Protein AF-A0A8H7N2E9-F1 (afdb_monomer_lite)

Secondary structure (DSSP, 8-state):
-------GGGS-HHHHHHHHTTS-HHHHHHHHHH-HHHHHHH---HHHHHHHHHHHTTSHHHH-S-SS-----HHHHHHS-HHHHHH-EEEETTTTEEEEGGGS-HHHHTSGGGSPPPTTSTTT-----TTTGGGTTT-------------PPPGGGHHHHTTTTGGG---HHHHHHTT-S--TTSS-EE-SSSEEEEEEEEE-SSHHHHHSTTHHHHTTS--GGGT---SSTT-S-EEEEEEEE-TTT--EEEGGGTT---S-TT------SSS-GGGSB-TTS-B--HHHHHT---HHHHHHHH-HHHHHHHHHHHHHHHHHHHHHHHHHHHHHHHHHHHHHGGGS-HHHHHHHHHHHHHHTTTSSS---TTTHHHHHHHHHHHHHHHHHHHHHH---TTSSHHHHHHHHHHHHHHHHHHHHHHHHHHHHHH-THHHHHHHH-

InterPro domains:
  IPR001810 F-box domain [PS50181] (5-53)
  IPR036047 F-box-like domain superfamily [SSF81383] (4-43)

Organism: Bionectria ochroleuca (NCBI:txid29856)

pLDDT: mean 78.28, std 17.7, range [29.81, 98.06]

Radius of gyration: 30.2 Å; chains: 1; bounding box: 67×63×96 Å

Foldseek 3Di:
DDDPDDDLVPDDLVVNLVVLQADFLLVLVVQLVVDVVSVVSQVDDLVSLLLNLLLLLLDCVRANDPQDDPPPDLVVQAPPDPVRQQRGWAAASQVSDTHRQLQAQVVQCSPQQQDNHHPPAPLNDRRDCRVVVVPPPPDDPPDDPDDDDDDDDDPPVSSCRGNNCNNVGHTPLSCLVVLVFADPPDPWAFHNLKTKGWGGWYFDQAPLCVLQPCLLVLVPNDDLVVQDPQPPPCRRPTATWIWIQFNQPRDTDICSQWLFDDRDRPADQHADDDDDDPNQAGHVRDGRHNVNRSPIGGLVVCCVVPNLVVSLVSVLVNLLSRLVVQLVVLLCLLQVLLVLCVVQLVVQPPVLSVQSVVLNVVLVVLPPDDDDPVSSVSSVVSLVSVLVSVVVSCVVVNDPPPSRPPSNVSSNPSSVSSVSSNVSSVVSNVCCVVCSSSSSVSSVD

Sequence (445 aa):
MAQPTFDILSLPVELQCLSISFLDPATLVSLSQADTYFRRLIQPGRHEIVQRLLQLECTEEHGGGLSQLDFSSWIQFASMRDRCIKSDRWACTGCLRLLPHTSFDNHSLMRLGYRKPAAGSRAADPSTDWGAARKRWGRRFHQPKDDASEQPLQDGDADERWGSKRHLRKCNECRFQNQELGKANSRERGTPAVPIQPSRGLAFASSRDRFFPGLAEHVGLGPLSEVVADGSSRSKQFWPTRMIRCPGCAEWQEMRSFRLGTKNSRWVPIYANEEPDFCAWNWDDTKLTRSVMDGLRCNSCFVDEHGVDALARVLSGWAKKLMRSEVSSAEFALFSGWETVRSNLKHIPLDYQAQFEGILRKHEPSIPGPINPKTLPVYKSAHDELCSAWDQMTAEEGSLSNFGGQGFDQWLHHYHVYEARWELVTKLHAVVVRQPEVLAAWALS

Structure (mmCIF, N/CA/C/O backbone):
data_AF-A0A8H7N2E9-F1
#
_entry.id   AF-A0A8H7N2E9-F1
#
loop_
_atom_site.group_PDB
_atom_site.id
_atom_site.type_symbol
_atom_site.label_atom_id
_atom_site.label_alt_id
_atom_site.label_comp_id
_atom_site.label_asym_id
_atom_site.label_entity_id
_atom_site.label_seq_id
_atom_site.pdbx_PDB_ins_code
_atom_site.Cartn_x
_atom_site.Cartn_y
_atom_site.Cartn_z
_atom_site.occupancy
_atom_site.B_iso_or_equiv
_atom_site.auth_seq_id
_atom_site.auth_comp_id
_atom_site.auth_asym_id
_atom_site.auth_atom_id
_atom_site.pdbx_PDB_model_num
ATOM 1 N N . MET A 1 1 ? 1.799 -37.161 55.435 1.00 42.69 1 MET A N 1
ATOM 2 C CA . MET A 1 1 ? 1.660 -35.790 55.968 1.00 42.69 1 MET A CA 1
ATOM 3 C C . MET A 1 1 ? 0.902 -34.982 54.931 1.00 42.69 1 MET A C 1
ATOM 5 O O . MET A 1 1 ? 1.432 -34.797 53.845 1.00 42.69 1 MET A O 1
ATOM 9 N N . ALA A 1 2 ? -0.356 -34.626 55.198 1.00 47.41 2 ALA A N 1
ATOM 10 C CA . ALA A 1 2 ? -1.126 -33.776 54.291 1.00 47.41 2 ALA A CA 1
ATOM 11 C C . ALA A 1 2 ? -0.560 -32.352 54.363 1.00 47.41 2 ALA A C 1
ATOM 13 O O . ALA A 1 2 ? -0.370 -31.834 55.464 1.00 47.41 2 ALA A O 1
ATOM 14 N N . GLN A 1 3 ? -0.238 -31.748 53.216 1.00 47.69 3 GLN A N 1
ATOM 15 C CA . GLN A 1 3 ? 0.119 -30.331 53.182 1.00 47.69 3 GLN A CA 1
ATOM 16 C C . GLN A 1 3 ? -1.078 -29.523 53.705 1.00 47.69 3 GLN A C 1
ATOM 18 O O . GLN A 1 3 ? -2.196 -29.762 53.245 1.00 47.69 3 GLN A O 1
ATOM 23 N N . PRO A 1 4 ? -0.885 -28.598 54.659 1.00 55.50 4 PRO A N 1
ATOM 24 C CA . PRO A 1 4 ? -1.965 -27.730 55.093 1.00 55.50 4 PRO A CA 1
ATOM 25 C C . PRO A 1 4 ? -2.387 -26.855 53.909 1.00 55.50 4 PRO A C 1
ATOM 27 O O . PRO A 1 4 ? -1.622 -26.015 53.436 1.00 55.50 4 PRO A O 1
ATOM 30 N N . THR A 1 5 ? -3.600 -27.070 53.407 1.00 63.31 5 THR A N 1
ATOM 31 C CA . THR A 1 5 ? -4.235 -26.171 52.444 1.00 63.31 5 THR A CA 1
ATOM 32 C C . THR A 1 5 ? -4.661 -24.920 53.197 1.00 63.31 5 THR A C 1
ATOM 34 O O . THR A 1 5 ? -5.595 -24.958 53.997 1.00 63.31 5 THR A O 1
ATOM 37 N N . PHE A 1 6 ? -3.934 -23.827 52.990 1.00 70.44 6 PHE A N 1
ATOM 38 C CA . PHE A 1 6 ? -4.292 -22.524 53.532 1.00 70.44 6 PHE A CA 1
ATOM 39 C C . PHE A 1 6 ? -5.531 -21.995 52.803 1.00 70.44 6 PHE A C 1
ATOM 41 O O . PHE A 1 6 ? -5.478 -21.754 51.597 1.00 70.44 6 PHE A O 1
ATOM 48 N N . ASP A 1 7 ? -6.638 -21.828 53.527 1.00 80.69 7 ASP A N 1
ATOM 49 C CA . ASP A 1 7 ? -7.872 -21.274 52.973 1.00 80.69 7 ASP A CA 1
ATOM 50 C C . ASP A 1 7 ? -7.956 -19.772 53.257 1.00 80.69 7 ASP A C 1
ATOM 52 O O . ASP A 1 7 ? -8.205 -19.346 54.385 1.00 80.69 7 ASP A O 1
ATOM 56 N N . ILE A 1 8 ? -7.775 -18.959 52.219 1.00 80.62 8 ILE A N 1
ATOM 57 C CA . ILE A 1 8 ? -7.881 -17.499 52.297 1.00 80.62 8 ILE A CA 1
ATOM 58 C C . ILE A 1 8 ? -9.264 -17.028 52.783 1.00 80.62 8 ILE A C 1
ATOM 60 O O . ILE A 1 8 ? -9.353 -15.971 53.404 1.00 80.62 8 ILE A O 1
ATOM 64 N N . LEU A 1 9 ? -10.329 -17.812 52.567 1.00 83.44 9 LEU A N 1
ATOM 65 C CA . LEU A 1 9 ? -11.691 -17.466 52.988 1.00 83.44 9 LEU A CA 1
ATOM 66 C C . LEU A 1 9 ? -11.868 -17.529 54.511 1.00 83.44 9 LEU A C 1
ATOM 68 O O . LEU A 1 9 ? -12.778 -16.900 55.050 1.00 83.44 9 LEU A O 1
ATOM 72 N N . SER A 1 10 ? -10.985 -18.256 55.202 1.00 84.94 10 SER A N 1
ATOM 73 C CA . SER A 1 10 ? -10.979 -18.392 56.665 1.00 84.94 10 SER A CA 1
ATOM 74 C C . SER A 1 10 ? -10.361 -17.191 57.393 1.00 84.94 10 SER A C 1
ATOM 76 O O . SER A 1 10 ? -10.519 -17.052 58.607 1.00 84.94 10 SER A O 1
ATOM 78 N N . LEU A 1 11 ? -9.676 -16.299 56.669 1.00 86.19 11 LEU A N 1
ATOM 79 C CA . LEU A 1 11 ? -9.066 -15.101 57.240 1.00 86.19 11 LEU A CA 1
ATOM 80 C C . LEU A 1 11 ? -10.112 -14.008 57.528 1.00 86.19 11 LEU A C 1
ATOM 82 O O . LEU A 1 11 ? -11.091 -13.891 56.794 1.00 86.19 11 LEU A O 1
ATOM 86 N N . PRO A 1 12 ? -9.887 -13.126 58.518 1.00 87.69 12 PRO A N 1
ATOM 87 C CA . PRO A 1 12 ? -10.622 -11.869 58.642 1.00 87.69 12 PRO A CA 1
ATOM 88 C C . PRO A 1 12 ? -10.565 -11.046 57.352 1.00 87.69 12 PRO A C 1
ATOM 90 O O . PRO A 1 12 ? -9.534 -11.012 56.673 1.00 87.69 12 PRO A O 1
ATOM 93 N N . VAL A 1 13 ? -11.655 -10.345 57.032 1.00 80.19 13 VAL A N 1
ATOM 94 C CA . VAL A 1 13 ? -11.796 -9.582 55.781 1.00 80.19 13 VAL A CA 1
ATOM 95 C C . VAL A 1 13 ? -10.681 -8.546 55.595 1.00 80.19 13 VAL A C 1
ATOM 97 O O . VAL A 1 13 ? -10.265 -8.282 54.471 1.00 80.19 13 VAL A O 1
ATOM 100 N N . GLU A 1 14 ? -10.139 -7.999 56.683 1.00 80.00 14 GLU A N 1
ATOM 101 C CA . GLU A 1 14 ? -9.015 -7.065 56.677 1.00 80.00 14 GLU A CA 1
ATOM 102 C C . GLU A 1 14 ? -7.730 -7.731 56.182 1.00 80.00 14 GLU A C 1
ATOM 104 O O . GLU A 1 14 ? -7.021 -7.156 55.357 1.00 80.00 14 GLU A O 1
ATOM 109 N N . LEU A 1 15 ? -7.446 -8.956 56.642 1.00 80.94 15 LEU A N 1
ATOM 110 C CA . LEU A 1 15 ? -6.290 -9.729 56.187 1.00 80.94 15 LEU A CA 1
ATOM 111 C C . LEU A 1 15 ? -6.479 -10.189 54.742 1.00 80.94 15 LEU A C 1
ATOM 113 O O . LEU A 1 15 ? -5.532 -10.125 53.965 1.00 80.94 15 LEU A O 1
ATOM 117 N N . GLN A 1 16 ? -7.704 -10.551 54.352 1.00 83.25 16 GLN A N 1
ATOM 118 C CA . GLN A 1 16 ? -8.020 -10.842 52.955 1.00 83.25 16 GLN A CA 1
ATOM 119 C C . GLN A 1 16 ? -7.793 -9.617 52.060 1.00 83.25 16 GLN A C 1
ATOM 121 O O . GLN A 1 16 ? -7.155 -9.729 51.018 1.00 83.25 16 GLN A O 1
ATOM 126 N N . CYS A 1 17 ? -8.247 -8.430 52.474 1.00 79.56 17 CYS A N 1
ATOM 127 C CA . CYS A 1 17 ? -8.007 -7.183 51.743 1.00 79.56 17 CYS A CA 1
ATOM 128 C C . CYS A 1 17 ? -6.512 -6.855 51.659 1.00 79.56 17 CYS A C 1
ATOM 130 O O . CYS A 1 17 ? -6.031 -6.442 50.607 1.00 79.56 17 CYS A O 1
ATOM 132 N N . LEU A 1 18 ? -5.754 -7.059 52.737 1.00 80.19 18 LEU A N 1
ATOM 133 C CA . LEU A 1 18 ? -4.305 -6.881 52.706 1.00 80.19 18 LEU A CA 1
ATOM 134 C C . LEU A 1 18 ? -3.657 -7.840 51.704 1.00 80.19 18 LEU A C 1
ATOM 136 O O . LEU A 1 18 ? -2.894 -7.384 50.860 1.00 80.19 18 LEU A O 1
ATOM 140 N N . SER A 1 19 ? -4.009 -9.126 51.715 1.00 82.56 19 SER A N 1
ATOM 141 C CA . SER A 1 19 ? -3.503 -10.097 50.737 1.00 82.56 19 SER A CA 1
ATOM 142 C C . SER A 1 19 ? -3.869 -9.728 49.297 1.00 82.56 19 SER A C 1
ATOM 144 O O . SER A 1 19 ? -3.012 -9.779 48.419 1.00 82.56 19 SER A O 1
ATOM 146 N N . ILE A 1 20 ? -5.110 -9.295 49.052 1.00 82.44 20 ILE A N 1
ATOM 147 C CA . ILE A 1 20 ? -5.576 -8.877 47.722 1.00 82.44 20 ILE A CA 1
ATOM 148 C C . ILE A 1 20 ? -4.801 -7.649 47.218 1.00 82.44 20 ILE A C 1
ATOM 150 O O . ILE A 1 20 ? -4.539 -7.552 46.022 1.00 82.44 20 ILE A O 1
ATOM 154 N N . SER A 1 21 ? -4.375 -6.741 48.106 1.00 76.56 21 SER A N 1
ATOM 155 C CA . SER A 1 21 ? -3.598 -5.550 47.721 1.00 76.56 21 SER A CA 1
ATOM 156 C C . SER A 1 21 ? -2.205 -5.853 47.151 1.00 76.56 21 SER A C 1
ATOM 158 O O . SER A 1 21 ? -1.614 -4.983 46.518 1.00 76.56 21 SER A O 1
ATOM 160 N N . PHE A 1 22 ? -1.703 -7.079 47.335 1.00 78.75 22 PHE A N 1
ATOM 161 C CA . PHE A 1 22 ? -0.432 -7.547 46.770 1.00 78.75 22 PHE A CA 1
ATOM 162 C C . PHE A 1 22 ? -0.583 -8.349 45.474 1.00 78.75 22 PHE A C 1
ATOM 164 O O . PHE A 1 22 ? 0.426 -8.717 44.875 1.00 78.75 22 PHE A O 1
ATOM 171 N N . LEU A 1 23 ? -1.810 -8.660 45.048 1.00 80.50 23 LEU A N 1
ATOM 172 C CA . LEU A 1 23 ? -2.034 -9.310 43.756 1.00 80.50 23 LEU A CA 1
ATOM 173 C C . LEU A 1 23 ? -1.643 -8.351 42.634 1.00 80.50 23 LEU A C 1
ATOM 175 O O . LEU A 1 23 ? -1.633 -7.152 42.849 1.00 80.50 23 LEU A O 1
ATOM 179 N N . ASP A 1 24 ? -1.347 -8.841 41.438 1.00 78.44 24 ASP A N 1
ATOM 180 C CA . ASP A 1 24 ? -1.282 -8.001 40.241 1.00 78.44 24 ASP A CA 1
ATOM 181 C C . ASP A 1 24 ? -2.695 -7.750 39.661 1.00 78.44 24 ASP A C 1
ATOM 183 O O . ASP A 1 24 ? -3.628 -8.501 39.974 1.00 78.44 24 ASP A O 1
ATOM 187 N N . PRO A 1 25 ? -2.910 -6.729 38.802 1.00 79.69 25 PRO A N 1
ATOM 188 C CA . PRO A 1 25 ? -4.227 -6.423 38.246 1.00 79.69 25 PRO A CA 1
ATOM 189 C C . PRO A 1 25 ? -4.892 -7.604 37.527 1.00 79.69 25 PRO A C 1
ATOM 191 O O . PRO A 1 25 ? -6.114 -7.773 37.608 1.00 79.69 25 PRO A O 1
ATOM 194 N N . ALA A 1 26 ? -4.120 -8.433 36.817 1.00 79.25 26 ALA A N 1
ATOM 195 C CA . ALA A 1 26 ? -4.661 -9.587 36.116 1.00 79.25 26 ALA A CA 1
ATOM 196 C C . ALA A 1 26 ? -5.147 -10.665 37.082 1.00 79.25 26 ALA A C 1
ATOM 198 O O . ALA A 1 26 ? -6.268 -11.158 36.900 1.00 79.25 26 ALA A O 1
ATOM 199 N N . THR A 1 27 ? -4.376 -10.972 38.122 1.00 83.12 27 THR A N 1
ATOM 200 C CA . THR A 1 27 ? -4.786 -11.903 39.180 1.00 83.12 27 THR A CA 1
ATOM 201 C C . THR A 1 27 ? -5.969 -11.360 39.980 1.00 83.12 27 THR A C 1
ATOM 203 O O . THR A 1 27 ? -6.929 -12.093 40.210 1.00 83.12 27 THR A O 1
ATOM 206 N N . LEU A 1 28 ? -5.980 -10.067 40.312 1.00 83.06 28 LEU A N 1
ATOM 207 C CA . LEU A 1 28 ? -7.064 -9.407 41.046 1.00 83.06 28 LEU A CA 1
ATOM 208 C C . LEU A 1 28 ? -8.414 -9.531 40.329 1.00 83.06 28 LEU A C 1
ATOM 210 O O . LEU A 1 28 ? -9.418 -9.945 40.915 1.00 83.06 28 LEU A O 1
ATOM 214 N N . VAL A 1 29 ? -8.453 -9.216 39.034 1.00 81.88 29 VAL A N 1
ATOM 215 C CA . VAL A 1 29 ? -9.687 -9.350 38.249 1.00 81.88 29 VAL A CA 1
ATOM 216 C C . VAL A 1 29 ? -10.049 -10.818 38.046 1.00 81.88 29 VAL A C 1
ATOM 218 O O . VAL A 1 29 ? -11.229 -11.154 38.121 1.00 81.88 29 VAL A O 1
ATOM 221 N N . SER A 1 30 ? -9.076 -11.703 37.825 1.00 85.31 30 SER A N 1
ATOM 222 C CA . SER A 1 30 ? -9.353 -13.136 37.653 1.00 85.31 30 SER A CA 1
ATOM 223 C C . SER A 1 30 ? -9.955 -13.741 38.929 1.00 85.31 30 SER A C 1
ATOM 225 O O . SER A 1 30 ? -10.958 -14.447 38.847 1.00 85.31 30 SER A O 1
ATOM 227 N N . LEU A 1 31 ? -9.454 -13.361 40.109 1.00 85.19 31 LEU A N 1
ATOM 228 C CA . LEU A 1 31 ? -10.016 -13.737 41.409 1.00 85.19 31 LEU A CA 1
ATOM 229 C C . LEU A 1 31 ? -11.461 -13.233 41.575 1.00 85.19 31 LEU A C 1
ATOM 231 O O . LEU A 1 31 ? -12.345 -13.990 41.969 1.00 85.19 31 LEU A O 1
ATOM 235 N N . SER A 1 32 ? -11.736 -11.983 41.185 1.00 85.44 32 SER A N 1
ATOM 236 C CA . SER A 1 32 ? -13.099 -11.422 41.202 1.00 85.44 32 SER A CA 1
ATOM 237 C C . SER A 1 32 ? -14.071 -12.116 40.229 1.00 85.44 32 SER A C 1
ATOM 239 O O . SER A 1 32 ? -15.294 -12.038 40.377 1.00 85.44 32 SER A O 1
ATOM 241 N N . GLN A 1 33 ? -13.549 -12.764 39.185 1.00 86.06 33 GLN A N 1
ATOM 242 C CA . GLN A 1 33 ? -14.349 -13.496 38.206 1.00 86.06 33 GLN A CA 1
ATOM 243 C C . GLN A 1 33 ? -14.595 -14.940 38.641 1.00 86.06 33 GLN A C 1
ATOM 245 O O . GLN A 1 33 ? -15.681 -15.448 38.360 1.00 86.06 33 GLN A O 1
ATOM 250 N N . ALA A 1 34 ? -13.637 -15.542 39.350 1.00 87.00 34 ALA A N 1
ATOM 251 C CA . ALA A 1 34 ? -13.680 -16.922 39.818 1.00 87.00 34 ALA A CA 1
ATOM 252 C C . ALA A 1 34 ? -14.726 -17.167 40.916 1.00 87.00 34 ALA A C 1
ATOM 254 O O . ALA A 1 34 ? -15.295 -18.253 40.971 1.00 87.00 34 ALA A O 1
ATOM 255 N N . ASP A 1 35 ? -15.006 -16.172 41.763 1.00 87.31 35 ASP A N 1
ATOM 256 C CA . ASP A 1 35 ? -15.897 -16.348 42.910 1.00 87.31 35 ASP A CA 1
ATOM 257 C C . ASP A 1 35 ? -16.758 -15.106 43.215 1.00 87.31 35 ASP A C 1
ATOM 259 O O . ASP A 1 35 ? -16.351 -13.956 43.034 1.00 87.31 35 ASP A O 1
ATOM 263 N N . THR A 1 36 ? -17.989 -15.340 43.683 1.00 87.31 36 THR A N 1
ATOM 264 C CA . THR A 1 36 ? -18.967 -14.270 43.943 1.00 87.31 36 THR A CA 1
ATOM 265 C C . THR A 1 36 ? -18.665 -13.459 45.201 1.00 87.31 36 THR A C 1
ATOM 267 O O . THR A 1 36 ? -18.970 -12.262 45.227 1.00 87.31 36 THR A O 1
ATOM 270 N N . TYR A 1 37 ? -18.060 -14.070 46.221 1.00 89.69 37 TYR A N 1
ATOM 271 C CA . TYR A 1 37 ? -17.613 -13.377 47.422 1.00 89.69 37 TYR A CA 1
ATOM 272 C C . TYR A 1 37 ? -16.449 -12.443 47.076 1.00 89.69 37 TYR A C 1
ATOM 274 O O . TYR A 1 37 ? -16.549 -11.238 47.320 1.00 89.69 37 TYR A O 1
ATOM 282 N N . PHE A 1 38 ? -15.422 -12.938 46.379 1.00 86.25 38 PHE A N 1
ATOM 283 C CA . PHE A 1 38 ? -14.314 -12.093 45.927 1.00 86.25 38 PHE A CA 1
ATOM 284 C C . PHE A 1 38 ? -14.760 -11.021 44.933 1.00 86.25 38 PHE A C 1
ATOM 286 O O . PHE A 1 38 ? -14.279 -9.893 45.002 1.00 86.25 38 PHE A O 1
ATOM 293 N N . ARG A 1 39 ? -15.749 -11.292 44.071 1.00 85.31 39 ARG A N 1
ATOM 294 C CA . ARG A 1 39 ? -16.357 -10.251 43.225 1.00 85.31 39 ARG A CA 1
ATOM 295 C C . ARG A 1 39 ? -16.924 -9.094 44.041 1.00 85.31 39 ARG A C 1
ATOM 297 O O . ARG A 1 39 ? -16.717 -7.933 43.688 1.00 85.31 39 ARG A O 1
ATOM 304 N N . ARG A 1 40 ? -17.652 -9.408 45.117 1.00 85.50 40 ARG A N 1
ATOM 305 C CA . ARG A 1 40 ? -18.270 -8.417 46.013 1.00 85.50 40 ARG A CA 1
ATOM 306 C C . ARG A 1 40 ? -17.253 -7.701 46.890 1.00 85.50 40 ARG A C 1
ATOM 308 O O . ARG A 1 40 ? -17.498 -6.547 47.229 1.00 85.50 40 ARG A O 1
ATOM 315 N N . LEU A 1 41 ? -16.164 -8.371 47.255 1.00 83.94 41 LEU A N 1
ATOM 316 C CA . LEU A 1 41 ? -15.087 -7.805 48.060 1.00 83.94 41 LEU A CA 1
ATOM 317 C C . LEU A 1 41 ? -14.201 -6.861 47.234 1.00 83.94 41 LEU A C 1
ATOM 319 O O . LEU A 1 41 ? -13.895 -5.755 47.671 1.00 83.94 41 LEU A O 1
ATOM 323 N N . ILE A 1 42 ? -13.830 -7.285 46.023 1.00 82.94 42 ILE A N 1
ATOM 324 C CA . ILE A 1 42 ? -12.907 -6.570 45.135 1.00 82.94 42 ILE A CA 1
ATOM 325 C C . ILE A 1 42 ? -13.603 -5.420 44.405 1.00 82.94 42 ILE A C 1
ATOM 327 O O . ILE A 1 42 ? -13.023 -4.340 44.303 1.00 82.94 42 ILE A O 1
ATOM 331 N N . GLN A 1 43 ? -14.826 -5.653 43.908 1.00 80.44 43 GLN A N 1
ATOM 332 C CA . GLN A 1 43 ? -15.621 -4.716 43.097 1.00 80.44 43 GLN A CA 1
ATOM 333 C C . GLN A 1 43 ? -14.783 -3.999 42.025 1.00 80.44 43 GLN A C 1
ATOM 335 O O . GLN A 1 43 ? -14.658 -2.773 42.070 1.00 80.44 43 GLN A O 1
ATOM 340 N N . PRO A 1 44 ? -14.179 -4.737 41.074 1.00 78.81 44 PRO A N 1
ATOM 341 C CA . PRO A 1 44 ? -13.280 -4.132 40.100 1.00 78.81 44 PRO A CA 1
ATOM 342 C C . PRO A 1 44 ? -14.020 -3.072 39.277 1.00 78.81 44 PRO A C 1
ATOM 344 O O . PRO A 1 44 ? -15.036 -3.351 38.634 1.00 78.81 44 PRO A O 1
ATOM 347 N N . GLY A 1 45 ? -13.504 -1.848 39.302 1.00 79.38 45 GLY A N 1
ATOM 348 C CA . GLY A 1 45 ? -13.974 -0.755 38.476 1.00 79.38 45 GLY A CA 1
ATOM 349 C C . GLY A 1 45 ? -13.324 -0.778 37.096 1.00 79.38 45 GLY A C 1
ATOM 350 O O . GLY A 1 45 ? -12.549 -1.662 36.724 1.00 79.38 45 GLY A O 1
ATOM 351 N N . ARG A 1 46 ? -13.629 0.247 36.294 1.00 83.50 46 ARG A N 1
ATOM 352 C CA . ARG A 1 46 ? -13.027 0.404 34.961 1.00 83.50 46 ARG A CA 1
ATOM 353 C C . ARG A 1 46 ? -11.499 0.502 35.032 1.00 83.50 46 ARG A C 1
ATOM 355 O O . ARG A 1 46 ? -10.826 0.014 34.131 1.00 83.50 46 ARG A O 1
ATOM 362 N N . HIS A 1 47 ? -10.977 1.150 36.070 1.00 83.25 47 HIS A N 1
ATOM 363 C CA . HIS A 1 47 ? -9.547 1.372 36.268 1.00 83.25 47 HIS A CA 1
ATOM 364 C C . HIS A 1 47 ? -8.783 0.053 36.412 1.00 83.25 47 HIS A C 1
ATOM 366 O O . HIS A 1 47 ? -7.856 -0.197 35.646 1.00 83.25 47 HIS A O 1
ATOM 372 N N . GLU A 1 48 ? -9.252 -0.838 37.284 1.00 80.75 48 GLU A N 1
ATOM 373 C CA . GLU A 1 48 ? -8.649 -2.154 37.516 1.00 80.75 48 GLU A CA 1
ATOM 374 C C . GLU A 1 48 ? -8.710 -3.027 36.251 1.00 80.75 48 GLU A C 1
ATOM 376 O O . GLU A 1 48 ? -7.749 -3.716 35.903 1.00 80.75 48 GLU A O 1
ATOM 381 N N . ILE A 1 49 ? -9.811 -2.949 35.494 1.00 82.56 49 ILE A N 1
ATOM 382 C CA . ILE A 1 49 ? -9.950 -3.673 34.221 1.00 82.56 49 ILE A CA 1
ATOM 383 C C . ILE A 1 49 ? -8.965 -3.139 33.167 1.00 82.56 49 ILE A C 1
ATOM 385 O O . ILE A 1 49 ? -8.388 -3.923 32.410 1.00 82.56 49 ILE A O 1
ATOM 389 N N . VAL A 1 50 ? -8.747 -1.821 33.110 1.00 86.62 50 VAL A N 1
ATOM 390 C CA . VAL A 1 50 ? -7.746 -1.214 32.218 1.00 86.62 50 VAL A CA 1
ATOM 391 C C . VAL A 1 50 ? -6.337 -1.641 32.619 1.00 86.62 50 VAL A C 1
ATOM 393 O O . VAL A 1 50 ? -5.569 -2.032 31.742 1.00 86.62 50 VAL A O 1
ATOM 396 N N . GLN A 1 51 ? -6.001 -1.617 33.909 1.00 83.62 51 GLN A N 1
ATOM 397 C CA . GLN A 1 51 ? -4.692 -2.060 34.394 1.00 83.62 51 GLN A CA 1
ATOM 398 C C . GLN A 1 51 ? -4.418 -3.519 34.020 1.00 83.62 51 GLN A C 1
ATOM 400 O O . GLN A 1 51 ? -3.375 -3.808 33.436 1.00 83.62 51 GLN A O 1
ATOM 405 N N . ARG A 1 52 ? -5.390 -4.419 34.232 1.00 84.50 52 ARG A N 1
ATOM 406 C CA . ARG A 1 52 ? -5.301 -5.808 33.758 1.00 84.50 52 ARG A CA 1
ATOM 407 C C . ARG A 1 52 ? -5.044 -5.884 32.261 1.00 84.50 52 ARG A C 1
ATOM 409 O O . ARG A 1 52 ? -4.185 -6.641 31.824 1.00 84.50 52 ARG A O 1
ATOM 416 N N . LEU A 1 53 ? -5.807 -5.144 31.458 1.00 87.88 53 LEU A N 1
ATOM 417 C CA . LEU A 1 53 ? -5.675 -5.193 30.003 1.00 87.88 53 LEU A CA 1
ATOM 418 C C . LEU A 1 53 ? -4.278 -4.747 29.542 1.00 87.88 53 LEU A C 1
ATOM 420 O O . LEU A 1 53 ? -3.704 -5.361 28.645 1.00 87.88 53 LEU A O 1
ATOM 424 N N . LEU A 1 54 ? -3.732 -3.697 30.160 1.00 87.12 54 LEU A N 1
ATOM 425 C CA . LEU A 1 54 ? -2.384 -3.194 29.881 1.00 87.12 54 LEU A CA 1
ATOM 426 C C . LEU A 1 54 ? -1.283 -4.157 30.336 1.00 87.12 54 LEU A C 1
ATOM 428 O O . LEU A 1 54 ? -0.217 -4.181 29.724 1.00 87.12 54 LEU A O 1
ATOM 432 N N . GLN A 1 55 ? -1.533 -4.942 31.385 1.00 83.31 55 GLN A N 1
ATOM 433 C CA . GLN A 1 55 ? -0.631 -5.999 31.832 1.00 83.31 55 GLN A CA 1
ATOM 434 C C . GLN A 1 55 ? -0.658 -7.191 30.868 1.00 83.31 55 GLN A C 1
ATOM 436 O O . GLN A 1 55 ? 0.397 -7.649 30.442 1.00 83.31 55 GLN A O 1
ATOM 441 N N . LEU A 1 56 ? -1.848 -7.645 30.454 1.00 85.38 56 LEU A N 1
ATOM 442 C CA . LEU A 1 56 ? -1.994 -8.719 29.463 1.00 85.38 56 LEU A CA 1
ATOM 443 C C . LEU A 1 56 ? -1.323 -8.349 28.133 1.00 85.38 56 LEU A C 1
ATOM 445 O O . LEU A 1 56 ? -0.644 -9.183 27.541 1.00 85.38 56 LEU A O 1
ATOM 449 N N . GLU A 1 57 ? -1.429 -7.089 27.700 1.00 87.00 57 GLU A N 1
ATOM 450 C CA . GLU A 1 57 ? -0.705 -6.561 26.533 1.00 87.00 57 GLU A CA 1
ATOM 451 C C . GLU A 1 57 ? 0.825 -6.744 26.617 1.00 87.00 57 GLU A C 1
ATOM 453 O O . GLU A 1 57 ? 1.480 -6.824 25.577 1.00 87.00 57 GLU A O 1
ATOM 458 N N . CYS A 1 58 ? 1.405 -6.784 27.819 1.00 81.62 58 CYS A N 1
ATOM 459 C CA . CYS A 1 58 ? 2.843 -6.981 28.012 1.00 81.62 58 CYS A CA 1
ATOM 460 C C . CYS A 1 58 ? 3.264 -8.459 28.025 1.00 81.62 58 CYS A C 1
ATOM 462 O O . CYS A 1 58 ? 4.460 -8.736 28.004 1.00 81.62 58 CYS A O 1
ATOM 464 N N . THR A 1 59 ? 2.320 -9.402 28.090 1.00 79.38 59 THR A N 1
ATOM 465 C CA . THR A 1 59 ? 2.631 -10.840 28.079 1.00 79.38 59 THR A CA 1
ATOM 466 C C . THR A 1 59 ? 2.821 -11.336 26.650 1.00 79.38 59 THR A C 1
ATOM 468 O O . THR A 1 59 ? 2.083 -10.926 25.754 1.00 79.38 59 THR A O 1
ATOM 471 N N . GLU A 1 60 ? 3.767 -12.248 26.420 1.00 78.56 60 GLU A N 1
ATOM 472 C CA . GLU A 1 60 ? 3.981 -12.819 25.082 1.00 78.56 60 GLU A CA 1
ATOM 473 C C . GLU A 1 60 ? 2.745 -13.570 24.568 1.00 78.56 60 GLU A C 1
ATOM 475 O O . GLU A 1 60 ? 2.394 -13.434 23.398 1.00 78.56 60 GLU A O 1
ATOM 480 N N . GLU A 1 61 ? 2.047 -14.291 25.453 1.00 82.31 61 GLU A N 1
ATOM 481 C CA . GLU A 1 61 ? 0.848 -15.076 25.130 1.00 82.31 61 GLU A CA 1
ATOM 482 C C . GLU A 1 61 ? -0.281 -14.218 24.539 1.00 82.31 61 GLU A C 1
ATOM 484 O O . GLU A 1 61 ? -0.894 -14.591 23.539 1.00 82.31 61 GLU A O 1
ATOM 489 N N . HIS A 1 62 ? -0.558 -13.058 25.142 1.00 83.06 62 HIS A N 1
ATOM 490 C CA . HIS A 1 62 ? -1.714 -12.238 24.770 1.00 83.06 62 HIS A CA 1
ATOM 491 C C . HIS A 1 62 ? -1.335 -11.025 23.919 1.00 83.06 62 HIS A C 1
ATOM 493 O O . HIS A 1 62 ? -2.090 -10.613 23.036 1.00 83.06 62 HIS A O 1
ATOM 499 N N . GLY A 1 63 ? -0.194 -10.412 24.219 1.00 77.50 63 GLY A N 1
ATOM 500 C CA . GLY A 1 63 ? 0.300 -9.196 23.593 1.00 77.50 63 GLY A CA 1
ATOM 501 C C . GLY A 1 63 ? 1.220 -9.437 22.404 1.00 77.50 63 GLY A C 1
ATOM 502 O O . GLY A 1 63 ? 1.265 -8.588 21.512 1.00 77.50 63 GLY A O 1
ATOM 503 N N . GLY A 1 64 ? 1.923 -10.567 22.358 1.00 77.38 64 GLY A N 1
ATOM 504 C CA . GLY A 1 64 ? 3.013 -10.812 21.412 1.00 77.38 64 GLY A CA 1
ATOM 505 C C . GLY A 1 64 ? 4.360 -10.233 21.873 1.00 77.38 64 GLY A C 1
ATOM 506 O O . GLY A 1 64 ? 4.450 -9.557 22.897 1.00 77.38 64 GLY A O 1
ATOM 507 N N . GLY A 1 65 ? 5.425 -10.526 21.121 1.00 64.94 65 GLY A N 1
ATOM 508 C CA . GLY A 1 65 ? 6.822 -10.378 21.558 1.00 64.94 65 GLY A CA 1
ATOM 509 C C . GLY A 1 65 ? 7.525 -9.047 21.245 1.00 64.94 65 GLY A C 1
ATOM 510 O O . GLY A 1 65 ? 8.736 -8.962 21.427 1.00 64.94 65 GLY A O 1
ATOM 511 N N . LEU A 1 66 ? 6.846 -7.998 20.755 1.00 60.47 66 LEU A N 1
ATOM 512 C CA . LEU A 1 66 ? 7.510 -6.730 20.361 1.00 60.47 66 LEU A CA 1
ATOM 513 C C . LEU A 1 66 ? 7.895 -5.808 21.548 1.00 60.47 66 LEU A C 1
ATOM 515 O O . LEU A 1 66 ? 7.735 -4.589 21.460 1.00 60.47 66 LEU A O 1
ATOM 519 N N . SER A 1 67 ? 8.404 -6.341 22.661 1.00 50.72 67 SER A N 1
ATOM 520 C CA . SER A 1 67 ? 8.773 -5.548 23.850 1.00 50.72 67 SER A CA 1
ATOM 521 C C . SER A 1 67 ? 10.137 -4.840 23.761 1.00 50.72 67 SER A C 1
ATOM 523 O O . SER A 1 67 ? 10.442 -4.029 24.630 1.00 50.72 67 SER A O 1
ATOM 525 N N . GLN A 1 68 ? 10.958 -5.080 22.727 1.00 50.00 68 GLN A N 1
ATOM 526 C CA . GLN A 1 68 ? 12.370 -4.641 22.714 1.00 50.00 68 GLN A CA 1
ATOM 527 C C . GLN A 1 68 ? 12.856 -3.951 21.434 1.00 50.00 68 GLN A C 1
ATOM 529 O O . GLN A 1 68 ? 14.047 -3.964 21.131 1.00 50.00 68 GLN A O 1
ATOM 534 N N . LEU A 1 69 ? 11.971 -3.358 20.638 1.00 49.69 69 LEU A N 1
ATOM 535 C CA . LEU A 1 69 ? 12.419 -2.750 19.386 1.00 49.69 69 LEU A CA 1
ATOM 536 C C . LEU A 1 69 ? 12.599 -1.244 19.540 1.00 49.69 69 LEU A C 1
ATOM 538 O O . LEU A 1 69 ? 11.659 -0.505 19.842 1.00 49.69 69 LEU A O 1
ATOM 542 N N . ASP A 1 70 ? 13.838 -0.802 19.323 1.00 44.22 70 ASP A N 1
ATOM 543 C CA . ASP A 1 70 ? 14.171 0.602 19.144 1.00 44.22 70 ASP A CA 1
ATOM 544 C C . ASP A 1 70 ? 13.514 1.096 17.852 1.00 44.22 70 ASP A C 1
ATOM 546 O O . ASP A 1 70 ? 13.993 0.892 16.740 1.00 44.22 70 ASP A O 1
ATOM 550 N N . PHE A 1 71 ? 12.339 1.697 17.999 1.00 51.44 71 PHE A N 1
ATOM 551 C CA . PHE A 1 71 ? 11.613 2.324 16.906 1.00 51.44 71 PHE A CA 1
ATOM 552 C C . PHE A 1 71 ? 12.074 3.779 16.725 1.00 51.44 71 PHE A C 1
ATOM 554 O O . PHE A 1 71 ? 11.253 4.705 16.751 1.00 51.44 71 PHE A O 1
ATOM 561 N N . SER A 1 72 ? 13.379 4.007 16.592 1.00 44.09 72 SER A N 1
ATOM 562 C CA . SER A 1 72 ? 13.942 5.331 16.303 1.00 44.09 72 SER A CA 1
ATOM 563 C C . SER A 1 72 ? 13.636 5.782 14.865 1.00 44.09 72 SER A C 1
ATOM 565 O O . SER A 1 72 ? 13.642 6.979 14.578 1.00 44.09 72 SER A O 1
ATOM 567 N N . SER A 1 73 ? 13.229 4.863 13.973 1.00 48.66 73 SER A N 1
ATOM 568 C CA . SER A 1 73 ? 12.792 5.195 12.611 1.00 48.66 73 SER A CA 1
ATOM 569 C C . SER A 1 73 ? 11.504 4.481 12.166 1.00 48.66 73 SER A C 1
ATOM 571 O O . SER A 1 73 ? 11.288 3.292 12.399 1.00 48.66 73 SER A O 1
ATOM 573 N N . TRP A 1 74 ? 10.644 5.205 11.437 1.00 47.44 74 TRP A N 1
ATOM 574 C CA . TRP A 1 74 ? 9.464 4.653 10.743 1.00 47.44 74 TRP A CA 1
ATOM 575 C C . TRP A 1 74 ? 9.832 3.549 9.728 1.00 47.44 74 TRP A C 1
ATOM 577 O O . TRP A 1 74 ? 9.023 2.675 9.427 1.00 47.44 74 TRP A O 1
ATOM 587 N N . ILE A 1 75 ? 11.083 3.568 9.258 1.00 46.41 75 ILE A N 1
ATOM 588 C CA . ILE A 1 75 ? 11.693 2.611 8.328 1.00 46.41 75 ILE A CA 1
ATOM 589 C C . ILE A 1 75 ? 11.874 1.225 8.973 1.00 46.41 75 ILE A C 1
ATOM 591 O O . ILE A 1 75 ? 11.601 0.214 8.330 1.00 46.41 75 ILE A O 1
ATOM 595 N N . GLN A 1 76 ? 12.255 1.155 10.254 1.00 45.75 76 GLN A N 1
ATOM 596 C CA . GLN A 1 76 ? 12.447 -0.121 10.960 1.00 45.75 76 GLN A CA 1
ATOM 597 C C . GLN A 1 76 ? 11.129 -0.841 11.272 1.00 45.75 76 GLN A C 1
ATOM 599 O O . GLN A 1 76 ? 11.088 -2.065 11.220 1.00 45.75 76 GLN A O 1
ATOM 604 N N . PHE A 1 77 ? 10.028 -0.118 11.520 1.00 46.38 77 PHE A N 1
ATOM 605 C CA . PHE A 1 77 ? 8.705 -0.749 11.689 1.00 46.38 77 PHE A CA 1
ATOM 606 C C . PHE A 1 77 ? 8.277 -1.513 10.427 1.00 46.38 77 PHE A C 1
ATOM 608 O O . PHE A 1 77 ? 7.580 -2.518 10.499 1.00 46.38 77 PHE A O 1
ATOM 615 N N . ALA A 1 78 ? 8.695 -1.030 9.261 1.00 45.50 78 ALA A N 1
ATOM 616 C CA . ALA A 1 78 ? 8.264 -1.544 7.975 1.00 45.50 78 ALA A CA 1
ATOM 617 C C . ALA A 1 78 ? 9.198 -2.619 7.382 1.00 45.50 78 ALA A C 1
ATOM 619 O O . ALA A 1 78 ? 8.793 -3.336 6.469 1.00 45.50 78 ALA A O 1
ATOM 620 N N . SER A 1 79 ? 10.430 -2.756 7.892 1.00 43.94 79 SER A N 1
ATOM 621 C CA . SER A 1 79 ? 11.351 -3.853 7.547 1.00 43.94 79 SER A CA 1
ATOM 622 C C . SER A 1 79 ? 11.166 -5.100 8.421 1.00 43.94 79 SER A C 1
ATOM 624 O O . SER A 1 79 ? 11.714 -6.161 8.111 1.00 43.94 79 SER A O 1
ATOM 626 N N . MET A 1 80 ? 10.380 -5.002 9.495 1.00 47.88 80 MET A N 1
ATOM 627 C CA . MET A 1 80 ? 10.015 -6.150 10.317 1.00 47.88 80 MET A CA 1
ATOM 628 C C . MET A 1 80 ? 9.151 -7.112 9.509 1.00 47.88 80 MET A C 1
ATOM 630 O O . MET A 1 80 ? 8.143 -6.729 8.919 1.00 47.88 80 MET A O 1
ATOM 634 N N . ARG A 1 81 ? 9.559 -8.386 9.482 1.00 46.38 81 ARG A N 1
ATOM 635 C CA . ARG A 1 81 ? 8.823 -9.455 8.801 1.00 46.38 81 ARG A CA 1
ATOM 636 C C . ARG A 1 81 ? 7.357 -9.406 9.242 1.00 46.38 81 ARG A C 1
ATOM 638 O O . ARG A 1 81 ? 7.073 -9.546 10.430 1.00 46.38 81 ARG A O 1
ATOM 645 N N . ASP A 1 82 ? 6.454 -9.306 8.267 1.00 49.88 82 ASP A N 1
ATOM 646 C CA . ASP A 1 82 ? 4.984 -9.280 8.393 1.00 49.88 82 ASP A CA 1
ATOM 647 C C . ASP A 1 82 ? 4.411 -10.297 9.407 1.00 49.88 82 ASP A C 1
ATOM 649 O O . ASP A 1 82 ? 3.319 -10.113 9.940 1.00 49.88 82 ASP A O 1
ATOM 653 N N . ARG A 1 83 ? 5.143 -11.382 9.692 1.00 47.47 83 ARG A N 1
ATOM 654 C CA . ARG A 1 83 ? 4.773 -12.414 10.667 1.00 47.47 83 ARG A CA 1
ATOM 655 C C . ARG A 1 83 ? 4.775 -11.932 12.124 1.00 47.47 83 ARG A C 1
ATOM 657 O O . ARG A 1 83 ? 3.822 -12.250 12.823 1.00 47.47 83 ARG A O 1
ATOM 664 N N . CYS A 1 84 ? 5.763 -11.149 12.570 1.00 50.91 84 CYS A N 1
ATOM 665 C CA . CYS A 1 84 ? 5.850 -10.729 13.981 1.00 50.91 84 CYS A CA 1
ATOM 666 C C . CYS A 1 84 ? 4.817 -9.646 14.331 1.00 50.91 84 CYS A C 1
ATOM 668 O O . CYS A 1 84 ? 4.316 -9.589 15.446 1.00 50.91 84 CYS A O 1
ATOM 670 N N . ILE A 1 85 ? 4.455 -8.804 13.360 1.00 58.84 85 ILE A N 1
ATOM 671 C CA . ILE A 1 85 ? 3.490 -7.715 13.554 1.00 58.84 85 ILE A CA 1
ATOM 672 C C . ILE A 1 85 ? 2.038 -8.231 13.555 1.00 58.84 85 ILE A C 1
ATOM 674 O O . ILE A 1 85 ? 1.188 -7.685 14.260 1.00 58.84 85 ILE A O 1
ATOM 678 N N . LYS A 1 86 ? 1.728 -9.287 12.786 1.00 62.19 86 LYS A N 1
ATOM 679 C CA . LYS A 1 86 ? 0.365 -9.848 12.692 1.00 62.19 86 LYS A CA 1
ATOM 680 C C . LYS A 1 86 ? -0.103 -10.530 13.980 1.00 62.19 86 LYS A C 1
ATOM 682 O O . LYS A 1 86 ? -1.302 -10.510 14.268 1.00 62.19 86 LYS A O 1
ATOM 687 N N . SER A 1 87 ? 0.806 -11.131 14.746 1.00 68.81 87 SER A N 1
ATOM 688 C CA . SER A 1 87 ? 0.496 -11.742 16.048 1.00 68.81 87 SER A CA 1
ATOM 689 C C . SER A 1 87 ? 0.341 -10.710 17.158 1.00 68.81 87 SER A C 1
ATOM 691 O O . SER A 1 87 ? -0.370 -10.959 18.125 1.00 68.81 87 SER A O 1
ATOM 693 N N . ASP A 1 88 ? 0.944 -9.537 16.997 1.00 79.31 88 ASP A N 1
ATOM 694 C CA . ASP A 1 88 ? 0.978 -8.529 18.039 1.00 79.31 88 ASP A CA 1
ATOM 695 C C . ASP A 1 88 ? -0.395 -7.911 18.310 1.00 79.31 88 ASP A C 1
ATOM 697 O O . ASP A 1 88 ? -1.182 -7.596 17.405 1.00 79.31 88 ASP A O 1
ATOM 701 N N . ARG A 1 89 ? -0.691 -7.741 19.596 1.00 87.06 89 ARG A N 1
ATOM 702 C CA . ARG A 1 89 ? -1.927 -7.140 20.082 1.00 87.06 89 ARG A CA 1
ATOM 703 C C . ARG A 1 89 ? -1.636 -5.952 20.974 1.00 87.06 89 ARG A C 1
ATOM 705 O O . ARG A 1 89 ? -0.642 -5.910 21.694 1.00 87.06 89 ARG A O 1
ATOM 712 N N . TRP A 1 90 ? -2.542 -4.991 20.904 1.00 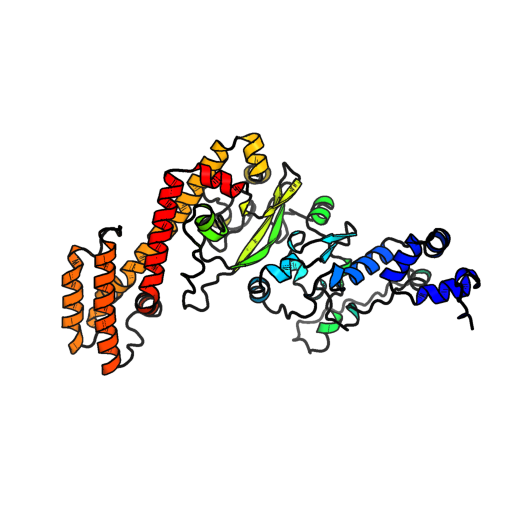89.69 90 TRP A N 1
ATOM 713 C CA . TRP A 1 90 ? -2.453 -3.709 21.568 1.00 89.69 90 TRP A CA 1
ATOM 714 C C . TRP A 1 90 ? -3.746 -3.437 22.324 1.00 89.69 90 TRP A C 1
ATOM 716 O O . TRP A 1 90 ? -4.848 -3.646 21.809 1.00 89.69 90 TRP A O 1
ATOM 726 N N . ALA A 1 91 ? -3.618 -2.954 23.551 1.00 91.94 91 ALA A N 1
ATOM 727 C CA . ALA A 1 91 ? -4.750 -2.623 24.398 1.00 91.94 91 ALA A CA 1
ATOM 728 C C . ALA A 1 91 ? -5.469 -1.366 23.894 1.00 91.94 91 ALA A C 1
ATOM 730 O O . ALA A 1 91 ? -4.858 -0.306 23.715 1.00 91.94 91 ALA A O 1
ATOM 731 N N . CYS A 1 92 ? -6.783 -1.479 23.703 1.00 93.88 92 CYS A N 1
ATOM 732 C CA . CYS A 1 92 ? -7.690 -0.346 23.573 1.00 93.88 92 CYS A CA 1
ATOM 733 C C . CYS A 1 92 ? -8.434 -0.150 24.893 1.00 93.88 92 CYS A C 1
ATOM 735 O O . CYS A 1 92 ? -9.257 -0.983 25.275 1.00 93.88 92 CYS A O 1
ATOM 737 N N . THR A 1 93 ? -8.210 0.979 25.563 1.00 92.44 93 THR A N 1
ATOM 738 C CA . THR A 1 93 ? -8.879 1.282 26.835 1.00 92.44 93 THR A CA 1
ATOM 739 C C . THR A 1 93 ? -10.296 1.808 26.657 1.00 92.44 93 THR A C 1
ATOM 741 O O . THR A 1 93 ? -11.017 1.931 27.640 1.00 92.44 93 THR A O 1
ATOM 744 N N . GLY A 1 94 ? -10.728 2.087 25.421 1.00 91.75 94 GLY A N 1
ATOM 745 C CA . GLY A 1 94 ? -12.111 2.423 25.078 1.00 91.75 94 GLY A CA 1
ATOM 746 C C . GLY A 1 94 ? -13.029 1.202 25.164 1.00 91.75 94 GLY A C 1
ATOM 747 O O . GLY A 1 94 ? -13.890 1.146 26.044 1.00 91.75 94 GLY A O 1
ATOM 748 N N . CYS A 1 95 ? -12.798 0.218 24.287 1.00 93.12 95 CYS A N 1
ATOM 749 C CA . CYS A 1 95 ? -13.587 -1.017 24.193 1.00 93.12 95 CYS A CA 1
ATOM 750 C C . CYS A 1 95 ? -13.074 -2.166 25.072 1.00 93.12 95 CYS A C 1
ATOM 752 O O . CYS A 1 95 ? -13.677 -3.234 25.066 1.00 93.12 95 CYS A O 1
ATOM 754 N N . LEU A 1 96 ? -11.963 -1.968 25.790 1.00 90.50 96 LEU A N 1
ATOM 755 C CA . LEU A 1 96 ? -11.344 -2.950 26.685 1.00 90.50 96 LEU A CA 1
ATOM 756 C C . LEU A 1 96 ? -10.955 -4.265 25.983 1.00 90.50 96 LEU A C 1
ATOM 758 O O . LEU A 1 96 ? -11.137 -5.352 26.525 1.00 90.50 96 LEU A O 1
ATOM 762 N N . ARG A 1 97 ? -10.428 -4.166 24.756 1.00 92.06 97 ARG A N 1
ATOM 763 C CA . ARG A 1 97 ? -9.990 -5.318 23.947 1.00 92.06 97 ARG A CA 1
ATOM 764 C C . ARG A 1 97 ? -8.519 -5.206 23.567 1.00 92.06 97 ARG A C 1
ATOM 766 O O . ARG A 1 97 ? -8.010 -4.100 23.371 1.00 92.06 97 ARG A O 1
ATOM 773 N N . LEU A 1 98 ? -7.880 -6.361 23.411 1.00 91.06 98 LEU A N 1
ATOM 774 C CA . LEU A 1 98 ? -6.598 -6.515 22.733 1.00 91.06 98 LEU A CA 1
ATOM 775 C C . LEU A 1 98 ? -6.859 -6.642 21.228 1.00 91.06 98 LEU A C 1
ATOM 777 O O . LEU A 1 98 ? -7.558 -7.551 20.788 1.00 91.06 98 LEU A O 1
ATOM 781 N N . LEU A 1 99 ? -6.344 -5.701 20.444 1.00 91.25 99 LEU A N 1
ATOM 782 C CA . LEU A 1 99 ? -6.621 -5.575 19.011 1.00 91.25 99 LEU A CA 1
ATOM 783 C C . LEU A 1 99 ? -5.312 -5.543 18.212 1.00 91.25 99 LEU A C 1
ATOM 785 O O . LEU A 1 99 ? -4.287 -5.124 18.750 1.00 91.25 99 LEU A O 1
ATOM 789 N N . PRO A 1 100 ? -5.305 -5.968 16.938 1.00 87.56 100 PRO A N 1
ATOM 790 C CA . PRO A 1 100 ? -4.122 -5.830 16.098 1.00 87.56 100 PRO A CA 1
ATOM 791 C C . PRO A 1 100 ? -3.762 -4.353 15.907 1.00 87.56 100 PRO A C 1
ATOM 793 O O . PRO A 1 100 ? -4.615 -3.466 15.993 1.00 87.56 100 PRO A O 1
ATOM 796 N N . HIS A 1 101 ? -2.496 -4.075 15.591 1.00 83.81 101 HIS A N 1
ATOM 797 C CA . HIS A 1 101 ? -2.035 -2.698 15.383 1.00 83.81 101 HIS A CA 1
ATOM 798 C C . HIS A 1 101 ? -2.829 -1.969 14.273 1.00 83.81 101 HIS A C 1
ATOM 800 O O . HIS A 1 101 ? -2.995 -0.756 14.332 1.00 83.81 101 HIS A O 1
ATOM 806 N N . THR A 1 102 ? -3.361 -2.697 13.279 1.00 83.25 102 THR A N 1
ATOM 807 C CA . THR A 1 102 ? -4.176 -2.149 12.178 1.00 83.25 102 THR A CA 1
ATOM 808 C C . THR A 1 102 ? -5.469 -1.489 12.655 1.00 83.25 102 THR A C 1
ATOM 810 O O . THR A 1 102 ? -6.041 -0.677 11.932 1.00 83.25 102 THR A O 1
ATOM 813 N N . SER A 1 103 ? -5.917 -1.788 13.877 1.00 89.88 103 SER A N 1
ATOM 814 C CA . SER A 1 103 ? -7.065 -1.138 14.508 1.00 89.88 103 SER A CA 1
ATOM 815 C C . SER A 1 103 ? -6.732 0.220 15.136 1.00 89.88 103 SER A C 1
ATOM 817 O O . SER A 1 103 ? -7.634 0.852 15.679 1.00 89.88 103 SER A O 1
ATOM 819 N N . PHE A 1 104 ? -5.480 0.681 15.103 1.00 88.38 104 PHE A N 1
ATOM 820 C CA . PHE A 1 104 ? -5.037 1.936 15.719 1.00 88.38 104 PHE A CA 1
ATOM 821 C C . PHE A 1 104 ? -4.404 2.884 14.693 1.00 88.38 104 PHE A C 1
ATOM 823 O O . PHE A 1 104 ? -4.103 2.503 13.562 1.00 88.38 104 PHE A O 1
ATOM 830 N N . ASP A 1 105 ? -4.182 4.133 15.106 1.00 84.50 105 ASP A N 1
ATOM 831 C CA . ASP A 1 105 ? -3.245 5.027 14.429 1.00 84.50 105 ASP A CA 1
ATOM 832 C C . ASP A 1 105 ? -1.815 4.598 14.783 1.00 84.50 105 ASP A C 1
ATOM 834 O O . ASP A 1 105 ? -1.336 4.803 15.906 1.00 84.50 105 ASP A O 1
ATOM 838 N N . ASN A 1 106 ? -1.122 4.013 13.807 1.00 78.38 106 ASN A N 1
ATOM 839 C CA . ASN A 1 106 ? 0.249 3.553 13.989 1.00 78.38 106 ASN A CA 1
ATOM 840 C C . ASN A 1 106 ? 1.210 4.698 14.346 1.00 78.38 106 ASN A C 1
ATOM 842 O O . ASN A 1 106 ? 2.152 4.465 15.096 1.00 78.38 106 ASN A O 1
ATOM 846 N N . HIS A 1 107 ? 0.994 5.937 13.886 1.00 75.56 107 HIS A N 1
ATOM 847 C CA . HIS A 1 107 ? 1.861 7.050 14.292 1.00 75.56 107 HIS A CA 1
ATOM 848 C C . HIS A 1 107 ? 1.729 7.344 15.784 1.00 75.56 107 HIS A C 1
ATOM 850 O O . HIS A 1 107 ? 2.718 7.682 16.435 1.00 75.56 107 HIS A O 1
ATOM 856 N N . SER A 1 108 ? 0.524 7.198 16.333 1.00 78.12 108 SER A N 1
ATOM 857 C CA . SER A 1 108 ? 0.285 7.328 17.767 1.00 78.12 108 SER A CA 1
ATOM 858 C C . SER A 1 108 ? 0.922 6.181 18.549 1.00 78.12 108 SER A C 1
ATOM 860 O O . SER A 1 108 ? 1.604 6.463 19.531 1.00 78.12 108 SER A O 1
ATOM 862 N N . LEU A 1 109 ? 0.800 4.925 18.089 1.00 79.06 109 LEU A N 1
ATOM 863 C CA . LEU A 1 109 ? 1.475 3.765 18.706 1.00 79.06 109 LEU A CA 1
ATOM 864 C C . LEU A 1 109 ? 2.995 3.941 18.799 1.00 79.06 109 LEU A C 1
ATOM 866 O O . LEU A 1 109 ? 3.617 3.510 19.765 1.00 79.06 109 LEU A O 1
ATOM 870 N N . MET A 1 110 ? 3.584 4.608 17.809 1.00 73.25 110 MET A N 1
ATOM 871 C CA . MET A 1 110 ? 5.026 4.813 17.707 1.00 73.25 110 MET A CA 1
ATOM 872 C C . MET A 1 110 ? 5.557 5.927 18.611 1.00 73.25 110 MET A C 1
ATOM 874 O O . MET A 1 110 ? 6.771 6.067 18.741 1.00 73.25 110 MET A O 1
ATOM 878 N N . ARG A 1 111 ? 4.708 6.718 19.271 1.00 78.31 111 ARG A N 1
ATOM 879 C CA . ARG A 1 111 ? 5.165 7.717 20.251 1.00 78.31 111 ARG A CA 1
ATOM 880 C C . ARG A 1 111 ? 5.549 7.017 21.552 1.00 78.31 111 ARG A C 1
ATOM 882 O O . ARG A 1 111 ? 4.758 6.223 22.047 1.00 78.31 111 ARG A O 1
ATOM 889 N N . LEU A 1 112 ? 6.698 7.365 22.142 1.00 77.94 112 LEU A N 1
ATOM 890 C CA . LEU A 1 112 ? 7.254 6.721 23.350 1.00 77.94 112 LEU A CA 1
ATOM 891 C C . LEU A 1 112 ? 6.207 6.463 24.449 1.00 77.94 112 LEU A C 1
ATOM 893 O O . LEU A 1 112 ? 6.073 5.339 24.923 1.00 77.94 112 LEU A O 1
ATOM 897 N N . GLY A 1 113 ? 5.374 7.459 24.769 1.00 80.94 113 GLY A N 1
ATOM 898 C CA . GLY A 1 113 ? 4.316 7.325 25.781 1.00 80.94 113 GLY A CA 1
ATOM 899 C C . GLY A 1 113 ? 3.229 6.294 25.479 1.00 80.94 113 GLY A C 1
ATOM 900 O O . GLY A 1 113 ? 2.593 5.798 26.400 1.00 80.94 113 GLY A O 1
ATOM 901 N N . TYR A 1 114 ? 3.005 5.945 24.218 1.00 83.81 114 TYR A N 1
ATOM 902 C CA . TYR A 1 114 ? 1.965 5.007 23.801 1.00 83.81 114 TYR A CA 1
ATOM 903 C C . TYR A 1 114 ? 2.522 3.646 23.378 1.00 83.81 114 TYR A C 1
ATOM 905 O O . TYR A 1 114 ? 1.727 2.791 22.997 1.00 83.81 114 TYR A O 1
ATOM 913 N N . ARG A 1 115 ? 3.838 3.414 23.439 1.00 80.88 115 ARG A N 1
ATOM 914 C CA . ARG A 1 115 ? 4.450 2.108 23.141 1.00 80.88 115 ARG A CA 1
ATOM 915 C C . ARG A 1 115 ? 4.217 1.110 24.273 1.00 80.88 115 ARG A C 1
ATOM 917 O O . ARG A 1 115 ? 3.955 1.520 25.401 1.00 80.88 115 ARG A O 1
ATOM 924 N N . LYS A 1 116 ? 4.339 -0.190 23.983 1.00 81.25 116 LYS A N 1
ATOM 925 C CA . LYS A 1 116 ? 4.492 -1.221 25.024 1.00 81.25 116 LYS A CA 1
ATOM 926 C C . LYS A 1 116 ? 5.798 -0.969 25.785 1.00 81.25 116 LYS A C 1
ATOM 928 O O . LYS A 1 116 ? 6.783 -0.665 25.117 1.00 81.25 116 LYS A O 1
ATOM 933 N N . PRO A 1 117 ? 5.816 -1.038 27.123 1.00 76.50 117 PRO A N 1
ATOM 934 C CA . PRO A 1 117 ? 7.015 -0.825 27.924 1.00 76.50 117 PRO A CA 1
ATOM 935 C C . PRO A 1 117 ? 8.079 -1.876 27.619 1.00 76.50 117 PRO A C 1
ATOM 937 O O . PRO A 1 117 ? 7.746 -3.008 27.263 1.00 76.50 117 PRO A O 1
ATOM 940 N N . ALA A 1 118 ? 9.345 -1.488 27.770 1.00 69.25 118 ALA A N 1
ATOM 941 C CA . ALA A 1 118 ? 10.447 -2.437 27.756 1.00 69.25 118 ALA A CA 1
ATOM 942 C C . ALA A 1 118 ? 10.273 -3.461 28.889 1.00 69.25 118 ALA A C 1
ATOM 944 O O . ALA A 1 118 ? 9.796 -3.126 29.977 1.00 69.25 118 ALA A O 1
ATOM 945 N N . ALA A 1 119 ? 10.648 -4.715 28.631 1.00 66.25 119 ALA A N 1
ATOM 946 C CA . ALA A 1 119 ? 10.606 -5.758 29.650 1.00 66.25 119 ALA A CA 1
ATOM 947 C C . ALA A 1 119 ? 11.465 -5.350 30.862 1.00 66.25 119 ALA A C 1
ATOM 949 O O . ALA A 1 119 ? 12.622 -4.972 30.698 1.00 66.25 119 ALA A O 1
ATOM 950 N N . GLY A 1 120 ? 10.889 -5.409 32.065 1.00 61.56 120 GLY A N 1
ATOM 951 C CA . GLY A 1 120 ? 11.562 -5.017 33.308 1.00 61.56 120 GLY A CA 1
ATOM 952 C C . GLY A 1 120 ? 11.527 -3.519 33.640 1.00 61.56 120 GLY A C 1
ATOM 953 O O . GLY A 1 120 ? 12.006 -3.144 34.706 1.00 61.56 120 GLY A O 1
ATOM 954 N N . SER A 1 121 ? 10.944 -2.658 32.793 1.00 65.75 121 SER A N 1
ATOM 955 C CA . SER A 1 121 ? 10.776 -1.244 33.148 1.00 65.75 121 SER A CA 1
ATOM 956 C C . SER A 1 121 ? 9.681 -1.053 34.202 1.00 65.75 121 SER A C 1
ATOM 958 O O . SER A 1 121 ? 8.742 -1.845 34.305 1.00 65.75 121 SER A O 1
ATOM 960 N N . ARG A 1 122 ? 9.730 0.054 34.953 1.00 64.19 122 ARG A N 1
ATOM 961 C CA . ARG A 1 122 ? 8.697 0.392 35.952 1.00 64.19 122 ARG A CA 1
ATOM 962 C C . ARG A 1 122 ? 7.294 0.513 35.342 1.00 64.19 122 ARG A C 1
ATOM 964 O O . ARG A 1 122 ? 6.303 0.265 36.013 1.00 64.19 122 ARG A O 1
ATOM 971 N N . ALA A 1 123 ? 7.193 0.871 34.062 1.00 64.69 123 ALA A N 1
ATOM 972 C CA . ALA A 1 123 ? 5.921 0.925 33.340 1.00 64.69 123 ALA A CA 1
ATOM 973 C C . ALA A 1 123 ? 5.398 -0.464 32.909 1.00 64.69 123 ALA A C 1
ATOM 975 O O . A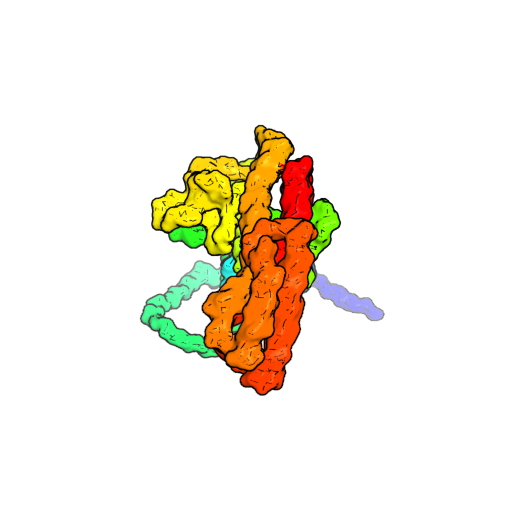LA A 1 123 ? 4.237 -0.572 32.496 1.00 64.69 123 ALA A O 1
ATOM 976 N N . ALA A 1 124 ? 6.244 -1.500 32.969 1.00 64.44 124 ALA A N 1
ATOM 977 C CA . ALA A 1 124 ? 5.883 -2.911 32.834 1.00 64.44 124 ALA A CA 1
ATOM 978 C C . ALA A 1 124 ? 5.584 -3.586 34.188 1.00 64.44 124 ALA A C 1
ATOM 980 O O . ALA A 1 124 ? 5.040 -4.689 34.187 1.00 64.44 124 ALA A O 1
ATOM 981 N N . ASP A 1 125 ? 5.921 -2.937 35.310 1.00 65.38 125 ASP A N 1
ATOM 982 C CA . ASP A 1 125 ? 5.748 -3.471 36.663 1.00 65.38 125 ASP A CA 1
ATOM 983 C C . ASP A 1 125 ? 4.250 -3.609 37.016 1.00 65.38 125 ASP A C 1
ATOM 985 O O . ASP A 1 125 ? 3.503 -2.624 36.963 1.00 65.38 125 ASP A O 1
ATOM 989 N N . PRO A 1 126 ? 3.774 -4.821 37.345 1.00 58.66 126 PRO A N 1
ATOM 990 C CA . PRO A 1 126 ? 2.357 -5.136 37.476 1.00 58.66 126 PRO A CA 1
ATOM 991 C C . PRO A 1 126 ? 1.751 -4.758 38.839 1.00 58.66 126 PRO A C 1
ATOM 993 O O . PRO A 1 126 ? 0.845 -5.440 39.304 1.00 58.66 126 PRO A O 1
ATOM 996 N N . SER A 1 127 ? 2.207 -3.701 39.514 1.00 59.75 127 SER A N 1
ATOM 997 C CA . SER A 1 127 ? 1.608 -3.321 40.804 1.00 59.75 127 SER A CA 1
ATOM 998 C C . SER A 1 127 ? 0.229 -2.666 40.619 1.00 59.75 127 SER A C 1
ATOM 1000 O O . SER A 1 127 ? 0.077 -1.667 39.914 1.00 59.75 127 SER A O 1
ATOM 1002 N N . THR A 1 128 ? -0.805 -3.237 41.246 1.00 59.50 128 THR A N 1
ATOM 1003 C CA . THR A 1 128 ? -2.132 -2.601 41.343 1.00 59.50 128 THR A CA 1
ATOM 1004 C C . THR A 1 128 ? -2.119 -1.547 42.447 1.00 59.50 128 THR A C 1
ATOM 1006 O O . THR A 1 128 ? -1.471 -1.705 43.478 1.00 59.50 128 THR A O 1
ATOM 1009 N N . ASP A 1 129 ? -2.892 -0.482 42.262 1.00 65.56 129 ASP A N 1
ATOM 1010 C CA . ASP A 1 129 ? -3.185 0.522 43.287 1.00 65.56 129 ASP A CA 1
ATOM 1011 C C . ASP A 1 129 ? -4.520 0.259 44.016 1.00 65.56 129 ASP A C 1
ATOM 1013 O O . ASP A 1 129 ? -5.053 1.146 44.700 1.00 65.56 129 ASP A O 1
ATOM 1017 N N . TRP A 1 130 ? -5.062 -0.959 43.902 1.00 60.03 130 TRP A N 1
ATOM 1018 C CA . TRP A 1 130 ? -6.268 -1.408 44.593 1.00 60.03 130 TRP A CA 1
ATOM 1019 C C . TRP A 1 130 ? -6.103 -1.232 46.106 1.00 60.03 130 TRP A C 1
ATOM 1021 O O . TRP A 1 130 ? -5.153 -1.701 46.731 1.00 60.03 130 TRP A O 1
ATOM 1031 N N . GLY A 1 131 ? -7.018 -0.464 46.699 1.00 55.31 131 GLY A N 1
ATOM 1032 C CA . GLY A 1 131 ? -6.952 -0.038 48.100 1.00 55.31 131 GLY A CA 1
ATOM 1033 C C . GLY A 1 131 ? -6.209 1.287 48.346 1.00 55.31 131 GLY A C 1
ATOM 1034 O O . GLY A 1 131 ? -6.596 2.025 49.254 1.00 55.31 131 GLY A O 1
ATOM 1035 N N . ALA A 1 132 ? -5.239 1.678 47.511 1.00 53.50 132 ALA A N 1
ATOM 1036 C CA . ALA A 1 132 ? -4.576 2.988 47.593 1.00 53.50 132 ALA A CA 1
ATOM 1037 C C . ALA A 1 132 ? -5.423 4.111 46.958 1.00 53.50 132 ALA A C 1
ATOM 1039 O O . ALA A 1 132 ? -5.477 5.231 47.483 1.00 53.50 132 ALA A O 1
ATOM 1040 N N . ALA A 1 133 ? -6.161 3.799 45.886 1.00 45.91 133 ALA A N 1
ATOM 1041 C CA . ALA A 1 133 ? -7.066 4.733 45.212 1.00 45.91 133 ALA A CA 1
ATOM 1042 C C . ALA A 1 133 ? -8.221 5.215 46.113 1.00 45.91 133 ALA A C 1
ATOM 1044 O O . ALA A 1 133 ? -8.634 6.370 46.016 1.00 45.91 133 ALA A O 1
ATOM 1045 N N . ARG A 1 134 ? -8.677 4.408 47.085 1.00 43.94 134 ARG A N 1
ATOM 1046 C CA . ARG A 1 134 ? -9.706 4.823 48.062 1.00 43.94 134 ARG A CA 1
ATOM 1047 C C . ARG A 1 134 ? -9.269 5.981 48.976 1.00 43.94 134 ARG A C 1
ATOM 1049 O O . ARG A 1 134 ? -10.128 6.613 49.579 1.00 43.94 134 ARG A O 1
ATOM 1056 N N . LYS A 1 135 ? -7.968 6.301 49.056 1.00 36.94 135 LYS A N 1
ATOM 1057 C CA . LYS A 1 135 ? -7.429 7.394 49.892 1.00 36.94 135 LYS A CA 1
ATOM 1058 C C . LYS A 1 135 ? -6.896 8.608 49.112 1.00 36.94 135 LYS A C 1
ATOM 1060 O O . LYS A 1 135 ? -6.497 9.581 49.747 1.00 36.94 135 LYS A O 1
ATOM 1065 N N . ARG A 1 136 ? -6.854 8.596 47.769 1.00 38.31 136 ARG A N 1
ATOM 1066 C CA . ARG A 1 136 ? -6.088 9.600 46.986 1.00 38.31 136 ARG A CA 1
ATOM 1067 C C . ARG A 1 136 ? -6.865 10.502 46.020 1.00 38.31 136 ARG A C 1
ATOM 1069 O O . ARG A 1 136 ? -6.251 11.383 45.430 1.00 38.31 136 ARG A O 1
ATOM 1076 N N . TRP A 1 137 ? -8.194 10.435 45.948 1.00 30.73 137 TRP A N 1
ATOM 1077 C CA . TRP A 1 137 ? -8.992 11.388 45.143 1.00 30.73 137 TRP A CA 1
ATOM 1078 C C . TRP A 1 137 ? -9.196 12.775 45.797 1.00 30.73 137 TRP A C 1
ATOM 1080 O O . TRP A 1 137 ? -10.114 13.506 45.440 1.00 30.73 137 TRP A O 1
ATOM 1090 N N . GLY A 1 138 ? -8.333 13.157 46.749 1.00 31.56 138 GLY A N 1
ATOM 1091 C CA . GLY A 1 138 ? -8.418 14.419 47.499 1.00 31.56 138 GLY A CA 1
ATOM 1092 C C . GLY A 1 138 ? -7.300 15.436 47.247 1.00 31.56 138 GLY A C 1
ATOM 1093 O O . GLY A 1 138 ? -7.386 16.546 47.758 1.00 31.56 138 GLY A O 1
ATOM 1094 N N . ARG A 1 139 ? -6.249 15.121 46.479 1.00 30.44 139 ARG A N 1
ATOM 1095 C CA . ARG A 1 139 ? -5.197 16.104 46.161 1.00 30.44 139 ARG A CA 1
ATOM 1096 C C . ARG A 1 139 ? -4.757 15.988 44.711 1.00 30.44 139 ARG A C 1
ATOM 1098 O O . ARG A 1 139 ? -3.953 15.133 44.356 1.00 30.44 139 ARG A O 1
ATOM 1105 N N . ARG A 1 140 ? -5.273 16.900 43.883 1.00 33.75 140 ARG A N 1
ATOM 1106 C CA . ARG A 1 140 ? -4.609 17.298 42.640 1.00 33.75 140 ARG A CA 1
ATOM 1107 C C . ARG A 1 140 ? -3.218 17.790 43.027 1.00 33.75 140 ARG A C 1
ATOM 1109 O O . ARG A 1 140 ? -3.104 18.817 43.690 1.00 33.75 140 ARG A O 1
ATOM 1116 N N . PHE A 1 141 ? -2.177 17.080 42.615 1.00 31.72 141 PHE A N 1
ATOM 1117 C CA . PHE A 1 141 ? -0.882 17.720 42.449 1.00 31.72 141 PHE A CA 1
ATOM 1118 C C . PHE A 1 141 ? -1.025 18.678 41.263 1.00 31.72 141 PHE A C 1
ATOM 1120 O O . PHE A 1 141 ? -0.958 18.278 40.104 1.00 31.72 141 PHE A O 1
ATOM 1127 N N . HIS A 1 142 ? -1.306 19.947 41.559 1.00 31.52 142 HIS A N 1
ATOM 1128 C CA . HIS A 1 142 ? -0.849 21.027 40.700 1.00 31.52 142 HIS A CA 1
ATOM 1129 C C . HIS A 1 142 ? 0.677 21.018 40.778 1.00 31.52 142 HIS A C 1
ATOM 1131 O O . HIS A 1 142 ? 1.251 21.516 41.741 1.00 31.52 142 HIS A O 1
ATOM 1137 N N . GLN A 1 143 ? 1.328 20.410 39.789 1.00 33.12 143 GLN A N 1
ATOM 1138 C CA . GLN A 1 143 ? 2.655 20.879 39.415 1.00 33.12 143 GLN A CA 1
ATOM 1139 C C . GLN A 1 143 ? 2.459 22.187 38.636 1.00 33.12 143 GLN A C 1
ATOM 1141 O O . GLN A 1 143 ? 1.616 22.218 37.729 1.00 33.12 143 GLN A O 1
ATOM 1146 N N . PRO A 1 144 ? 3.159 23.273 39.003 1.00 29.81 144 PRO A N 1
ATOM 1147 C CA . PRO A 1 144 ? 3.185 24.483 38.197 1.00 29.81 144 PRO A CA 1
ATOM 1148 C C . PRO A 1 144 ? 3.704 24.148 36.797 1.00 29.81 144 PRO A C 1
ATOM 1150 O O . PRO A 1 144 ? 4.617 23.339 36.636 1.00 29.81 144 PRO A O 1
ATOM 1153 N N . LYS A 1 145 ? 3.091 24.756 35.779 1.00 35.28 145 LYS A N 1
ATOM 1154 C CA . LYS A 1 145 ? 3.701 24.852 34.455 1.00 35.28 145 LYS A CA 1
ATOM 1155 C C . LYS A 1 145 ? 4.852 25.842 34.574 1.00 35.28 145 LYS A C 1
ATOM 1157 O O . LYS A 1 145 ? 4.590 27.040 34.616 1.00 35.28 145 LYS A O 1
ATOM 1162 N N . ASP A 1 146 ? 6.074 25.337 34.608 1.00 31.39 146 ASP A N 1
ATOM 1163 C CA . ASP A 1 146 ? 7.234 26.162 34.309 1.00 31.39 146 ASP A CA 1
ATOM 1164 C C . ASP A 1 146 ? 7.476 26.095 32.800 1.00 31.39 146 ASP A C 1
ATOM 1166 O O . ASP A 1 146 ? 7.784 25.048 32.225 1.00 31.39 146 ASP A O 1
ATOM 1170 N N . ASP A 1 147 ? 7.242 27.234 32.156 1.00 40.03 147 ASP A N 1
ATOM 1171 C CA . ASP A 1 147 ? 7.658 27.521 30.793 1.00 40.03 147 ASP A CA 1
ATOM 1172 C C . ASP A 1 147 ? 9.194 27.560 30.750 1.00 40.03 147 ASP A C 1
ATOM 1174 O O . ASP A 1 147 ? 9.799 28.495 31.268 1.00 40.03 147 ASP A O 1
ATOM 1178 N N . ALA A 1 148 ? 9.843 26.570 30.129 1.00 34.22 148 ALA A N 1
ATOM 1179 C CA . ALA A 1 148 ? 11.258 26.675 29.771 1.00 34.22 148 ALA A CA 1
ATOM 1180 C C . ALA A 1 148 ? 11.667 25.692 28.660 1.00 34.22 148 ALA A C 1
ATOM 1182 O O . ALA A 1 148 ? 11.701 24.481 28.852 1.00 34.22 148 ALA A O 1
ATOM 1183 N N . SER A 1 149 ? 12.004 26.282 27.510 1.00 34.59 149 SER A N 1
ATOM 1184 C CA . SER A 1 149 ? 13.124 25.949 26.613 1.00 34.59 149 SER A CA 1
ATOM 1185 C C . SER A 1 149 ? 13.402 24.487 26.2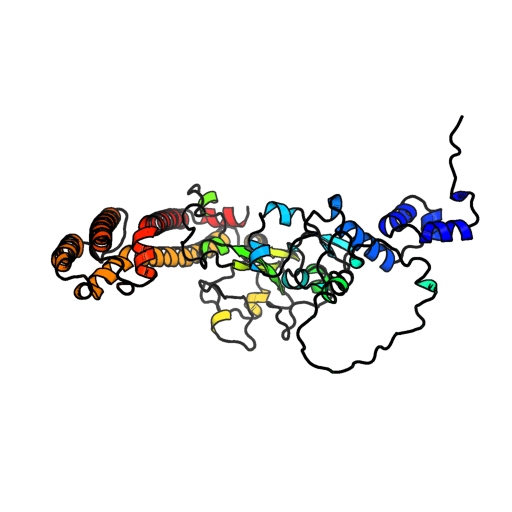35 1.00 34.59 149 SER A C 1
ATOM 1187 O O . SER A 1 149 ? 13.818 23.668 27.050 1.00 34.59 149 SER A O 1
ATOM 1189 N N . GLU A 1 150 ? 13.343 24.231 24.926 1.00 37.16 150 GLU A N 1
ATOM 1190 C CA . GLU A 1 150 ? 13.984 23.099 24.254 1.00 37.16 150 GLU A CA 1
ATOM 1191 C C . GLU A 1 150 ? 15.486 23.046 24.605 1.00 37.16 150 GLU A C 1
ATOM 1193 O O . GLU A 1 150 ? 16.284 23.831 24.097 1.00 37.16 150 GLU A O 1
ATOM 1198 N N . GLN A 1 151 ? 15.876 22.115 25.480 1.00 32.59 151 GLN A N 1
ATOM 1199 C CA . GLN A 1 151 ? 17.265 21.688 25.660 1.00 32.59 151 GLN A CA 1
ATOM 1200 C C . GLN A 1 151 ? 17.417 20.198 25.295 1.00 32.59 151 GLN A C 1
ATOM 1202 O O . GLN A 1 151 ? 16.458 19.434 25.448 1.00 32.59 151 GLN A O 1
ATOM 1207 N N . PRO A 1 152 ? 18.592 19.759 24.798 1.00 36.16 152 PRO A N 1
ATOM 1208 C CA . PRO A 1 152 ? 18.817 18.371 24.389 1.00 36.16 152 PRO A CA 1
ATOM 1209 C C . PRO A 1 152 ? 18.837 17.420 25.599 1.00 36.16 152 PRO A C 1
ATOM 1211 O O . PRO A 1 152 ? 19.462 17.711 26.615 1.00 36.16 152 PRO A O 1
ATOM 1214 N N . LEU A 1 153 ? 18.140 16.287 25.470 1.00 40.25 153 LEU A N 1
ATOM 1215 C CA . LEU A 1 153 ? 17.838 15.316 26.532 1.00 40.25 153 LEU A CA 1
ATOM 1216 C C . LEU A 1 153 ? 19.056 14.486 26.984 1.00 40.25 153 LEU A C 1
ATOM 1218 O O . LEU A 1 153 ? 19.810 13.991 26.151 1.00 40.25 153 LEU A O 1
ATOM 1222 N N . GLN A 1 154 ? 19.179 14.276 28.302 1.00 40.06 154 GLN A N 1
ATOM 1223 C CA . GLN A 1 154 ? 20.033 13.255 28.928 1.00 40.06 154 GLN A CA 1
ATOM 1224 C C . GLN A 1 154 ? 19.303 11.896 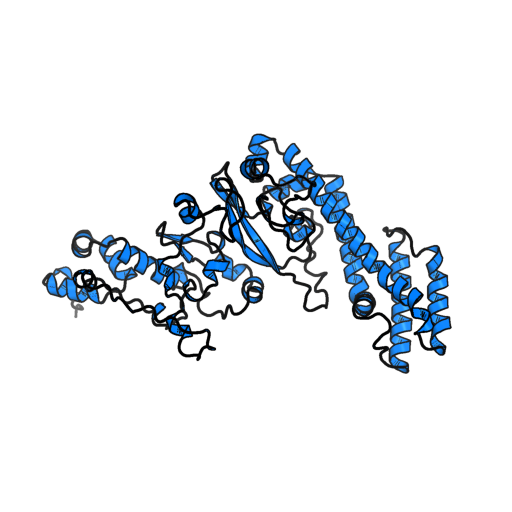28.989 1.00 40.06 154 GLN A C 1
ATOM 1226 O O . GLN A 1 154 ? 18.091 11.847 29.203 1.00 40.06 154 GLN A O 1
ATOM 1231 N N . ASP A 1 155 ? 20.050 10.795 28.855 1.00 42.47 155 ASP A N 1
ATOM 1232 C CA . ASP A 1 155 ? 19.556 9.414 28.677 1.00 42.47 155 ASP A CA 1
ATOM 1233 C C . ASP A 1 155 ? 18.672 8.847 29.814 1.00 42.47 155 ASP A C 1
ATOM 1235 O O . ASP A 1 155 ? 17.986 7.845 29.617 1.00 42.47 155 ASP A O 1
ATOM 1239 N N . GLY A 1 156 ? 18.620 9.483 30.990 1.00 45.22 156 GLY A N 1
ATOM 1240 C CA . GLY A 1 156 ? 17.816 9.018 32.135 1.00 45.22 156 GLY A CA 1
ATOM 1241 C C . GLY A 1 156 ? 16.305 9.291 32.042 1.00 45.22 156 GLY A C 1
ATOM 1242 O O . GLY A 1 156 ? 15.525 8.657 32.745 1.00 45.22 156 GLY A O 1
ATOM 1243 N N . ASP A 1 157 ? 15.877 10.203 31.166 1.00 49.97 157 ASP A N 1
ATOM 1244 C CA . ASP A 1 157 ? 14.498 10.731 31.115 1.00 49.97 157 ASP A CA 1
ATOM 1245 C C . ASP A 1 157 ? 13.577 9.944 30.149 1.00 49.97 157 ASP A C 1
ATOM 1247 O O . ASP A 1 157 ? 12.353 10.119 30.105 1.00 49.97 157 ASP A O 1
ATOM 1251 N N . ALA A 1 158 ? 14.167 9.070 29.326 1.00 49.69 158 ALA A N 1
ATOM 1252 C CA . ALA A 1 158 ? 13.462 8.304 28.298 1.00 49.69 158 ALA A CA 1
ATOM 1253 C C . ALA A 1 158 ? 12.648 7.135 28.878 1.00 49.69 158 ALA A C 1
ATOM 1255 O O . ALA A 1 158 ? 11.552 6.842 28.385 1.00 49.69 158 ALA A O 1
ATOM 1256 N N . ASP A 1 159 ? 13.156 6.508 29.941 1.00 52.19 159 ASP A N 1
ATOM 1257 C CA . ASP A 1 159 ? 12.568 5.312 30.553 1.00 52.19 159 ASP A CA 1
ATOM 1258 C C . ASP A 1 159 ? 11.265 5.640 31.309 1.00 52.19 159 ASP A C 1
ATOM 1260 O O . ASP A 1 159 ? 10.299 4.877 31.279 1.00 52.19 159 ASP A O 1
ATOM 1264 N N . GLU A 1 160 ? 11.167 6.846 31.885 1.00 57.09 160 GLU A N 1
ATOM 1265 C CA . GLU A 1 160 ? 9.964 7.321 32.585 1.00 57.09 160 GLU A CA 1
ATOM 1266 C C . GLU A 1 160 ? 8.826 7.706 31.620 1.00 57.09 160 GLU A C 1
ATOM 1268 O O . GLU A 1 160 ? 7.637 7.602 31.939 1.00 57.09 160 GLU A O 1
ATOM 1273 N N . ARG A 1 161 ? 9.160 8.103 30.385 1.00 66.44 161 ARG A N 1
ATOM 1274 C CA . ARG A 1 161 ? 8.154 8.446 29.368 1.00 66.44 161 ARG A CA 1
ATOM 1275 C C . ARG A 1 161 ? 7.608 7.221 28.656 1.00 66.44 161 ARG A C 1
ATOM 1277 O O . ARG A 1 161 ? 6.497 7.311 28.124 1.00 66.44 161 ARG A O 1
ATOM 1284 N N . TRP A 1 162 ? 8.333 6.108 28.622 1.00 74.50 162 TRP A N 1
ATOM 1285 C CA . TRP A 1 162 ? 7.964 4.940 27.831 1.00 74.50 162 TRP A CA 1
ATOM 1286 C C . TRP A 1 162 ? 6.695 4.264 28.368 1.00 74.50 162 TRP A C 1
ATOM 1288 O O . TRP A 1 162 ? 6.597 3.877 29.525 1.00 74.50 162 TRP A O 1
ATOM 1298 N N . GLY A 1 163 ? 5.669 4.134 27.526 1.00 75.25 163 GLY A N 1
ATOM 1299 C CA . GLY A 1 163 ? 4.406 3.487 27.899 1.00 75.25 163 GLY A CA 1
ATOM 1300 C C . GLY A 1 163 ? 3.559 4.216 28.961 1.00 75.25 163 GLY A C 1
ATOM 1301 O O . GLY A 1 163 ? 2.508 3.706 29.359 1.00 75.25 163 GLY A O 1
ATOM 1302 N N . SER A 1 164 ? 3.951 5.423 29.380 1.00 78.94 164 SER A N 1
ATOM 1303 C CA . SER A 1 164 ? 3.261 6.234 30.402 1.00 78.94 164 SER A CA 1
ATOM 1304 C C . SER A 1 164 ? 1.815 6.618 30.042 1.00 78.94 164 SER A C 1
ATOM 1306 O O . SER A 1 164 ? 0.965 6.798 30.912 1.00 78.94 164 SER A O 1
ATOM 1308 N N . LYS A 1 165 ? 1.494 6.713 28.747 1.00 84.75 165 LYS A N 1
ATOM 1309 C CA . LYS A 1 165 ? 0.194 7.140 28.196 1.00 84.75 165 LYS A CA 1
ATOM 1310 C C . LYS A 1 165 ? -0.615 5.996 27.582 1.00 84.75 165 LYS A C 1
ATOM 1312 O O . LYS A 1 165 ? -1.646 6.254 26.960 1.00 84.75 165 LYS A O 1
ATOM 1317 N N . ARG A 1 166 ? -0.215 4.730 27.759 1.00 87.00 166 ARG A N 1
ATOM 1318 C CA . ARG A 1 166 ? -0.957 3.574 27.208 1.00 87.00 166 ARG A CA 1
ATOM 1319 C C . ARG A 1 166 ? -2.415 3.520 27.658 1.00 87.00 166 ARG A C 1
ATOM 1321 O O . ARG A 1 166 ? -3.284 3.152 26.874 1.00 87.00 166 ARG A O 1
ATOM 1328 N N . HIS A 1 167 ? -2.694 3.956 28.884 1.00 86.25 167 HIS A N 1
ATOM 1329 C CA . HIS A 1 167 ? -4.048 4.016 29.434 1.00 86.25 167 HIS A CA 1
ATOM 1330 C C . HIS A 1 167 ? -4.985 4.971 28.662 1.00 86.25 167 HIS A C 1
ATOM 1332 O O . HIS A 1 167 ? -6.205 4.828 28.725 1.00 86.25 167 HIS A O 1
ATOM 1338 N N . LEU A 1 168 ? -4.432 5.910 27.885 1.00 88.44 168 LEU A N 1
ATOM 1339 C CA . LEU A 1 168 ? -5.184 6.836 27.032 1.00 88.44 168 LEU A CA 1
ATOM 1340 C C . LEU A 1 168 ? -5.441 6.284 25.622 1.00 88.44 168 LEU A C 1
ATOM 1342 O O . LEU A 1 168 ? -6.099 6.940 24.815 1.00 88.44 168 LEU A O 1
ATOM 1346 N N . ARG A 1 169 ? -4.903 5.106 25.281 1.00 90.62 169 ARG A N 1
ATOM 1347 C CA . ARG A 1 169 ? -4.950 4.590 23.914 1.00 90.62 169 ARG A CA 1
ATOM 1348 C C . ARG A 1 169 ? -6.341 4.072 23.544 1.00 90.62 169 ARG A C 1
ATOM 1350 O O . ARG A 1 169 ? -6.890 3.181 24.190 1.00 90.62 169 ARG A O 1
ATOM 1357 N N . LYS A 1 170 ? -6.866 4.559 22.419 1.00 92.62 170 LYS A N 1
ATOM 1358 C CA . LYS A 1 170 ? -8.136 4.119 21.824 1.00 92.62 170 LYS A CA 1
ATOM 1359 C C . LYS A 1 170 ? -7.917 3.616 20.396 1.00 92.62 170 LYS A C 1
ATOM 1361 O O . LYS A 1 170 ? -7.119 4.191 19.658 1.00 92.62 170 LYS A O 1
ATOM 1366 N N . CYS A 1 171 ? -8.629 2.560 20.008 1.00 93.50 171 CYS A N 1
ATOM 1367 C CA . CYS A 1 171 ? -8.666 2.088 18.623 1.00 93.50 171 CYS A CA 1
ATOM 1368 C C . CYS A 1 171 ? -9.455 3.060 17.735 1.00 93.50 171 CYS A C 1
ATOM 1370 O O . CYS A 1 171 ? -10.252 3.860 18.230 1.00 93.50 171 CYS A O 1
ATOM 1372 N N . ASN A 1 172 ? -9.256 2.967 16.423 1.00 92.94 172 ASN A N 1
ATOM 1373 C CA . ASN A 1 172 ? -9.872 3.838 15.426 1.00 92.94 172 ASN A CA 1
ATOM 1374 C C . ASN A 1 172 ? -11.406 3.832 15.526 1.00 92.94 172 ASN A C 1
ATOM 1376 O O . ASN A 1 172 ? -12.010 4.897 15.450 1.00 92.94 172 ASN A O 1
ATOM 1380 N N . GLU A 1 173 ? -12.034 2.685 15.809 1.00 95.19 173 GLU A N 1
ATOM 1381 C CA . GLU A 1 173 ? -13.491 2.619 15.992 1.00 95.19 173 GLU A CA 1
ATOM 1382 C C . GLU A 1 173 ? -13.963 3.354 17.254 1.00 95.19 173 GLU A C 1
ATOM 1384 O O . GLU A 1 173 ? -14.897 4.147 17.191 1.00 95.19 173 GLU A O 1
ATOM 1389 N N . CYS A 1 174 ? -13.285 3.186 18.395 1.00 94.56 174 CYS A N 1
ATOM 1390 C CA . CYS A 1 174 ? -13.622 3.951 19.600 1.00 94.56 174 CYS A CA 1
ATOM 1391 C C . CYS A 1 174 ? -13.404 5.455 19.407 1.00 94.56 174 CYS A C 1
ATOM 1393 O O . CYS A 1 174 ? -14.164 6.259 19.944 1.00 94.56 174 CYS A O 1
ATOM 1395 N N . ARG A 1 175 ? -12.363 5.852 18.669 1.00 92.50 175 ARG A N 1
ATOM 1396 C CA . ARG A 1 175 ? -12.117 7.262 18.334 1.00 92.50 175 ARG A CA 1
ATOM 1397 C C . ARG A 1 175 ? -13.231 7.803 17.434 1.00 92.50 175 ARG A C 1
ATOM 1399 O O . ARG A 1 175 ? -13.741 8.889 17.690 1.00 92.50 175 ARG A O 1
ATOM 1406 N N . PHE A 1 176 ? -13.660 7.033 16.433 1.00 92.00 176 PHE A N 1
ATOM 1407 C CA . PHE A 1 176 ? -14.780 7.384 15.557 1.00 92.00 176 PHE A CA 1
ATOM 1408 C C . PHE A 1 176 ? -16.086 7.580 16.335 1.00 92.00 176 PHE A C 1
ATOM 1410 O O . PHE A 1 176 ? -16.703 8.636 16.228 1.00 92.00 176 PHE A O 1
ATOM 1417 N N . GLN A 1 177 ? -16.465 6.613 17.175 1.00 92.62 177 GLN A N 1
ATOM 1418 C CA . GLN A 1 177 ? -17.692 6.673 17.981 1.00 92.62 177 GLN A CA 1
ATOM 1419 C C . GLN A 1 177 ? -17.706 7.863 18.950 1.00 92.62 177 GLN A C 1
ATOM 1421 O O . GLN A 1 177 ? -18.749 8.472 19.169 1.00 92.62 177 GLN A O 1
ATOM 1426 N N . ASN A 1 178 ? -16.539 8.240 19.479 1.00 90.19 178 ASN A N 1
ATOM 1427 C CA . ASN A 1 178 ? -16.377 9.421 20.331 1.00 90.19 178 ASN A CA 1
ATOM 1428 C C . ASN A 1 178 ? -16.256 10.738 19.540 1.00 90.19 178 ASN A C 1
ATOM 1430 O O . ASN A 1 178 ? -15.953 11.773 20.131 1.00 90.19 178 ASN A O 1
ATOM 1434 N N . GLN A 1 179 ? -16.456 10.715 18.216 1.00 88.75 179 GLN A N 1
ATOM 1435 C CA . GLN A 1 179 ? -16.320 11.878 17.332 1.00 88.75 179 GLN A CA 1
ATOM 1436 C C . GLN A 1 179 ? -14.942 12.547 17.461 1.00 88.75 179 GLN A C 1
ATOM 1438 O O . GLN A 1 179 ? -14.801 13.771 17.430 1.00 88.75 179 GLN A O 1
ATOM 1443 N N . GLU A 1 180 ? -13.901 11.740 17.654 1.00 85.88 180 GLU A N 1
ATOM 1444 C CA . GLU A 1 180 ? -12.514 12.195 17.740 1.00 85.88 180 GLU A CA 1
ATOM 1445 C C . GLU A 1 180 ? -11.834 12.226 16.368 1.00 85.88 180 GLU A C 1
ATOM 1447 O O . GLU A 1 180 ? -10.745 12.776 16.280 1.00 85.88 180 GLU A O 1
ATOM 1452 N N . LEU A 1 181 ? -12.461 11.655 15.328 1.00 85.19 181 LEU A N 1
ATOM 1453 C CA . LEU A 1 181 ? -11.911 11.549 13.973 1.00 85.19 181 LEU A CA 1
ATOM 1454 C C . LEU A 1 181 ? -12.602 12.479 12.970 1.00 85.19 181 LEU A C 1
ATOM 1456 O O . LEU A 1 181 ? -13.788 12.777 13.100 1.00 85.19 181 LEU A O 1
ATOM 1460 N N . GLY A 1 182 ? -11.873 12.870 11.920 1.00 66.19 182 GLY A N 1
ATOM 1461 C CA . GLY A 1 182 ? -12.441 13.566 10.755 1.00 66.19 182 GLY A CA 1
ATOM 1462 C C . GLY A 1 182 ? -12.699 15.058 10.986 1.00 66.19 182 GLY A C 1
ATOM 1463 O O . GLY A 1 182 ? -13.460 15.681 10.244 1.00 66.19 182 GLY A O 1
ATOM 1464 N N . LYS A 1 183 ? -12.073 15.645 12.016 1.00 65.62 183 LYS A N 1
ATOM 1465 C CA . LYS A 1 183 ? -12.134 17.086 12.298 1.00 65.62 183 LYS A CA 1
ATOM 1466 C C . LYS A 1 183 ? -11.178 17.848 11.380 1.00 65.62 183 LYS A C 1
ATOM 1468 O O . LYS A 1 183 ? -9.998 17.507 11.304 1.00 65.62 183 LYS A O 1
ATOM 1473 N N . ALA A 1 184 ? -11.682 18.918 10.759 1.00 51.00 184 ALA A N 1
ATOM 1474 C CA . ALA A 1 184 ? -10.999 19.724 9.739 1.00 51.00 184 ALA A CA 1
ATOM 1475 C C . ALA A 1 184 ? -9.649 20.341 10.172 1.00 51.00 184 ALA A C 1
ATOM 1477 O O . ALA A 1 184 ? -8.851 20.712 9.321 1.00 51.00 184 ALA A O 1
ATOM 1478 N N . ASN A 1 185 ? -9.359 20.404 11.477 1.00 47.72 185 ASN A N 1
ATOM 1479 C CA . ASN A 1 185 ? -8.235 21.175 12.026 1.00 47.72 185 ASN A CA 1
ATOM 1480 C C . ASN A 1 185 ? -7.061 20.290 12.484 1.00 47.72 185 ASN A C 1
ATOM 1482 O O . ASN A 1 185 ? -6.197 20.734 13.238 1.00 47.72 185 ASN A O 1
ATOM 1486 N N . SER A 1 186 ? -7.049 19.011 12.112 1.00 48.06 186 SER A N 1
ATOM 1487 C CA . SER A 1 186 ? -6.039 18.055 12.567 1.00 48.06 186 SER A CA 1
ATOM 1488 C C . SER A 1 186 ? -5.346 17.392 11.382 1.00 48.06 186 SER A C 1
ATOM 1490 O O . SER A 1 186 ? -5.883 17.345 10.284 1.00 48.06 186 SER A O 1
ATOM 1492 N N . ARG A 1 187 ? -4.156 16.818 11.600 1.00 52.19 187 ARG A N 1
ATOM 1493 C CA . ARG A 1 187 ? -3.423 15.993 10.612 1.00 52.19 187 ARG A CA 1
ATOM 1494 C C . ARG A 1 187 ? -4.212 14.750 10.132 1.00 52.19 187 ARG A C 1
ATOM 1496 O O . ARG A 1 187 ? -3.673 13.937 9.377 1.00 52.19 187 ARG A O 1
ATOM 1503 N N . GLU A 1 188 ? -5.442 14.579 10.609 1.00 58.97 188 GLU A N 1
ATOM 1504 C CA . GLU A 1 188 ? -6.402 13.547 10.242 1.00 58.97 188 GLU A CA 1
ATOM 1505 C C . GLU A 1 188 ? -7.102 13.915 8.938 1.00 58.97 188 GLU A C 1
ATOM 1507 O O . GLU A 1 188 ? -7.332 15.082 8.634 1.00 58.97 188 GLU A O 1
ATOM 1512 N N . ARG A 1 189 ? -7.398 12.906 8.125 1.00 74.25 189 ARG A N 1
ATOM 1513 C CA . ARG A 1 189 ? -7.823 13.107 6.739 1.00 74.25 189 ARG A CA 1
ATOM 1514 C C . ARG A 1 189 ? -9.137 12.386 6.480 1.00 74.25 189 ARG A C 1
ATOM 1516 O O . ARG A 1 189 ? -9.564 11.564 7.288 1.00 74.25 189 ARG A O 1
ATOM 1523 N N . GLY A 1 190 ? -9.769 12.684 5.349 1.00 79.00 190 GLY A N 1
ATOM 1524 C CA . GLY A 1 190 ? -11.135 12.229 5.076 1.00 79.00 190 GLY A CA 1
ATOM 1525 C C . GLY A 1 190 ? -12.178 12.959 5.917 1.00 79.00 190 GLY A C 1
ATOM 1526 O O . GLY A 1 190 ? -11.847 13.850 6.690 1.00 79.00 190 GLY A O 1
ATOM 1527 N N . THR A 1 191 ? -13.444 12.616 5.741 1.00 84.62 191 THR A N 1
ATOM 1528 C CA . THR A 1 191 ? -14.577 13.339 6.331 1.00 84.62 191 THR A CA 1
ATOM 1529 C C . THR A 1 191 ? -15.011 12.707 7.660 1.00 84.62 191 THR A C 1
ATOM 1531 O O . THR A 1 191 ? -14.590 11.593 7.975 1.00 84.62 191 THR A O 1
ATOM 1534 N N . PRO A 1 192 ? -15.888 13.356 8.449 1.00 85.62 192 PRO A N 1
ATOM 1535 C CA . PRO A 1 192 ? -16.493 12.711 9.614 1.00 85.62 192 PRO A CA 1
ATOM 1536 C C . PRO A 1 192 ? -17.241 11.413 9.284 1.00 85.62 192 PRO A C 1
ATOM 1538 O O . PRO A 1 192 ? -17.287 10.525 10.125 1.00 85.62 192 PRO A O 1
ATOM 1541 N N . ALA A 1 193 ? -17.814 11.284 8.080 1.00 87.31 193 ALA A N 1
ATOM 1542 C CA . ALA A 1 193 ? -18.493 10.061 7.648 1.00 87.31 193 ALA A CA 1
ATOM 1543 C C . ALA A 1 193 ? -17.506 8.980 7.178 1.00 87.31 193 ALA A C 1
ATOM 1545 O O . ALA A 1 193 ? -17.738 7.791 7.396 1.00 87.31 193 ALA A O 1
ATOM 1546 N N . VAL A 1 194 ? -16.399 9.396 6.556 1.00 90.12 194 VAL A N 1
ATOM 1547 C CA . VAL A 1 194 ? -15.374 8.512 5.991 1.00 90.12 194 VAL A CA 1
ATOM 1548 C C . VAL A 1 194 ? -13.998 8.938 6.513 1.00 90.12 194 VAL A C 1
ATOM 1550 O O . VAL A 1 194 ? -13.205 9.551 5.787 1.00 90.12 194 VAL A O 1
ATOM 1553 N N . PRO A 1 195 ? -13.701 8.656 7.797 1.00 89.81 195 PRO A N 1
ATOM 1554 C CA . PRO A 1 195 ? -12.421 9.002 8.393 1.00 89.81 195 PRO A CA 1
ATOM 1555 C C . PRO A 1 195 ? -11.297 8.164 7.781 1.00 89.81 195 PRO A C 1
ATOM 1557 O O . PRO A 1 195 ? -11.428 6.953 7.583 1.00 89.81 195 PRO A O 1
ATOM 1560 N N . ILE A 1 196 ? -10.155 8.807 7.539 1.00 88.31 196 ILE A N 1
ATOM 1561 C CA . ILE A 1 196 ? -8.944 8.181 7.010 1.00 88.31 196 ILE A CA 1
ATOM 1562 C C . ILE A 1 196 ? -7.829 8.338 8.035 1.00 88.31 196 ILE A C 1
ATOM 1564 O O . ILE A 1 196 ? -7.418 9.451 8.369 1.00 88.31 196 ILE A O 1
ATOM 1568 N N . GLN A 1 197 ? -7.326 7.210 8.526 1.00 86.50 197 GLN A N 1
ATOM 1569 C CA . GLN A 1 197 ? -6.291 7.164 9.552 1.00 86.50 197 GLN A CA 1
ATOM 1570 C C . GLN A 1 197 ? -4.988 6.586 8.990 1.00 86.50 197 GLN A C 1
ATOM 1572 O O . GLN A 1 197 ? -5.019 5.603 8.242 1.00 86.50 197 GLN A O 1
ATOM 1577 N N . PRO A 1 198 ? -3.828 7.175 9.327 1.00 81.12 198 PRO A N 1
ATOM 1578 C CA . PRO A 1 198 ? -2.539 6.562 9.046 1.00 81.12 198 PRO A CA 1
ATOM 1579 C C . PRO A 1 198 ? -2.436 5.147 9.629 1.00 81.12 198 PRO A C 1
ATOM 1581 O O . PRO A 1 198 ? -2.926 4.866 10.720 1.00 81.12 198 PRO A O 1
ATOM 1584 N N . SER A 1 199 ? -1.770 4.257 8.901 1.00 81.31 199 SER A N 1
ATOM 1585 C CA . SER A 1 199 ? -1.474 2.891 9.333 1.00 81.31 199 SER A CA 1
ATOM 1586 C C . SER A 1 199 ? 0.029 2.621 9.199 1.00 81.31 199 SER A C 1
ATOM 1588 O O . SER A 1 199 ? 0.848 3.524 9.385 1.00 81.31 199 SER A O 1
ATOM 1590 N N . ARG A 1 200 ? 0.425 1.379 8.919 1.00 76.69 200 ARG A N 1
ATOM 1591 C CA . ARG A 1 200 ? 1.832 0.980 8.786 1.00 76.69 200 ARG A CA 1
ATOM 1592 C C . ARG A 1 200 ? 2.493 1.553 7.531 1.00 76.69 200 ARG A C 1
ATOM 1594 O O . ARG A 1 200 ? 1.837 1.780 6.513 1.00 76.69 200 ARG A O 1
ATOM 1601 N N . GLY A 1 201 ? 3.805 1.754 7.596 1.00 73.94 201 GLY A N 1
ATOM 1602 C CA . GLY A 1 201 ? 4.626 1.874 6.396 1.00 73.94 201 GLY A CA 1
ATOM 1603 C C . GLY A 1 201 ? 4.813 0.495 5.774 1.00 73.94 201 GLY A C 1
ATOM 1604 O O . GLY A 1 201 ? 5.086 -0.453 6.503 1.00 73.94 201 GLY A O 1
ATOM 1605 N N . LEU A 1 202 ? 4.653 0.374 4.459 1.00 74.56 202 LEU A N 1
ATOM 1606 C CA . LEU A 1 202 ? 5.029 -0.829 3.712 1.00 74.56 202 LEU A CA 1
ATOM 1607 C C . LEU A 1 202 ? 5.988 -0.455 2.591 1.00 74.56 202 LEU A C 1
ATOM 1609 O O . LEU A 1 202 ? 5.833 0.589 1.955 1.00 74.56 202 LEU A O 1
ATOM 1613 N N . ALA A 1 203 ? 6.978 -1.309 2.357 1.00 73.69 203 ALA A N 1
ATOM 1614 C CA . ALA A 1 203 ? 7.801 -1.218 1.164 1.00 73.69 203 ALA A CA 1
ATOM 1615 C C . ALA A 1 203 ? 7.020 -1.806 -0.016 1.00 73.69 203 ALA A C 1
ATOM 1617 O O . ALA A 1 203 ? 6.535 -2.934 0.061 1.00 73.69 203 ALA A O 1
ATOM 1618 N N . PHE A 1 204 ? 6.921 -1.045 -1.101 1.00 74.88 204 PHE A N 1
ATOM 1619 C CA . PHE A 1 204 ? 6.355 -1.517 -2.362 1.00 74.88 204 PHE A CA 1
ATOM 1620 C C . PHE A 1 204 ? 7.406 -1.372 -3.458 1.00 74.88 204 PHE A C 1
ATOM 1622 O O . PHE A 1 204 ? 8.107 -0.360 -3.496 1.00 74.88 204 PHE A O 1
ATOM 1629 N N . ALA A 1 205 ? 7.497 -2.361 -4.349 1.00 73.12 205 ALA A N 1
ATOM 1630 C CA . ALA A 1 205 ? 8.413 -2.316 -5.489 1.00 73.12 205 ALA A CA 1
ATOM 1631 C C . ALA A 1 205 ? 7.961 -1.295 -6.549 1.00 73.12 205 ALA A C 1
ATOM 1633 O O . ALA A 1 205 ? 8.777 -0.741 -7.287 1.00 73.12 205 ALA A O 1
ATOM 1634 N N . SER A 1 206 ? 6.657 -1.005 -6.617 1.00 77.69 206 SER A N 1
ATOM 1635 C CA . SER A 1 206 ? 6.111 -0.022 -7.545 1.00 77.69 206 SER A CA 1
ATOM 1636 C C . SER A 1 206 ? 4.830 0.649 -7.037 1.00 77.69 206 SER A C 1
ATOM 1638 O O . SER A 1 206 ? 4.231 0.246 -6.037 1.00 77.69 206 SER A O 1
ATOM 1640 N N . SER A 1 207 ? 4.385 1.688 -7.755 1.00 80.00 207 SER A N 1
ATOM 1641 C CA . SER A 1 207 ? 3.088 2.319 -7.485 1.00 80.00 207 SER A CA 1
ATOM 1642 C C . SER A 1 207 ? 1.927 1.366 -7.771 1.00 80.00 207 SER A C 1
ATOM 1644 O O . SER A 1 207 ? 0.955 1.391 -7.022 1.00 80.00 207 SER A O 1
ATOM 1646 N N . ARG A 1 208 ? 2.013 0.503 -8.799 1.00 86.94 208 ARG A N 1
ATOM 1647 C CA . ARG A 1 208 ? 1.025 -0.567 -9.005 1.00 86.94 208 ARG A CA 1
ATOM 1648 C C . ARG A 1 208 ? 0.937 -1.452 -7.770 1.00 86.94 208 ARG A C 1
ATOM 1650 O O . ARG A 1 208 ? -0.166 -1.627 -7.276 1.00 86.94 208 ARG A O 1
ATOM 1657 N N . ASP A 1 209 ? 2.055 -1.940 -7.241 1.00 82.75 209 ASP A N 1
ATOM 1658 C CA . ASP A 1 209 ? 2.037 -2.898 -6.124 1.00 82.75 209 ASP A CA 1
ATOM 1659 C C . ASP A 1 209 ? 1.498 -2.293 -4.822 1.00 82.75 209 ASP A C 1
ATOM 1661 O O . ASP A 1 209 ? 0.999 -3.013 -3.963 1.00 82.75 209 ASP A O 1
ATOM 1665 N N . ARG A 1 210 ? 1.521 -0.962 -4.685 1.00 83.00 210 ARG A N 1
ATOM 1666 C CA . ARG A 1 210 ? 0.831 -0.265 -3.591 1.00 83.00 210 ARG A CA 1
ATOM 1667 C C . ARG A 1 210 ? -0.687 -0.440 -3.648 1.00 83.00 210 ARG A C 1
ATOM 1669 O O . ARG A 1 210 ? -1.323 -0.599 -2.607 1.00 83.00 210 ARG A O 1
ATOM 1676 N N . PHE A 1 211 ? -1.268 -0.315 -4.838 1.00 87.50 211 PHE A N 1
ATOM 1677 C CA . PHE A 1 211 ? -2.721 -0.307 -5.030 1.00 87.50 211 PHE A CA 1
ATOM 1678 C C . PHE A 1 211 ? -3.275 -1.678 -5.420 1.00 87.50 211 PHE A C 1
ATOM 1680 O O . PHE A 1 211 ? -4.413 -1.977 -5.083 1.00 87.50 211 PHE A O 1
ATOM 1687 N N . PHE A 1 212 ? -2.452 -2.509 -6.059 1.00 90.75 212 PHE A N 1
ATOM 1688 C CA . PHE A 1 212 ? -2.749 -3.859 -6.528 1.00 90.75 212 PHE A CA 1
ATOM 1689 C C . PHE A 1 212 ? -1.700 -4.876 -6.033 1.00 90.75 212 PHE A C 1
ATOM 1691 O O . PHE A 1 212 ? -1.064 -5.548 -6.851 1.00 90.75 212 PHE A O 1
ATOM 1698 N N . PRO A 1 213 ? -1.445 -4.969 -4.711 1.00 87.38 213 PRO A N 1
ATOM 1699 C CA . PRO A 1 213 ? -0.462 -5.909 -4.175 1.00 87.38 213 PRO A CA 1
ATOM 1700 C C . PRO A 1 213 ? -0.827 -7.354 -4.522 1.00 87.38 213 PRO A C 1
ATOM 1702 O O . PRO A 1 213 ? -1.973 -7.768 -4.343 1.00 87.38 213 PRO A O 1
ATOM 1705 N N . GLY A 1 214 ? 0.151 -8.136 -4.980 1.00 87.44 214 GLY A N 1
ATOM 1706 C CA . GLY A 1 214 ? -0.049 -9.555 -5.278 1.00 87.44 214 GLY A CA 1
ATOM 1707 C C . GLY A 1 214 ? -0.795 -9.837 -6.588 1.00 87.44 214 GLY A C 1
ATOM 1708 O O . GLY A 1 214 ? -1.154 -10.983 -6.847 1.00 87.44 214 GLY A O 1
ATOM 1709 N N . LEU A 1 215 ? -1.100 -8.813 -7.399 1.00 90.94 215 LEU A N 1
ATOM 1710 C CA . LEU A 1 215 ? -1.894 -8.998 -8.616 1.00 90.94 215 LEU A CA 1
ATOM 1711 C C . LEU A 1 215 ? -1.167 -9.859 -9.657 1.00 90.94 215 LEU A C 1
ATOM 1713 O O . LEU A 1 215 ? -1.813 -10.652 -10.334 1.00 90.94 215 LEU A O 1
ATOM 1717 N N . ALA A 1 216 ? 0.155 -9.717 -9.794 1.00 89.31 216 ALA A N 1
ATOM 1718 C CA . ALA A 1 216 ? 0.937 -10.514 -10.739 1.00 89.31 216 ALA A CA 1
ATOM 1719 C C . ALA A 1 216 ? 0.887 -12.006 -10.373 1.00 89.31 216 ALA A C 1
ATOM 1721 O O . ALA A 1 216 ? 0.660 -12.857 -11.229 1.00 89.31 216 ALA A O 1
ATOM 1722 N N . GLU A 1 217 ? 1.015 -12.315 -9.088 1.00 89.62 217 GLU A N 1
ATOM 1723 C CA . GLU A 1 217 ? 0.916 -13.656 -8.526 1.00 89.62 217 GLU A CA 1
ATOM 1724 C C . GLU A 1 217 ? -0.502 -14.212 -8.664 1.00 89.62 217 GLU A C 1
ATOM 1726 O O . GLU A 1 217 ? -0.669 -15.366 -9.052 1.00 89.62 217 GLU A O 1
ATOM 1731 N N . HIS A 1 218 ? -1.520 -13.377 -8.433 1.00 90.44 218 HIS A N 1
ATOM 1732 C CA . HIS A 1 218 ? -2.926 -13.739 -8.614 1.00 90.44 218 HIS A CA 1
ATOM 1733 C C . HIS A 1 218 ? -3.240 -14.174 -10.055 1.00 90.44 218 HIS A C 1
ATOM 1735 O O . HIS A 1 218 ? -4.087 -15.038 -10.260 1.00 90.44 218 HIS A O 1
ATOM 1741 N N . VAL A 1 219 ? -2.534 -13.625 -11.052 1.00 91.38 219 VAL A N 1
ATOM 1742 C CA . VAL A 1 219 ? -2.666 -14.025 -12.466 1.00 91.38 219 VAL A CA 1
ATOM 1743 C C . VAL A 1 219 ? -1.610 -15.032 -12.934 1.00 91.38 219 VAL A C 1
ATOM 1745 O O . VAL A 1 219 ? -1.507 -15.301 -14.130 1.00 91.38 219 VAL A O 1
ATOM 1748 N N . GLY A 1 220 ? -0.801 -15.576 -12.021 1.00 89.56 220 GLY A N 1
ATOM 1749 C CA . GLY A 1 220 ? 0.203 -16.596 -12.329 1.00 89.56 220 GLY A CA 1
ATOM 1750 C C . GLY A 1 220 ? 1.475 -16.089 -13.022 1.00 89.56 220 GLY A C 1
ATOM 1751 O O . GLY A 1 220 ? 2.196 -16.890 -13.608 1.00 89.56 220 GLY A O 1
ATOM 1752 N N . LEU A 1 221 ? 1.777 -14.787 -12.968 1.00 84.06 221 LEU A N 1
ATOM 1753 C CA . LEU A 1 221 ? 2.970 -14.189 -13.591 1.00 84.06 221 LEU A CA 1
ATOM 1754 C C . LEU A 1 221 ? 4.204 -14.105 -12.662 1.00 84.06 221 LEU A C 1
ATOM 1756 O O . LEU A 1 221 ? 5.248 -13.622 -13.094 1.00 84.06 221 LEU A O 1
ATOM 1760 N N . GLY A 1 222 ? 4.114 -14.617 -11.427 1.00 72.44 222 GLY A N 1
ATOM 1761 C CA . GLY A 1 222 ? 5.203 -14.620 -10.436 1.00 72.44 222 GLY A CA 1
ATOM 1762 C C . GLY A 1 222 ? 5.443 -13.256 -9.755 1.00 72.44 222 GLY A C 1
ATOM 1763 O O . GLY A 1 222 ? 4.930 -12.235 -10.221 1.00 72.44 222 GLY A O 1
ATOM 1764 N N . PRO A 1 223 ? 6.178 -13.217 -8.625 1.00 66.38 223 PRO A N 1
ATOM 1765 C CA . PRO A 1 223 ? 6.428 -11.984 -7.883 1.00 66.38 223 PRO A CA 1
ATOM 1766 C C . PRO A 1 223 ? 7.502 -11.106 -8.539 1.00 66.38 223 PRO A C 1
ATOM 1768 O O . PRO A 1 223 ? 8.536 -11.585 -8.995 1.00 66.38 223 PRO A O 1
ATOM 1771 N N . LEU A 1 224 ? 7.320 -9.784 -8.472 1.00 59.25 224 LEU A N 1
ATOM 1772 C CA . LEU A 1 224 ? 8.361 -8.800 -8.823 1.00 59.25 224 LEU A CA 1
ATOM 1773 C C . LEU A 1 224 ? 9.484 -8.689 -7.794 1.00 59.25 224 LEU A C 1
ATOM 1775 O O . LEU A 1 224 ? 10.489 -8.029 -8.059 1.00 59.25 224 LEU A O 1
ATOM 1779 N N . SER A 1 225 ? 9.295 -9.254 -6.599 1.00 52.38 225 SER A N 1
ATOM 1780 C CA . SER A 1 225 ? 10.147 -8.978 -5.439 1.00 52.38 225 SER A CA 1
ATOM 1781 C C . SER A 1 225 ? 11.594 -9.433 -5.608 1.00 52.38 225 SER A C 1
ATOM 1783 O O . SER A 1 225 ? 12.456 -8.922 -4.900 1.00 52.38 225 SER A O 1
ATOM 1785 N N . GLU A 1 226 ? 11.867 -10.361 -6.525 1.00 46.16 226 GLU A N 1
ATOM 1786 C CA . GLU A 1 226 ? 13.232 -10.804 -6.836 1.00 46.16 226 GLU A CA 1
ATOM 1787 C C . GLU A 1 226 ? 13.945 -9.885 -7.838 1.00 46.16 226 GLU A C 1
ATOM 1789 O O . GLU A 1 226 ? 15.167 -9.898 -7.916 1.00 46.16 226 GLU A O 1
ATOM 1794 N N . VAL A 1 227 ? 13.208 -9.037 -8.562 1.00 46.12 227 VAL A N 1
ATOM 1795 C CA . VAL A 1 227 ? 13.737 -8.309 -9.723 1.00 46.12 227 VAL A CA 1
ATOM 1796 C C . VAL A 1 227 ? 14.239 -6.903 -9.374 1.00 46.12 227 VAL A C 1
ATOM 1798 O O . VAL A 1 227 ? 15.058 -6.368 -10.101 1.00 46.12 227 VAL A O 1
ATOM 1801 N N . VAL A 1 228 ? 13.810 -6.271 -8.273 1.00 45.12 228 VAL A N 1
ATOM 1802 C CA . VAL A 1 228 ? 14.094 -4.837 -8.029 1.00 45.12 228 VAL A CA 1
ATOM 1803 C C . VAL A 1 228 ? 14.571 -4.571 -6.597 1.00 45.12 228 VAL A C 1
ATOM 1805 O O . VAL A 1 228 ? 13.947 -3.836 -5.832 1.00 45.12 228 VAL A O 1
ATOM 1808 N N . ALA A 1 229 ? 15.715 -5.138 -6.214 1.00 43.44 229 ALA A N 1
ATOM 1809 C CA . ALA A 1 229 ? 16.578 -4.485 -5.228 1.00 43.44 229 ALA A CA 1
ATOM 1810 C C . ALA A 1 229 ? 17.428 -3.455 -5.982 1.00 43.44 229 ALA A C 1
ATOM 1812 O O . ALA A 1 229 ? 18.616 -3.646 -6.200 1.00 43.44 229 ALA A O 1
ATOM 1813 N N . ASP A 1 230 ? 16.774 -2.401 -6.465 1.00 41.28 230 ASP A N 1
ATOM 1814 C CA . ASP A 1 230 ? 17.424 -1.281 -7.136 1.00 41.28 230 ASP A CA 1
ATOM 1815 C C . ASP A 1 230 ? 18.565 -0.780 -6.232 1.00 41.28 230 ASP A C 1
ATOM 1817 O O . ASP A 1 230 ? 18.318 -0.363 -5.097 1.00 41.28 230 ASP A O 1
ATOM 1821 N N . GLY A 1 231 ? 19.811 -0.914 -6.703 1.00 39.16 231 GLY A N 1
ATOM 1822 C CA . GLY A 1 231 ? 21.056 -0.681 -5.956 1.00 39.16 231 GLY A CA 1
ATOM 1823 C C . GLY A 1 231 ? 21.256 0.758 -5.473 1.00 39.16 231 GLY A C 1
ATOM 1824 O O . GLY A 1 231 ? 22.276 1.085 -4.868 1.00 39.16 231 GLY A O 1
ATOM 1825 N N . SER A 1 232 ? 20.275 1.639 -5.678 1.00 41.81 232 SER A N 1
ATOM 1826 C CA . SER A 1 232 ? 20.154 2.829 -4.853 1.00 41.81 232 SER A CA 1
ATOM 1827 C C . SER A 1 232 ? 19.564 2.440 -3.493 1.00 41.81 232 SER A C 1
ATOM 1829 O O . SER A 1 232 ? 18.424 2.001 -3.372 1.00 41.81 232 SER A O 1
ATOM 1831 N N . SER A 1 233 ? 20.308 2.692 -2.417 1.00 40.34 233 SER A N 1
ATOM 1832 C CA . SER A 1 233 ? 19.877 2.562 -1.008 1.00 40.34 233 SER A CA 1
ATOM 1833 C C . SER A 1 233 ? 18.592 3.368 -0.642 1.00 40.34 233 SER A C 1
ATOM 1835 O O . SER A 1 233 ? 18.202 3.481 0.517 1.00 40.34 233 SER A O 1
ATOM 1837 N N . ARG A 1 234 ? 17.894 3.945 -1.633 1.00 40.22 234 ARG A N 1
ATOM 1838 C CA . ARG A 1 234 ? 16.654 4.730 -1.546 1.00 40.22 234 ARG A CA 1
ATOM 1839 C C . ARG A 1 234 ? 15.410 4.020 -2.112 1.00 40.22 234 ARG A C 1
ATOM 1841 O O . ARG A 1 234 ? 14.324 4.599 -2.059 1.00 40.22 234 ARG A O 1
ATOM 1848 N N . SER A 1 235 ? 15.534 2.808 -2.655 1.00 43.72 235 SER A N 1
ATOM 1849 C CA . SER A 1 235 ? 14.527 2.217 -3.553 1.00 43.72 235 SER A CA 1
ATOM 1850 C C . SER A 1 235 ? 13.400 1.408 -2.904 1.00 43.72 235 SER A C 1
ATOM 1852 O O . SER A 1 235 ? 12.332 1.266 -3.498 1.00 43.72 235 SER A O 1
ATOM 1854 N N . LYS A 1 236 ? 13.535 0.978 -1.644 1.00 52.16 236 LYS A N 1
ATOM 1855 C CA . LYS A 1 236 ? 12.359 0.632 -0.827 1.00 52.16 236 LYS A CA 1
ATOM 1856 C C . LYS A 1 236 ? 11.755 1.930 -0.311 1.00 52.16 236 LYS A C 1
ATOM 1858 O O . LYS A 1 236 ? 11.937 2.294 0.848 1.00 52.16 236 LYS A O 1
ATOM 1863 N N . GLN A 1 237 ? 11.058 2.665 -1.181 1.00 57.22 237 GLN A N 1
ATOM 1864 C CA . GLN A 1 237 ? 10.205 3.746 -0.701 1.00 57.22 237 GLN A CA 1
ATOM 1865 C C . GLN A 1 237 ? 9.204 3.105 0.255 1.00 57.22 237 GLN A C 1
ATOM 1867 O O . GLN A 1 237 ? 8.473 2.190 -0.115 1.00 57.22 237 GLN A O 1
ATOM 1872 N N . PHE A 1 238 ? 9.235 3.526 1.512 1.00 67.19 238 PHE A N 1
ATOM 1873 C CA . PHE A 1 238 ? 8.223 3.140 2.473 1.00 67.19 238 PHE A CA 1
ATOM 1874 C C . PHE A 1 238 ? 7.022 4.036 2.252 1.00 67.19 238 PHE A C 1
ATOM 1876 O O . PHE A 1 238 ? 7.121 5.265 2.275 1.00 67.19 238 PHE A O 1
ATOM 1883 N N . TRP A 1 239 ? 5.877 3.414 2.027 1.00 71.50 239 TRP A N 1
ATOM 1884 C CA . TRP A 1 239 ? 4.644 4.119 1.744 1.00 71.50 239 TRP A CA 1
ATOM 1885 C C . TRP A 1 239 ? 3.720 4.015 2.941 1.00 71.50 239 TRP A C 1
ATOM 1887 O O . TRP A 1 239 ? 3.454 2.905 3.410 1.00 71.50 239 TRP A O 1
ATOM 1897 N N . PRO A 1 240 ? 3.181 5.144 3.428 1.00 74.56 240 PRO A N 1
ATOM 1898 C CA . PRO A 1 240 ? 2.158 5.090 4.448 1.00 74.56 240 PRO A CA 1
ATOM 1899 C C . PRO A 1 240 ? 0.911 4.451 3.845 1.00 74.56 240 PRO A C 1
ATOM 1901 O O . PRO A 1 240 ? 0.297 4.978 2.905 1.00 74.56 240 PRO A O 1
ATOM 1904 N N . THR A 1 241 ? 0.550 3.296 4.396 1.00 80.88 241 THR A N 1
ATOM 1905 C CA . THR A 1 241 ? -0.780 2.720 4.224 1.00 80.88 241 THR A CA 1
ATOM 1906 C C . THR A 1 241 ? -1.765 3.482 5.103 1.00 80.88 241 THR A C 1
ATOM 1908 O O . THR A 1 241 ? -1.384 4.184 6.047 1.00 80.88 241 THR A O 1
ATOM 1911 N N . ARG A 1 242 ? -3.049 3.407 4.759 1.00 86.00 242 ARG A N 1
ATOM 1912 C CA . ARG A 1 242 ? -4.116 4.102 5.481 1.00 86.00 242 ARG A CA 1
ATOM 1913 C C . ARG A 1 242 ? -5.292 3.175 5.664 1.00 86.00 242 ARG A C 1
ATOM 1915 O O . ARG A 1 242 ? -5.599 2.414 4.749 1.00 86.00 242 ARG A O 1
ATOM 1922 N N . MET A 1 243 ? -5.931 3.285 6.818 1.00 90.38 243 MET A N 1
ATOM 1923 C CA . MET A 1 243 ? -7.202 2.638 7.099 1.00 90.38 243 MET A CA 1
ATOM 1924 C C . MET A 1 243 ? -8.323 3.640 6.860 1.00 90.38 243 MET A C 1
ATOM 1926 O O . MET A 1 243 ? -8.221 4.801 7.260 1.00 90.38 243 MET A O 1
ATOM 1930 N N . ILE A 1 244 ? -9.385 3.181 6.218 1.00 92.50 244 ILE A N 1
ATOM 1931 C CA . ILE A 1 244 ? -10.586 3.950 5.932 1.00 92.50 244 ILE A CA 1
ATOM 1932 C C . ILE A 1 244 ? -11.762 3.165 6.490 1.00 92.50 244 ILE A C 1
ATOM 1934 O O . ILE A 1 244 ? -11.877 1.960 6.255 1.00 92.50 244 ILE A O 1
ATOM 1938 N N . ARG A 1 245 ? -12.634 3.845 7.230 1.00 93.94 245 ARG A N 1
ATOM 1939 C CA . ARG A 1 245 ? -13.889 3.248 7.676 1.00 93.94 245 ARG A CA 1
ATOM 1940 C C . ARG A 1 245 ? -14.906 3.318 6.546 1.00 93.94 245 ARG A C 1
ATOM 1942 O O . ARG A 1 245 ? -15.226 4.406 6.072 1.00 93.94 245 ARG A O 1
ATOM 1949 N N . CYS A 1 246 ? -15.417 2.173 6.111 1.00 95.62 246 CYS A N 1
ATOM 1950 C CA . CYS A 1 246 ? -16.470 2.132 5.107 1.00 95.62 246 CYS A CA 1
ATOM 1951 C C . CYS A 1 246 ? -17.797 2.611 5.728 1.00 95.62 246 CYS A C 1
ATOM 1953 O O . CYS A 1 246 ? -18.223 2.048 6.736 1.00 95.62 246 CYS A O 1
ATOM 1955 N N . PRO A 1 247 ? -18.494 3.597 5.142 1.00 94.50 247 PRO A N 1
ATOM 1956 C CA . PRO A 1 247 ? -19.803 4.029 5.636 1.00 94.50 247 PRO A CA 1
ATOM 1957 C C . PRO A 1 247 ? -20.919 3.007 5.355 1.00 94.50 247 PRO A C 1
ATOM 1959 O O . PRO A 1 247 ? -21.942 3.051 6.026 1.00 94.50 247 PRO A O 1
ATOM 1962 N N . GLY A 1 248 ? -20.727 2.084 4.402 1.00 94.88 248 GLY A N 1
ATOM 1963 C CA . GLY A 1 248 ? -21.702 1.032 4.080 1.00 94.88 248 GLY A CA 1
ATOM 1964 C C . GLY A 1 248 ? -21.703 -0.116 5.092 1.00 94.88 248 GLY A C 1
ATOM 1965 O O . GLY A 1 248 ? -22.734 -0.421 5.676 1.00 94.88 248 GLY A O 1
ATOM 1966 N N . CYS A 1 249 ? -20.540 -0.728 5.337 1.00 95.94 249 CYS A N 1
ATOM 1967 C CA . CYS A 1 249 ? -20.421 -1.887 6.231 1.00 95.94 249 CYS A CA 1
ATOM 1968 C C . CYS A 1 249 ? -19.826 -1.572 7.609 1.00 95.94 249 CYS A C 1
ATOM 1970 O O . CYS A 1 249 ? -19.610 -2.491 8.385 1.00 95.94 249 CYS A O 1
ATOM 1972 N N . ALA A 1 250 ? -19.504 -0.309 7.910 1.00 94.62 250 ALA A N 1
ATOM 1973 C CA . ALA A 1 250 ? -18.874 0.129 9.163 1.00 94.62 250 ALA A CA 1
ATOM 1974 C C . ALA A 1 250 ? -17.472 -0.449 9.469 1.00 94.62 250 ALA A C 1
ATOM 1976 O O . ALA A 1 250 ? -16.881 -0.098 10.488 1.00 94.62 250 ALA A O 1
ATOM 1977 N N . GLU A 1 251 ? -16.902 -1.260 8.576 1.00 94.69 251 GLU A N 1
ATOM 1978 C CA . GLU A 1 251 ? -15.590 -1.883 8.769 1.00 94.69 251 GLU A CA 1
ATOM 1979 C C . GLU A 1 251 ? -14.426 -0.961 8.396 1.00 94.69 251 GLU A C 1
ATOM 1981 O O . GLU A 1 251 ? -14.489 -0.183 7.438 1.00 94.69 251 GLU A O 1
ATOM 1986 N N . TRP A 1 252 ? -13.318 -1.105 9.126 1.00 94.12 252 TRP A N 1
ATOM 1987 C CA . TRP A 1 252 ? -12.047 -0.456 8.814 1.00 94.12 252 TRP A CA 1
ATOM 1988 C C . TRP A 1 252 ? -11.243 -1.314 7.846 1.00 94.12 252 TRP A C 1
ATOM 1990 O O . TRP A 1 252 ? -10.805 -2.408 8.193 1.00 94.12 252 TRP A O 1
ATOM 2000 N N . GLN A 1 253 ? -10.987 -0.795 6.650 1.00 93.56 253 GLN A N 1
ATOM 2001 C CA . GLN A 1 253 ? -10.225 -1.499 5.622 1.00 93.56 253 GLN A CA 1
ATOM 2002 C C . GLN A 1 253 ? -9.073 -0.643 5.108 1.00 93.56 253 GLN A C 1
ATOM 2004 O O . GLN A 1 253 ? -9.077 0.581 5.240 1.00 93.56 253 GLN A O 1
ATOM 2009 N N . GLU A 1 254 ? -8.062 -1.278 4.522 1.00 90.25 254 GLU A N 1
ATOM 2010 C CA . GLU A 1 254 ? -6.973 -0.538 3.895 1.00 90.25 254 GLU A CA 1
ATOM 2011 C C . GLU A 1 254 ? -7.467 0.262 2.686 1.00 90.25 254 GLU A C 1
ATOM 2013 O O . GLU A 1 254 ? -8.392 -0.140 1.988 1.00 90.25 254 GLU A O 1
ATOM 2018 N N . MET A 1 255 ? -6.802 1.380 2.392 1.00 89.62 255 MET A N 1
ATOM 2019 C CA . MET A 1 255 ? -7.135 2.275 1.277 1.00 89.62 255 MET A CA 1
ATOM 2020 C C . MET A 1 255 ? -7.268 1.560 -0.077 1.00 89.62 255 MET A C 1
ATOM 2022 O O . MET A 1 255 ? -8.055 2.004 -0.900 1.00 89.62 255 MET A O 1
ATOM 2026 N N . ARG A 1 256 ? -6.552 0.449 -0.303 1.00 88.50 256 ARG A N 1
ATOM 2027 C CA . ARG A 1 256 ? -6.662 -0.374 -1.524 1.00 88.50 256 ARG A CA 1
ATOM 2028 C C . ARG A 1 256 ? -8.034 -1.034 -1.711 1.00 88.50 256 ARG A C 1
ATOM 2030 O O . ARG A 1 256 ? -8.418 -1.340 -2.831 1.00 88.50 256 ARG A O 1
ATOM 2037 N N . SER A 1 257 ? -8.791 -1.216 -0.627 1.00 94.06 257 SER A N 1
ATOM 2038 C CA . SER A 1 257 ? -10.187 -1.661 -0.683 1.00 94.06 257 SER A CA 1
ATOM 2039 C C . SER A 1 257 ? -11.125 -0.569 -1.203 1.00 94.06 257 SER A C 1
ATOM 2041 O O . SER A 1 257 ? -12.330 -0.782 -1.292 1.00 94.06 257 SER A O 1
ATOM 2043 N N . PHE A 1 258 ? -10.592 0.614 -1.507 1.00 93.69 258 PHE A N 1
ATOM 2044 C CA . PHE A 1 258 ? -11.304 1.756 -2.046 1.00 93.69 258 PHE A CA 1
ATOM 2045 C C . PHE A 1 258 ? -10.642 2.170 -3.358 1.00 93.69 258 PHE A C 1
ATOM 2047 O O . PHE A 1 258 ? -9.437 2.024 -3.560 1.00 93.69 258 PHE A O 1
ATOM 2054 N N . ARG A 1 259 ? -11.435 2.734 -4.264 1.00 93.06 259 ARG A N 1
ATOM 2055 C CA . ARG A 1 259 ? -11.003 3.120 -5.618 1.00 93.06 259 ARG A CA 1
ATOM 2056 C C . ARG A 1 259 ? -10.309 4.493 -5.607 1.00 93.06 259 ARG A C 1
ATOM 2058 O O . ARG A 1 259 ? -10.663 5.383 -6.379 1.00 93.06 259 ARG A O 1
ATOM 2065 N N . LEU A 1 260 ? -9.357 4.657 -4.682 1.00 89.00 260 LEU A N 1
ATOM 2066 C CA . LEU A 1 260 ? -8.643 5.892 -4.357 1.00 89.00 260 LEU A CA 1
ATOM 2067 C C . LEU A 1 260 ? -7.137 5.762 -4.607 1.00 89.00 260 LEU A C 1
ATOM 2069 O O . LEU A 1 260 ? -6.470 4.916 -4.009 1.00 89.00 260 LEU A O 1
ATOM 2073 N N . GLY A 1 261 ? -6.567 6.681 -5.382 1.00 85.44 261 GLY A N 1
ATOM 2074 C CA . GLY A 1 261 ? -5.118 6.756 -5.542 1.00 85.44 261 GLY A CA 1
ATOM 2075 C C . GLY A 1 261 ? -4.653 7.729 -6.609 1.00 85.44 261 GLY A C 1
ATOM 2076 O O . GLY A 1 261 ? -5.432 8.470 -7.185 1.00 85.44 261 GLY A O 1
ATOM 2077 N N . THR A 1 262 ? -3.352 7.718 -6.877 1.00 77.12 262 THR A N 1
ATOM 2078 C CA . THR A 1 262 ? -2.704 8.454 -7.973 1.00 77.12 262 THR A CA 1
ATOM 2079 C C . THR A 1 262 ? -1.305 7.872 -8.200 1.00 77.12 262 THR A C 1
ATOM 2081 O O . THR A 1 262 ? -0.862 6.995 -7.460 1.00 77.12 262 THR A O 1
ATOM 2084 N N . LYS A 1 263 ? -0.584 8.386 -9.197 1.00 68.00 263 LYS A N 1
ATOM 2085 C CA . LYS A 1 263 ? 0.808 8.025 -9.495 1.00 68.00 263 LYS A CA 1
ATOM 2086 C C . LYS A 1 263 ? 1.824 8.620 -8.505 1.00 68.00 263 LYS A C 1
ATOM 2088 O O . LYS A 1 263 ? 2.934 8.116 -8.395 1.00 68.00 263 LYS A O 1
ATOM 2093 N N . ASN A 1 264 ? 1.476 9.702 -7.803 1.00 70.00 264 ASN A N 1
ATOM 2094 C CA . ASN A 1 264 ? 2.386 10.408 -6.896 1.00 70.00 264 ASN A CA 1
ATOM 2095 C C . ASN A 1 264 ? 2.588 9.662 -5.569 1.00 70.00 264 ASN A C 1
ATOM 2097 O O . ASN A 1 264 ? 1.625 9.343 -4.860 1.00 70.00 264 ASN A O 1
ATOM 2101 N N . SER A 1 265 ? 3.856 9.466 -5.187 1.00 64.38 265 SER A N 1
ATOM 2102 C CA . SER A 1 265 ? 4.187 8.711 -3.988 1.00 64.38 265 SER A CA 1
ATOM 2103 C C . SER A 1 265 ? 3.814 9.354 -2.666 1.00 64.38 265 SER A C 1
ATOM 2105 O O . SER A 1 265 ? 3.441 8.683 -1.699 1.00 64.38 265 SER A O 1
ATOM 2107 N N . ARG A 1 266 ? 3.796 10.682 -2.657 1.00 67.56 266 ARG A N 1
ATOM 2108 C CA . ARG A 1 266 ? 3.434 11.488 -1.494 1.00 67.56 266 ARG A CA 1
ATOM 2109 C C . ARG A 1 266 ? 1.935 11.715 -1.378 1.00 67.56 266 ARG A C 1
ATOM 2111 O O . ARG A 1 266 ? 1.499 12.366 -0.434 1.00 67.56 266 ARG A O 1
ATOM 2118 N N . TRP A 1 267 ? 1.144 11.186 -2.311 1.00 75.81 267 TRP A N 1
ATOM 2119 C CA . TRP A 1 267 ? -0.277 11.472 -2.333 1.00 75.81 267 TRP A CA 1
ATOM 2120 C C . TRP A 1 267 ? -1.015 10.914 -1.128 1.00 75.81 267 TRP A C 1
ATOM 2122 O O . TRP A 1 267 ? -0.785 9.799 -0.614 1.00 75.81 267 TRP A O 1
ATOM 2132 N N . VAL A 1 268 ? -1.954 11.738 -0.701 1.00 72.56 268 VAL A N 1
ATOM 2133 C CA . VAL A 1 268 ? -2.821 11.480 0.415 1.00 72.56 268 VAL A CA 1
ATOM 2134 C C . VAL A 1 268 ? -4.232 11.904 0.040 1.00 72.56 268 VAL A C 1
ATOM 2136 O O . VAL A 1 268 ? -4.377 13.032 -0.420 1.00 72.56 268 VAL A O 1
ATOM 2139 N N . PRO A 1 269 ? -5.263 11.068 0.264 1.00 71.19 269 PRO A N 1
ATOM 2140 C CA . PRO A 1 269 ? -6.630 11.522 0.072 1.00 71.19 269 PRO A CA 1
ATOM 2141 C C . PRO A 1 269 ? -6.940 12.596 1.120 1.00 71.19 269 PRO A C 1
ATOM 2143 O O . PRO A 1 269 ? -6.956 12.324 2.324 1.00 71.19 269 PRO A O 1
ATOM 2146 N N . ILE A 1 270 ? -7.146 13.825 0.659 1.00 69.94 270 ILE A N 1
ATOM 2147 C CA . ILE A 1 270 ? -7.607 14.964 1.454 1.00 69.94 270 ILE A CA 1
ATOM 2148 C C . ILE A 1 270 ? -8.831 15.503 0.727 1.00 69.94 270 ILE A C 1
ATOM 2150 O O . ILE A 1 270 ? -8.769 15.711 -0.483 1.00 69.94 270 ILE A O 1
ATOM 2154 N N . TYR A 1 271 ? -9.929 15.734 1.445 1.00 64.12 271 TYR A N 1
ATOM 2155 C CA . TYR A 1 271 ? -11.015 16.522 0.873 1.00 64.12 271 TYR A CA 1
ATOM 2156 C C . TYR A 1 271 ? -10.613 17.992 0.996 1.00 64.12 271 TYR A C 1
ATOM 2158 O O . TYR A 1 271 ? -10.297 18.474 2.084 1.00 64.12 271 TYR A 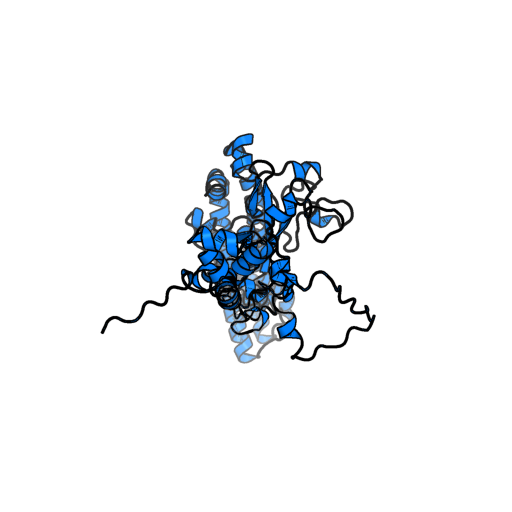O 1
ATOM 2166 N N . ALA A 1 272 ? -10.481 18.655 -0.148 1.00 53.00 272 ALA A N 1
ATOM 2167 C CA . ALA A 1 272 ? -9.845 19.959 -0.242 1.00 53.00 272 ALA A CA 1
ATOM 2168 C C . ALA A 1 272 ? -10.724 21.040 0.384 1.00 53.00 272 ALA A C 1
ATOM 2170 O O . ALA A 1 272 ? -11.715 21.438 -0.224 1.00 53.00 272 ALA A O 1
ATOM 2171 N N . ASN A 1 273 ? -10.324 21.535 1.555 1.00 53.91 273 ASN A N 1
ATOM 2172 C CA . ASN A 1 273 ? -10.825 22.813 2.038 1.00 53.91 273 ASN A CA 1
ATOM 2173 C C . ASN A 1 273 ? -9.744 23.911 1.985 1.00 53.91 273 ASN A C 1
ATOM 2175 O O . ASN A 1 273 ? -10.117 25.018 1.628 1.00 53.91 273 ASN A O 1
ATOM 2179 N N . GLU A 1 274 ? -8.441 23.651 2.226 1.00 51.72 274 GLU A N 1
ATOM 2180 C CA . GLU A 1 274 ? -7.423 24.737 2.319 1.00 51.72 274 GLU A CA 1
ATOM 2181 C C . GLU A 1 274 ? -5.941 24.365 1.970 1.00 51.72 274 GLU A C 1
ATOM 2183 O O . GLU A 1 274 ? -5.027 25.048 2.416 1.00 51.72 274 GLU A O 1
ATOM 2188 N N . GLU A 1 275 ? -5.629 23.330 1.167 1.00 51.22 275 GLU A N 1
ATOM 2189 C CA . GLU A 1 275 ? -4.221 22.963 0.830 1.00 51.22 275 GLU A CA 1
ATOM 2190 C C . GLU A 1 275 ? -4.010 22.532 -0.650 1.00 51.22 275 GLU A C 1
ATOM 2192 O O . GLU A 1 275 ? -4.993 22.200 -1.315 1.00 51.22 275 GLU A O 1
ATOM 2197 N N . PRO A 1 276 ? -2.768 22.581 -1.203 1.00 52.16 276 PRO A N 1
ATOM 2198 C CA . PRO A 1 276 ? -2.492 22.736 -2.642 1.00 52.16 276 PRO A CA 1
ATOM 2199 C C . PRO A 1 276 ? -3.100 21.672 -3.570 1.00 52.16 276 PRO A C 1
ATOM 2201 O O . PRO A 1 276 ? -3.209 20.493 -3.227 1.00 52.16 276 PRO A O 1
ATOM 2204 N N . ASP A 1 277 ? -3.400 22.107 -4.802 1.00 57.16 277 ASP A N 1
ATOM 2205 C CA . ASP A 1 277 ? -4.208 21.422 -5.826 1.00 57.16 277 ASP A CA 1
ATOM 2206 C C . ASP A 1 277 ? -3.878 19.934 -6.061 1.00 57.16 277 ASP A C 1
ATOM 2208 O O . ASP A 1 277 ? -4.769 19.161 -6.392 1.00 57.16 277 ASP A O 1
ATOM 2212 N N . PHE A 1 278 ? -2.637 19.471 -5.871 1.00 57.22 278 PHE A N 1
ATOM 2213 C CA . PHE A 1 278 ? -2.211 18.129 -6.304 1.00 57.22 278 PHE A CA 1
ATOM 2214 C C . PHE A 1 278 ? -2.704 16.951 -5.436 1.00 57.22 278 PHE A C 1
ATOM 2216 O O . PHE A 1 278 ? -2.711 15.815 -5.913 1.00 57.22 278 PHE A O 1
ATOM 2223 N N . CYS A 1 279 ? -3.104 17.169 -4.177 1.00 62.31 279 CYS A N 1
ATOM 2224 C CA . CYS A 1 279 ? -3.658 16.100 -3.320 1.00 62.31 279 CYS A CA 1
ATOM 2225 C C . CYS A 1 279 ? -5.179 15.932 -3.470 1.00 62.31 279 CYS A C 1
ATOM 2227 O O . CYS A 1 279 ? -5.747 14.978 -2.939 1.00 62.31 279 CYS A O 1
ATOM 2229 N N . ALA A 1 280 ? -5.833 16.844 -4.192 1.00 70.69 280 ALA A N 1
ATOM 2230 C CA . ALA A 1 280 ? -7.283 16.889 -4.329 1.00 70.69 280 ALA A CA 1
ATOM 2231 C C . ALA A 1 280 ? -7.817 16.040 -5.491 1.00 70.69 280 ALA A C 1
ATOM 2233 O O . ALA A 1 280 ? -9.028 15.979 -5.668 1.00 70.69 280 ALA A O 1
ATOM 2234 N N . TRP A 1 281 ? -6.954 15.401 -6.284 1.00 82.38 281 TRP A N 1
ATOM 2235 C CA . TRP A 1 281 ? -7.356 14.644 -7.472 1.00 82.38 281 TRP A CA 1
ATOM 2236 C C . TRP A 1 281 ? -7.126 13.150 -7.287 1.00 82.38 281 TRP A C 1
ATOM 2238 O O . TRP A 1 281 ? -6.101 12.721 -6.746 1.00 82.38 281 TRP A O 1
ATOM 2248 N N . ASN A 1 282 ? -8.098 12.369 -7.741 1.00 88.12 282 ASN A N 1
ATOM 2249 C CA . ASN A 1 282 ? -8.039 10.919 -7.787 1.00 88.12 282 ASN A CA 1
ATOM 2250 C C . ASN A 1 282 ? -7.384 10.431 -9.095 1.00 88.12 282 ASN A C 1
ATOM 2252 O O . ASN A 1 282 ? -7.035 11.216 -9.977 1.00 88.12 282 ASN A O 1
ATOM 2256 N N . TRP A 1 283 ? -7.184 9.121 -9.227 1.00 89.56 283 TRP A N 1
ATOM 2257 C CA . TRP A 1 283 ? -6.472 8.518 -10.355 1.00 89.56 283 TRP A CA 1
ATOM 2258 C C . TRP A 1 283 ? -7.204 8.701 -11.686 1.00 89.56 283 TRP A C 1
ATOM 2260 O O . TRP A 1 283 ? -6.563 8.639 -12.730 1.00 89.56 283 TRP A O 1
ATOM 2270 N N . ASP A 1 284 ? -8.514 8.912 -11.657 1.00 89.56 284 ASP A N 1
ATOM 2271 C CA . ASP A 1 284 ? -9.402 9.179 -12.790 1.00 89.56 284 ASP A CA 1
ATOM 2272 C C . ASP A 1 284 ? -9.586 10.681 -13.050 1.00 89.56 284 ASP A C 1
ATOM 2274 O O . ASP A 1 284 ? -10.479 11.073 -13.791 1.00 89.56 284 ASP A O 1
ATOM 2278 N N . ASP A 1 285 ? -8.744 11.519 -12.436 1.00 86.88 285 ASP A N 1
ATOM 2279 C CA . ASP A 1 285 ? -8.792 12.977 -12.541 1.00 86.88 285 ASP A CA 1
ATOM 2280 C C . ASP A 1 285 ? -10.107 13.570 -11.975 1.00 86.88 285 ASP A C 1
ATOM 2282 O O . ASP A 1 285 ? -10.450 14.726 -12.214 1.00 86.88 285 ASP A O 1
ATOM 2286 N N . THR A 1 286 ? -10.819 12.800 -11.139 1.00 88.00 286 THR A N 1
ATOM 2287 C CA . THR A 1 286 ? -11.958 13.275 -10.346 1.00 88.00 286 THR A CA 1
ATOM 2288 C C . THR A 1 286 ? -11.465 14.062 -9.130 1.00 88.00 286 THR A C 1
ATOM 2290 O O . THR A 1 286 ? -10.627 13.583 -8.359 1.00 88.00 286 THR A O 1
ATOM 2293 N N . LYS A 1 287 ? -12.016 15.262 -8.907 1.00 85.06 287 LYS A N 1
ATOM 2294 C CA . LYS A 1 287 ? -11.732 16.066 -7.709 1.00 85.06 287 LYS A CA 1
ATOM 2295 C C . LYS A 1 287 ? -12.411 15.460 -6.474 1.00 85.06 287 LYS A C 1
ATOM 2297 O O . LYS A 1 287 ? -13.625 15.262 -6.452 1.00 85.06 287 LYS A O 1
ATOM 2302 N N . LEU A 1 288 ? -11.642 15.216 -5.418 1.00 84.06 288 LEU A N 1
ATOM 2303 C CA . LEU A 1 288 ? -12.089 14.704 -4.125 1.00 84.06 288 LEU A CA 1
ATOM 2304 C C . LEU A 1 288 ? -12.822 15.789 -3.327 1.00 84.06 288 LEU A C 1
ATOM 2306 O O . LEU A 1 288 ? -12.280 16.414 -2.414 1.00 84.06 288 LEU A O 1
ATOM 2310 N N . THR A 1 289 ? -14.082 16.020 -3.683 1.00 83.31 289 THR A N 1
ATOM 2311 C CA . THR A 1 289 ? -14.997 16.848 -2.890 1.00 83.31 289 THR A CA 1
ATOM 2312 C C . THR A 1 289 ? -15.512 16.074 -1.676 1.00 83.31 289 THR A C 1
ATOM 2314 O O . THR A 1 289 ? -15.439 14.844 -1.622 1.00 83.31 289 THR A O 1
ATOM 2317 N N . ARG A 1 290 ? -16.100 16.780 -0.703 1.00 82.62 290 ARG A N 1
ATOM 2318 C CA . ARG A 1 290 ? -16.776 16.141 0.436 1.00 82.62 290 ARG A CA 1
ATOM 2319 C C . ARG A 1 290 ? -17.827 15.121 -0.014 1.00 82.62 290 ARG A C 1
ATOM 2321 O O . ARG A 1 290 ? -17.854 14.022 0.519 1.00 82.62 290 ARG A O 1
ATOM 2328 N N . SER A 1 291 ? -18.624 15.452 -1.031 1.00 85.81 291 SER A N 1
ATOM 2329 C CA . SER A 1 291 ? -19.647 14.548 -1.571 1.00 85.81 291 SER A CA 1
ATOM 2330 C C . SER A 1 291 ? -19.048 13.269 -2.156 1.00 85.81 291 SER A C 1
ATOM 2332 O O . SER A 1 291 ? -19.589 12.191 -1.930 1.00 85.81 291 SER A O 1
ATOM 2334 N N . VAL A 1 292 ? -17.932 13.371 -2.888 1.00 87.62 292 VAL A N 1
ATOM 2335 C CA . VAL A 1 292 ? -17.233 12.195 -3.435 1.00 87.62 292 VAL A CA 1
ATOM 2336 C C . VAL A 1 292 ? -16.714 11.318 -2.300 1.00 87.62 292 VAL A C 1
ATOM 2338 O O . VAL A 1 292 ? -16.868 10.101 -2.337 1.00 87.62 292 VAL A O 1
ATOM 2341 N N . MET A 1 293 ? -16.140 11.939 -1.269 1.00 87.44 293 MET A N 1
ATOM 2342 C CA . MET A 1 293 ? -15.569 11.235 -0.123 1.00 87.44 293 MET A CA 1
ATOM 2343 C C . MET A 1 293 ? -16.639 10.549 0.730 1.00 87.44 293 MET A C 1
ATOM 2345 O O . MET A 1 293 ? -16.479 9.380 1.063 1.00 87.44 293 MET A O 1
ATOM 2349 N N . ASP A 1 294 ? -17.751 11.226 1.021 1.00 89.25 294 ASP A N 1
ATOM 2350 C CA . ASP A 1 294 ? -18.889 10.666 1.767 1.00 89.25 294 ASP A CA 1
ATOM 2351 C C . ASP A 1 294 ? -19.579 9.519 0.985 1.00 89.25 294 ASP A C 1
ATOM 2353 O O . ASP A 1 294 ? -20.141 8.584 1.568 1.00 89.25 294 ASP A O 1
ATOM 2357 N N . GLY A 1 295 ? -19.478 9.543 -0.349 1.00 90.50 295 GLY A N 1
ATOM 2358 C CA . GLY A 1 295 ? -19.931 8.482 -1.252 1.00 90.50 295 GLY A CA 1
ATOM 2359 C C . GLY A 1 295 ? -18.987 7.279 -1.368 1.00 90.50 295 GLY A C 1
ATOM 2360 O O . GLY A 1 295 ? -19.347 6.285 -1.995 1.00 90.50 295 GLY A O 1
ATOM 2361 N N . LEU A 1 296 ? -17.792 7.307 -0.770 1.00 91.88 296 LEU A N 1
ATOM 2362 C CA . LEU A 1 296 ? -16.852 6.189 -0.877 1.00 91.88 296 LEU A CA 1
ATOM 2363 C C . LEU A 1 296 ? -17.407 4.916 -0.232 1.00 91.88 296 LEU A C 1
ATOM 2365 O O . LEU A 1 296 ? -18.017 4.935 0.837 1.00 91.88 296 LEU A O 1
ATOM 2369 N N . ARG A 1 297 ? -17.146 3.779 -0.877 1.00 96.00 297 ARG A N 1
ATOM 2370 C CA . ARG A 1 297 ? -17.517 2.432 -0.415 1.00 96.00 297 ARG A CA 1
ATOM 2371 C C . ARG A 1 297 ? -16.326 1.492 -0.551 1.00 96.00 297 ARG A C 1
ATOM 2373 O O . ARG A 1 297 ? -15.541 1.659 -1.485 1.00 96.00 297 ARG A O 1
ATOM 2380 N N . CYS A 1 298 ? -16.186 0.502 0.325 1.00 97.25 298 CYS A N 1
ATOM 2381 C CA . CYS A 1 298 ? -15.215 -0.571 0.092 1.00 97.25 298 CYS A CA 1
ATOM 2382 C C . CYS A 1 298 ? -15.606 -1.391 -1.156 1.00 97.25 298 CYS A C 1
ATOM 2384 O O . CYS A 1 298 ? -16.705 -1.218 -1.686 1.00 97.25 298 CYS A O 1
ATOM 2386 N N . ASN A 1 299 ? -14.719 -2.252 -1.656 1.00 97.44 299 ASN A N 1
ATOM 2387 C CA . ASN A 1 299 ? -14.980 -3.051 -2.858 1.00 97.44 299 ASN A CA 1
ATOM 2388 C C . ASN A 1 299 ? -16.229 -3.932 -2.712 1.00 97.44 299 ASN A C 1
ATOM 2390 O O . ASN A 1 299 ? -17.048 -3.931 -3.622 1.00 97.44 299 ASN A O 1
ATOM 2394 N N . SER A 1 300 ? -16.430 -4.582 -1.561 1.00 97.50 300 SER A N 1
ATOM 2395 C CA . SER A 1 300 ? -17.623 -5.404 -1.301 1.00 97.50 300 SER A CA 1
ATOM 2396 C C . SER A 1 300 ? -18.913 -4.579 -1.360 1.00 97.50 300 SER A C 1
ATOM 2398 O O . SER A 1 300 ? -19.766 -4.855 -2.192 1.00 97.50 300 SER A O 1
ATOM 2400 N N . CYS A 1 301 ? -19.012 -3.485 -0.590 1.00 98.06 301 CYS A N 1
ATOM 2401 C CA . CYS A 1 301 ? -20.200 -2.621 -0.626 1.00 98.06 301 CYS A CA 1
ATOM 2402 C C . CYS A 1 301 ? -20.437 -1.982 -2.003 1.00 98.06 301 CYS A C 1
ATOM 2404 O O . CYS A 1 301 ? -21.573 -1.709 -2.365 1.00 98.06 301 CYS A O 1
ATOM 2406 N N . PHE A 1 302 ? -19.376 -1.708 -2.766 1.00 97.94 302 PHE A N 1
ATOM 2407 C CA . PHE A 1 302 ? -19.511 -1.195 -4.129 1.00 97.94 302 PHE A CA 1
ATOM 2408 C C . PHE A 1 302 ? -20.097 -2.248 -5.078 1.00 97.94 302 PHE A C 1
ATOM 2410 O O . PHE A 1 302 ? -20.881 -1.904 -5.957 1.00 97.94 302 PHE A O 1
ATOM 2417 N N . VAL A 1 303 ? -19.728 -3.521 -4.908 1.00 97.75 303 VAL A N 1
ATOM 2418 C CA . VAL A 1 303 ? -20.296 -4.635 -5.682 1.00 97.75 303 VAL A CA 1
ATOM 2419 C C . VAL A 1 303 ? -21.759 -4.853 -5.328 1.00 97.75 303 VAL A C 1
ATOM 2421 O O . VAL A 1 303 ? -22.557 -5.042 -6.241 1.00 97.75 303 VAL A O 1
ATOM 2424 N N . ASP A 1 304 ? -22.123 -4.754 -4.051 1.00 97.50 304 ASP A N 1
ATOM 2425 C CA . ASP A 1 304 ? -23.523 -4.851 -3.626 1.00 97.50 304 ASP A CA 1
ATOM 2426 C C . ASP A 1 304 ? -24.395 -3.757 -4.276 1.00 97.50 304 ASP A C 1
ATOM 2428 O O . ASP A 1 304 ? -25.551 -4.000 -4.611 1.00 97.50 304 ASP A O 1
ATOM 2432 N N . GLU A 1 305 ? -23.837 -2.559 -4.492 1.00 97.19 305 GLU A N 1
ATOM 2433 C CA . GLU A 1 305 ? -24.556 -1.407 -5.055 1.00 97.19 305 GLU A CA 1
ATOM 2434 C C . GLU A 1 305 ? -24.554 -1.363 -6.595 1.00 97.19 305 GLU A C 1
ATOM 2436 O O . GLU A 1 305 ? -25.546 -0.972 -7.211 1.00 97.19 305 GLU A O 1
ATOM 2441 N N . HIS A 1 306 ? -23.449 -1.748 -7.240 1.00 97.38 306 HIS A N 1
ATOM 2442 C CA . HIS A 1 306 ? -23.238 -1.529 -8.680 1.00 97.38 306 HIS A CA 1
ATOM 2443 C C . HIS A 1 306 ? -22.898 -2.794 -9.479 1.00 97.38 306 HIS A C 1
ATOM 2445 O O . HIS A 1 306 ? -22.771 -2.734 -10.705 1.00 97.38 306 HIS A O 1
ATOM 2451 N N . GLY A 1 307 ? -22.742 -3.935 -8.811 1.00 97.69 307 GLY A N 1
ATOM 2452 C CA . GLY A 1 307 ? -22.373 -5.208 -9.417 1.00 97.69 307 GLY A CA 1
ATOM 2453 C C . GLY A 1 307 ? -20.871 -5.379 -9.670 1.00 97.69 307 GLY A C 1
ATOM 2454 O O . GLY A 1 307 ? -20.083 -4.429 -9.731 1.00 97.69 307 GLY A O 1
ATOM 2455 N N . VAL A 1 308 ? -20.471 -6.639 -9.854 1.00 97.56 308 VAL A N 1
ATOM 2456 C CA . VAL A 1 308 ? -19.070 -7.042 -10.062 1.00 97.56 308 VAL A CA 1
ATOM 2457 C C . VAL A 1 308 ? -18.471 -6.459 -11.347 1.00 97.56 308 VAL A C 1
ATOM 2459 O O . VAL A 1 308 ? -17.322 -6.016 -11.348 1.00 97.56 308 VAL A O 1
ATOM 2462 N N . ASP A 1 309 ? -19.266 -6.344 -12.414 1.00 97.12 309 ASP A N 1
ATOM 2463 C CA . ASP A 1 309 ? -18.811 -5.797 -13.697 1.00 97.12 309 ASP A CA 1
ATOM 2464 C C . ASP A 1 309 ? -18.438 -4.316 -13.596 1.00 97.12 309 ASP A C 1
ATOM 2466 O O . ASP A 1 309 ? -17.497 -3.851 -14.246 1.00 97.12 309 ASP A O 1
ATOM 2470 N N . ALA A 1 310 ? -19.160 -3.551 -12.770 1.00 97.00 310 ALA A N 1
ATOM 2471 C CA . ALA A 1 310 ? -18.823 -2.157 -12.517 1.00 97.00 310 ALA A CA 1
ATOM 2472 C C . ALA A 1 310 ? -17.484 -2.048 -11.783 1.00 97.00 310 ALA A C 1
ATOM 2474 O O . ALA A 1 310 ? -16.649 -1.224 -12.165 1.00 97.00 310 ALA A O 1
ATOM 2475 N N . LEU A 1 311 ? -17.244 -2.909 -10.786 1.00 97.31 311 LEU A N 1
ATOM 2476 C CA . LEU A 1 311 ? -15.966 -2.946 -10.076 1.00 97.31 311 LEU A CA 1
ATOM 2477 C C . LEU A 1 311 ? -14.819 -3.283 -11.039 1.00 97.31 311 LEU A C 1
ATOM 2479 O O . LEU A 1 311 ? -13.822 -2.559 -11.075 1.00 97.31 311 LEU A O 1
ATOM 2483 N N . ALA A 1 312 ? -14.986 -4.320 -11.866 1.00 97.00 312 ALA A N 1
ATOM 2484 C CA . ALA A 1 312 ? -13.996 -4.735 -12.858 1.00 97.00 312 ALA A CA 1
ATOM 2485 C C . ALA A 1 312 ? -13.641 -3.594 -13.827 1.00 97.00 312 ALA A C 1
ATOM 2487 O O . ALA A 1 312 ? -12.462 -3.329 -14.069 1.00 97.00 312 ALA A O 1
ATOM 2488 N N . ARG A 1 313 ? -14.639 -2.855 -14.338 1.00 96.31 313 ARG A N 1
ATOM 2489 C CA . ARG A 1 313 ? -14.408 -1.699 -15.223 1.00 96.31 313 ARG A CA 1
ATOM 2490 C C . ARG A 1 313 ? -13.585 -0.604 -14.549 1.00 96.31 313 ARG A C 1
ATOM 2492 O O . ARG A 1 313 ? -12.608 -0.133 -15.137 1.00 96.31 313 ARG A O 1
ATOM 2499 N N . VAL A 1 314 ? -13.957 -0.213 -13.329 1.00 95.62 314 VAL A N 1
ATOM 2500 C CA . VAL A 1 314 ? -13.276 0.865 -12.595 1.00 95.62 314 VAL A CA 1
ATOM 2501 C C . VAL A 1 314 ? -11.831 0.473 -12.279 1.00 95.62 314 VAL A C 1
ATOM 2503 O O . VAL A 1 314 ? -10.905 1.228 -12.581 1.00 95.62 314 VAL A O 1
ATOM 2506 N N . LEU A 1 315 ? -11.616 -0.732 -11.747 1.00 96.31 315 LEU A N 1
ATOM 2507 C CA . LEU A 1 315 ? -10.273 -1.225 -11.445 1.00 96.31 315 LEU A CA 1
ATOM 2508 C C . LEU A 1 315 ? -9.430 -1.398 -12.714 1.00 96.31 315 LEU A C 1
ATOM 2510 O O . LEU A 1 315 ? -8.245 -1.072 -12.694 1.00 96.31 315 LEU A O 1
ATOM 2514 N N . SER A 1 316 ? -10.020 -1.844 -13.829 1.00 95.62 316 SER A N 1
ATOM 2515 C CA . SER A 1 316 ? -9.317 -1.986 -15.113 1.00 95.62 316 SER A CA 1
ATOM 2516 C C . SER A 1 316 ? -8.808 -0.645 -15.634 1.00 95.62 316 SER A C 1
ATOM 2518 O O . SER A 1 316 ? -7.652 -0.550 -16.052 1.00 95.62 316 SER A O 1
ATOM 2520 N N . GLY A 1 317 ? -9.626 0.412 -15.566 1.00 94.31 317 GLY A N 1
ATOM 2521 C CA . GLY A 1 317 ? -9.200 1.767 -15.924 1.00 94.31 317 GLY A CA 1
ATOM 2522 C C . GLY A 1 317 ? -8.003 2.231 -15.092 1.00 94.31 317 GLY A C 1
ATOM 2523 O O . GLY A 1 317 ? -7.003 2.712 -15.636 1.00 94.31 317 GLY A O 1
ATOM 2524 N N . TRP A 1 318 ? -8.068 2.005 -13.781 1.00 94.00 318 TRP A N 1
ATOM 2525 C CA . TRP A 1 318 ? -7.007 2.385 -12.857 1.00 94.00 318 TRP A CA 1
ATOM 2526 C C . TRP A 1 318 ? -5.709 1.605 -13.094 1.00 94.00 318 TRP A C 1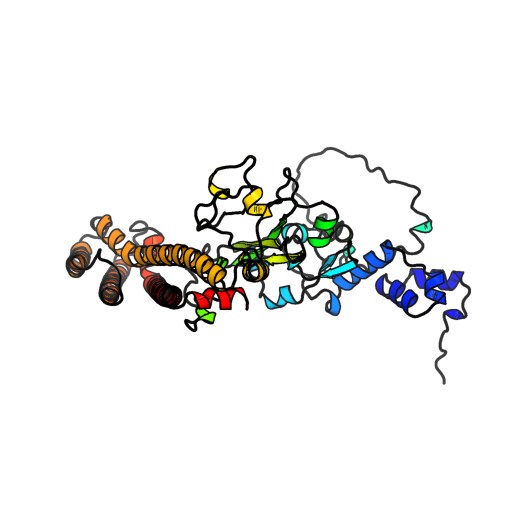
ATOM 2528 O O . TRP A 1 318 ? -4.644 2.204 -13.285 1.00 94.00 318 TRP A O 1
ATOM 2538 N N . ALA A 1 319 ? -5.801 0.276 -13.158 1.00 93.62 319 ALA A N 1
ATOM 2539 C CA . ALA A 1 319 ? -4.677 -0.620 -13.393 1.00 93.62 319 ALA A CA 1
ATOM 2540 C C . ALA A 1 319 ? -3.963 -0.288 -14.713 1.00 93.62 319 ALA A C 1
ATOM 2542 O O . ALA A 1 319 ? -2.741 -0.149 -14.730 1.00 93.62 319 ALA A O 1
ATOM 2543 N N . LYS A 1 320 ? -4.712 -0.048 -15.800 1.00 93.25 320 LYS A N 1
ATOM 2544 C CA . LYS A 1 320 ? -4.151 0.358 -17.101 1.00 93.25 320 LYS A CA 1
ATOM 2545 C C . LYS A 1 320 ? -3.363 1.668 -17.011 1.00 93.25 320 LYS A C 1
ATOM 2547 O O . LYS A 1 320 ? -2.267 1.746 -17.565 1.00 93.25 320 LYS A O 1
ATOM 2552 N N . LYS A 1 321 ? -3.869 2.690 -16.302 1.00 91.19 321 LYS A N 1
ATOM 2553 C CA . LYS A 1 321 ? -3.172 3.988 -16.141 1.00 91.19 321 LYS A CA 1
ATOM 2554 C C . LYS A 1 321 ? -1.849 3.832 -15.381 1.00 91.19 321 LYS A C 1
ATOM 2556 O O . LYS A 1 321 ? -0.873 4.500 -15.734 1.00 91.19 321 LYS A O 1
ATOM 2561 N N . LEU A 1 322 ? -1.799 2.952 -14.376 1.00 89.75 322 LEU A N 1
ATOM 2562 C CA . LEU A 1 322 ? -0.572 2.638 -13.634 1.00 89.75 322 LEU A CA 1
ATOM 2563 C C . LEU A 1 322 ? 0.410 1.815 -14.478 1.00 89.75 322 LEU A C 1
ATOM 2565 O O . LEU A 1 322 ? 1.563 2.213 -14.616 1.00 89.75 322 LEU A O 1
ATOM 2569 N N . MET A 1 323 ? -0.052 0.728 -15.102 1.00 91.06 323 MET A N 1
ATOM 2570 C CA . MET A 1 323 ? 0.788 -0.169 -15.905 1.00 91.06 323 MET A CA 1
ATOM 2571 C C . MET A 1 323 ? 1.406 0.538 -17.107 1.00 91.06 323 MET A C 1
ATOM 2573 O O . MET A 1 323 ? 2.600 0.397 -17.326 1.00 91.06 323 MET A O 1
ATOM 2577 N N . ARG A 1 324 ? 0.647 1.369 -17.837 1.00 90.69 324 ARG A N 1
ATOM 2578 C CA . ARG A 1 324 ? 1.205 2.186 -18.932 1.00 90.69 324 ARG A CA 1
ATOM 2579 C C . ARG A 1 324 ? 2.320 3.103 -18.445 1.00 90.69 324 ARG A C 1
ATOM 2581 O O . ARG A 1 324 ? 3.338 3.229 -19.107 1.00 90.69 324 ARG A O 1
ATOM 2588 N N . SER A 1 325 ? 2.135 3.714 -17.274 1.00 87.44 325 SER A N 1
ATOM 2589 C CA . SER A 1 325 ? 3.165 4.558 -16.667 1.00 87.44 325 SER A CA 1
ATOM 2590 C C . SER A 1 325 ? 4.432 3.765 -16.356 1.00 87.44 325 SER A C 1
ATOM 2592 O O . SER A 1 325 ? 5.524 4.256 -16.601 1.00 87.44 325 SER A O 1
ATOM 2594 N N . GLU A 1 326 ? 4.282 2.556 -15.812 1.00 87.69 326 GLU A N 1
ATOM 2595 C CA . GLU A 1 326 ? 5.412 1.687 -15.481 1.00 87.69 326 GLU A CA 1
ATOM 2596 C C . GLU A 1 326 ? 6.122 1.144 -16.722 1.00 87.69 326 GLU A C 1
ATOM 2598 O O . GLU A 1 326 ? 7.348 1.099 -16.718 1.00 87.69 326 GLU A O 1
ATOM 2603 N N . VAL A 1 327 ? 5.379 0.789 -17.778 1.00 90.06 327 VAL A N 1
ATOM 2604 C CA . VAL A 1 327 ? 5.950 0.402 -19.076 1.00 90.06 327 VAL A CA 1
ATOM 2605 C C . VAL A 1 327 ? 6.778 1.552 -19.633 1.00 90.06 327 VAL A C 1
ATOM 2607 O O . VAL A 1 327 ? 7.961 1.356 -19.863 1.00 90.06 327 VAL A O 1
ATOM 2610 N N . SER A 1 328 ? 6.225 2.765 -19.735 1.00 89.06 328 SER A N 1
ATOM 2611 C CA . SER A 1 328 ? 6.977 3.918 -20.250 1.00 89.06 328 SER A CA 1
ATOM 2612 C C . SER A 1 328 ? 8.220 4.246 -19.414 1.00 89.06 328 SER A C 1
ATOM 2614 O O . SER A 1 328 ? 9.248 4.621 -19.968 1.00 89.06 328 SER A O 1
ATOM 2616 N N . SER A 1 329 ? 8.162 4.089 -18.086 1.00 86.56 329 SER A N 1
ATOM 2617 C CA . SER A 1 329 ? 9.347 4.256 -17.233 1.00 86.56 329 SER A CA 1
ATOM 2618 C C . SER A 1 329 ? 10.401 3.170 -17.463 1.00 86.56 329 SER A C 1
ATOM 2620 O O . SER A 1 329 ? 11.588 3.483 -17.458 1.00 86.56 329 SER A O 1
ATOM 2622 N N . ALA A 1 330 ? 9.994 1.914 -17.662 1.00 88.19 330 ALA A N 1
ATOM 2623 C CA . ALA A 1 330 ? 10.918 0.820 -17.957 1.00 88.19 330 ALA A CA 1
ATOM 2624 C C . ALA A 1 330 ? 11.522 0.952 -19.363 1.00 88.19 330 ALA A C 1
ATOM 2626 O O . ALA A 1 330 ? 12.719 0.757 -19.527 1.00 88.19 330 ALA A O 1
ATOM 2627 N N . GLU A 1 331 ? 10.726 1.359 -20.354 1.00 90.50 331 GLU A N 1
ATOM 2628 C CA . GLU A 1 331 ? 11.198 1.668 -21.708 1.00 90.50 331 GLU A CA 1
ATOM 2629 C C . GLU A 1 331 ? 12.239 2.780 -21.682 1.00 90.50 331 GLU A C 1
ATOM 2631 O O . GLU A 1 331 ? 13.311 2.629 -22.264 1.00 90.50 331 GLU A O 1
ATOM 2636 N N . PHE A 1 332 ? 11.953 3.859 -20.944 1.00 88.69 332 PHE A N 1
ATOM 2637 C CA . PHE A 1 332 ? 12.905 4.943 -20.738 1.00 88.69 332 PHE A CA 1
ATOM 2638 C C . PHE A 1 332 ? 14.214 4.446 -20.136 1.00 88.69 332 PHE A C 1
ATOM 2640 O O . PHE A 1 332 ? 15.277 4.759 -20.659 1.00 88.69 332 PHE A O 1
ATOM 2647 N N . ALA A 1 333 ? 14.141 3.633 -19.082 1.00 88.31 333 ALA A N 1
ATOM 2648 C CA . ALA A 1 333 ? 15.329 3.071 -18.458 1.00 88.31 333 ALA A CA 1
ATOM 2649 C C . ALA A 1 333 ? 16.114 2.161 -19.416 1.00 88.31 333 ALA A C 1
ATOM 2651 O O . ALA A 1 333 ? 17.330 2.249 -19.453 1.00 88.31 333 ALA A O 1
ATOM 2652 N N . LEU A 1 334 ? 15.451 1.341 -20.238 1.00 90.50 334 LEU A N 1
ATOM 2653 C CA . LEU A 1 334 ? 16.120 0.466 -21.210 1.00 90.50 334 LEU A CA 1
ATOM 2654 C C . LEU A 1 334 ? 16.915 1.250 -22.263 1.00 90.50 334 LEU A C 1
ATOM 2656 O O . LEU A 1 334 ? 17.986 0.795 -22.666 1.00 90.50 334 LEU A O 1
ATOM 2660 N N . PHE A 1 335 ? 16.434 2.422 -22.691 1.00 89.44 335 PHE A N 1
ATOM 2661 C CA . PHE A 1 335 ? 17.132 3.237 -23.691 1.00 89.44 335 PHE A CA 1
ATOM 2662 C C . PHE A 1 335 ? 18.023 4.338 -23.097 1.00 89.44 335 PHE A C 1
ATOM 2664 O O . PHE A 1 335 ? 18.888 4.849 -23.802 1.00 89.44 335 PHE A O 1
ATOM 2671 N N . SER A 1 336 ? 17.856 4.736 -21.832 1.00 88.50 336 SER A N 1
ATOM 2672 C CA . SER A 1 336 ? 18.484 5.960 -21.313 1.00 88.50 336 SER A CA 1
ATOM 2673 C C . SER A 1 336 ? 20.010 5.950 -21.373 1.00 88.50 336 SER A C 1
ATOM 2675 O O . SER A 1 336 ? 20.607 6.991 -21.627 1.00 88.50 336 SER A O 1
ATOM 2677 N N . GLY A 1 337 ? 20.661 4.796 -21.181 1.00 88.56 337 GLY A N 1
ATOM 2678 C CA . GLY A 1 337 ? 22.121 4.730 -21.273 1.00 88.56 337 GLY A CA 1
ATOM 2679 C C . GLY A 1 337 ? 22.659 4.901 -22.691 1.00 88.56 337 GLY A C 1
ATOM 2680 O O . GLY A 1 337 ? 23.713 5.508 -22.860 1.00 88.56 337 GLY A O 1
ATOM 2681 N N . TRP A 1 338 ? 21.900 4.486 -23.709 1.00 90.38 338 TRP A N 1
ATOM 2682 C CA . TRP A 1 338 ? 22.219 4.771 -25.110 1.00 90.38 338 TRP A CA 1
ATOM 2683 C C . TRP A 1 338 ? 22.299 6.280 -25.361 1.00 90.38 338 TRP A C 1
ATOM 2685 O O . TRP A 1 338 ? 23.275 6.785 -25.915 1.00 90.38 338 TRP A O 1
ATOM 2695 N N . GLU A 1 339 ? 21.293 7.017 -24.885 1.00 89.62 339 GLU A N 1
ATOM 2696 C CA . GLU A 1 339 ? 21.252 8.478 -24.985 1.00 89.62 339 GLU A CA 1
ATOM 2697 C C . GLU A 1 339 ? 22.380 9.154 -24.208 1.00 89.62 339 GLU A C 1
ATOM 2699 O O . GLU A 1 339 ? 22.945 10.145 -24.682 1.00 89.62 339 GLU A O 1
ATOM 2704 N N . THR A 1 340 ? 22.752 8.604 -23.050 1.00 90.88 340 THR A N 1
ATOM 2705 C CA . THR A 1 340 ? 23.901 9.087 -22.281 1.00 90.88 340 THR A CA 1
ATOM 2706 C C . THR A 1 340 ? 25.200 8.932 -23.064 1.00 90.88 340 THR A C 1
ATOM 2708 O O . THR A 1 340 ? 25.928 9.915 -23.190 1.00 90.88 340 THR A O 1
ATOM 2711 N N . VAL A 1 341 ? 25.479 7.752 -23.631 1.00 91.12 341 VAL A N 1
ATOM 2712 C CA . VAL A 1 341 ? 26.688 7.519 -24.443 1.00 91.12 341 VAL A CA 1
ATOM 2713 C C . VAL A 1 341 ? 26.700 8.448 -25.654 1.00 91.12 341 VAL A C 1
ATOM 2715 O O . VAL A 1 341 ? 27.689 9.134 -25.896 1.00 91.12 341 VAL A O 1
ATOM 2718 N N . ARG A 1 342 ? 25.578 8.541 -26.375 1.00 90.56 342 ARG A N 1
ATOM 2719 C CA . ARG A 1 342 ? 25.436 9.404 -27.555 1.00 90.56 342 ARG A CA 1
ATOM 2720 C C . ARG A 1 342 ? 25.702 10.875 -27.236 1.00 90.56 342 ARG A C 1
ATOM 2722 O O . ARG A 1 342 ? 26.428 11.548 -27.962 1.00 90.56 342 ARG A O 1
ATOM 2729 N N . SER A 1 343 ? 25.135 11.373 -26.140 1.00 90.50 343 SER A N 1
ATOM 2730 C CA . SER A 1 343 ? 25.260 12.781 -25.738 1.00 90.50 343 SER A CA 1
ATOM 2731 C C . SER A 1 343 ? 26.640 13.123 -25.173 1.00 90.50 343 SER A C 1
ATOM 2733 O O . SER A 1 343 ? 27.077 14.273 -25.258 1.00 90.50 343 SER A O 1
ATOM 2735 N N . ASN A 1 344 ? 27.333 12.133 -24.605 1.00 90.19 344 ASN A N 1
ATOM 2736 C CA . ASN A 1 344 ? 28.614 12.315 -23.930 1.00 90.19 344 ASN A CA 1
ATOM 2737 C C . ASN A 1 344 ? 29.797 11.706 -24.687 1.00 90.19 344 ASN A C 1
ATOM 2739 O O . ASN A 1 344 ? 30.888 11.679 -24.137 1.00 90.19 344 ASN A O 1
ATOM 2743 N N . LEU A 1 345 ? 29.638 11.297 -25.950 1.00 90.69 345 LEU A N 1
ATOM 2744 C CA . LEU A 1 345 ? 30.696 10.649 -26.740 1.00 90.69 345 LEU A CA 1
ATOM 2745 C C . LEU A 1 345 ? 32.029 11.422 -26.718 1.00 90.69 345 LEU A C 1
ATOM 2747 O O . LEU A 1 345 ? 33.091 10.830 -26.577 1.00 90.69 345 LEU A O 1
ATOM 2751 N N . LYS A 1 346 ? 31.976 12.760 -26.749 1.00 88.88 346 LYS A N 1
ATOM 2752 C CA . LYS A 1 346 ? 33.151 13.653 -26.654 1.00 88.88 346 LYS A CA 1
ATOM 2753 C C . LYS A 1 346 ? 33.947 13.545 -25.343 1.00 88.88 346 LYS A C 1
ATOM 2755 O O . LYS A 1 346 ? 35.064 14.044 -25.270 1.00 88.88 346 LYS A O 1
ATOM 2760 N N . HIS A 1 347 ? 33.340 12.987 -24.299 1.00 89.31 347 HIS A N 1
ATOM 2761 C CA . HIS A 1 347 ? 33.945 12.763 -22.988 1.00 89.31 347 HIS A CA 1
ATOM 2762 C C . HIS A 1 347 ? 34.546 11.356 -22.854 1.00 89.31 347 HIS A C 1
ATOM 2764 O O . HIS A 1 347 ? 35.197 11.086 -21.848 1.00 89.31 347 HIS A O 1
ATOM 2770 N N . ILE A 1 348 ? 34.350 10.479 -23.847 1.00 89.19 348 ILE A N 1
ATOM 2771 C CA . ILE A 1 348 ? 35.079 9.211 -23.958 1.00 89.19 348 ILE A CA 1
ATOM 2772 C C . ILE A 1 348 ? 36.515 9.527 -24.412 1.00 89.19 348 ILE A C 1
ATOM 2774 O O . ILE A 1 348 ? 36.681 10.376 -25.298 1.00 89.19 348 ILE A O 1
ATOM 2778 N N . PRO A 1 349 ? 37.553 8.880 -23.847 1.00 91.69 349 PRO A N 1
ATOM 2779 C CA . PRO A 1 349 ? 38.927 8.987 -24.334 1.00 91.69 349 PRO A CA 1
ATOM 2780 C C . PRO A 1 349 ? 39.024 8.740 -25.845 1.00 91.69 349 PRO A C 1
ATOM 2782 O O . PRO A 1 349 ? 38.326 7.886 -26.392 1.00 91.69 349 PRO A O 1
ATOM 2785 N N . LEU A 1 350 ? 39.883 9.503 -26.528 1.00 90.25 350 LEU A N 1
ATOM 2786 C CA . LEU A 1 350 ? 39.956 9.527 -27.997 1.00 90.25 350 LEU A CA 1
ATOM 2787 C C . LEU A 1 350 ? 40.160 8.135 -28.612 1.00 90.25 350 LEU A C 1
ATOM 2789 O O . LEU A 1 350 ? 39.521 7.825 -29.616 1.00 90.25 350 LEU A O 1
ATOM 2793 N N . ASP A 1 351 ? 40.965 7.289 -27.967 1.00 91.62 351 ASP A N 1
ATOM 2794 C CA . ASP A 1 351 ? 41.291 5.936 -28.437 1.00 91.62 351 ASP A CA 1
ATOM 2795 C C . ASP A 1 351 ? 40.070 4.998 -28.468 1.00 91.62 351 ASP A C 1
ATOM 2797 O O . ASP A 1 351 ? 40.028 4.042 -29.241 1.00 91.62 351 ASP A O 1
ATOM 2801 N N . TYR A 1 352 ? 39.028 5.325 -27.699 1.00 92.50 352 TYR A N 1
ATOM 2802 C CA . TYR A 1 352 ? 37.792 4.552 -27.589 1.00 92.50 352 TYR A CA 1
ATOM 2803 C C . TYR A 1 352 ? 36.619 5.167 -28.363 1.00 92.50 352 TYR A C 1
ATOM 2805 O O . TYR A 1 352 ? 35.651 4.470 -28.673 1.00 92.50 352 TYR A O 1
ATOM 2813 N N . GLN A 1 353 ? 36.679 6.453 -28.733 1.00 92.38 353 GLN A N 1
ATOM 2814 C CA . GLN A 1 353 ? 35.556 7.144 -29.385 1.00 92.38 353 GLN A CA 1
ATOM 2815 C C . GLN A 1 353 ? 35.078 6.438 -30.659 1.00 92.38 353 GLN A C 1
ATOM 2817 O O . GLN A 1 353 ? 33.874 6.282 -30.851 1.00 92.38 353 GLN A O 1
ATOM 2822 N N . ALA A 1 354 ? 36.001 5.959 -31.498 1.00 93.31 354 ALA A N 1
ATOM 2823 C CA . ALA A 1 354 ? 35.656 5.266 -32.740 1.00 93.31 354 ALA A CA 1
ATOM 2824 C C . ALA A 1 354 ? 34.911 3.940 -32.495 1.00 93.31 354 ALA A C 1
ATOM 2826 O O . ALA A 1 354 ? 34.007 3.589 -33.255 1.00 93.31 354 ALA A O 1
ATOM 2827 N N . GLN A 1 355 ? 35.257 3.217 -31.423 1.00 95.00 355 GLN A N 1
ATOM 2828 C CA . GLN A 1 355 ? 34.584 1.977 -31.032 1.00 95.00 355 GLN A CA 1
ATOM 2829 C C . GLN A 1 355 ? 33.143 2.264 -30.599 1.00 95.00 355 GLN A C 1
ATOM 2831 O O . GLN A 1 355 ? 32.208 1.665 -31.134 1.00 95.00 355 GLN A O 1
ATOM 2836 N N . PHE A 1 356 ? 32.953 3.218 -29.683 1.00 94.62 356 PHE A N 1
ATOM 2837 C CA . PHE A 1 356 ? 31.624 3.611 -29.212 1.00 94.62 356 PHE A CA 1
ATOM 2838 C C . PHE A 1 356 ? 30.766 4.187 -30.342 1.00 94.62 356 PHE A C 1
ATOM 2840 O O . PHE A 1 356 ? 29.599 3.824 -30.466 1.00 94.62 356 PHE A O 1
ATOM 2847 N N . GLU A 1 357 ? 31.331 5.023 -31.215 1.00 94.69 357 GLU A N 1
ATOM 2848 C CA . GLU A 1 357 ? 30.622 5.546 -32.385 1.00 94.69 357 GLU A CA 1
ATOM 2849 C C . GLU A 1 357 ? 30.220 4.430 -33.363 1.00 94.69 357 GLU A C 1
ATOM 2851 O O . GLU A 1 357 ? 29.116 4.449 -33.908 1.00 94.69 357 GLU A O 1
ATOM 2856 N N . GLY A 1 358 ? 31.081 3.426 -33.552 1.00 95.25 358 GLY A N 1
ATOM 2857 C CA . GLY A 1 358 ? 30.777 2.241 -34.350 1.00 95.25 358 GLY A CA 1
ATOM 2858 C C . GLY A 1 358 ? 29.583 1.455 -33.804 1.00 95.25 358 GLY A C 1
ATOM 2859 O O . GLY A 1 358 ? 28.674 1.119 -34.567 1.00 95.25 358 GLY A O 1
ATOM 2860 N N . ILE A 1 359 ? 29.545 1.223 -32.486 1.00 95.56 359 ILE A N 1
ATOM 2861 C CA . ILE A 1 359 ? 28.410 0.573 -31.809 1.00 95.56 359 ILE A CA 1
ATOM 2862 C C . ILE A 1 359 ? 27.145 1.429 -31.965 1.00 95.56 359 ILE A C 1
ATOM 2864 O O . ILE A 1 359 ? 26.093 0.907 -32.340 1.00 95.56 359 ILE A O 1
ATOM 2868 N N . LEU A 1 360 ? 27.248 2.750 -31.762 1.00 93.50 360 LEU A N 1
ATOM 2869 C CA . LEU A 1 360 ? 26.123 3.671 -31.926 1.00 93.50 360 LEU A CA 1
ATOM 2870 C C . LEU A 1 360 ? 25.521 3.583 -33.337 1.00 93.50 360 LEU A C 1
ATOM 2872 O O . LEU A 1 360 ? 24.342 3.272 -33.490 1.00 93.50 360 LEU A O 1
ATOM 2876 N N . ARG A 1 361 ? 26.339 3.753 -34.380 1.00 93.56 361 ARG A N 1
ATOM 2877 C CA . ARG A 1 361 ? 25.884 3.702 -35.781 1.00 93.56 361 ARG A CA 1
ATOM 2878 C C . ARG A 1 361 ? 25.288 2.347 -36.167 1.00 93.56 361 ARG A C 1
ATOM 2880 O O . ARG A 1 361 ? 24.368 2.293 -36.980 1.00 93.56 361 ARG A O 1
ATOM 2887 N N . LYS A 1 362 ? 25.794 1.249 -35.596 1.00 93.56 362 LYS A N 1
ATOM 2888 C CA . LYS A 1 362 ? 25.299 -0.109 -35.861 1.00 93.56 362 LYS A CA 1
ATOM 2889 C C . LYS A 1 362 ? 23.848 -0.298 -35.409 1.00 93.56 362 LYS A C 1
ATOM 2891 O O . LYS A 1 362 ? 23.073 -0.901 -36.151 1.00 93.56 362 LYS A O 1
ATOM 2896 N N . HIS A 1 363 ? 23.473 0.198 -34.225 1.00 91.62 363 HIS A N 1
ATOM 2897 C CA . HIS A 1 363 ? 22.114 0.013 -33.690 1.00 91.62 363 HIS A CA 1
ATOM 2898 C C . HIS A 1 363 ? 21.188 1.230 -33.867 1.00 91.62 363 HIS A C 1
ATOM 2900 O O . HIS A 1 363 ? 19.978 1.082 -33.689 1.00 91.62 363 HIS A O 1
ATOM 2906 N N . GLU A 1 364 ? 21.699 2.388 -34.299 1.00 87.50 364 GLU A N 1
ATOM 2907 C CA . GLU A 1 364 ? 20.924 3.613 -34.574 1.00 87.50 364 GLU A CA 1
ATOM 2908 C C . GLU A 1 364 ? 19.684 3.413 -35.475 1.00 87.50 364 GLU A C 1
ATOM 2910 O O . GLU A 1 364 ? 18.634 3.978 -35.165 1.00 87.50 364 GLU A O 1
ATOM 2915 N N . PRO A 1 365 ? 19.692 2.552 -36.519 1.00 83.31 365 PRO A N 1
ATOM 2916 C CA . PRO A 1 365 ? 18.485 2.303 -37.316 1.00 83.31 365 PRO A CA 1
ATOM 2917 C C . PRO A 1 365 ? 17.320 1.695 -36.520 1.00 83.31 365 PRO A C 1
ATOM 2919 O O . PRO A 1 365 ? 16.175 1.733 -36.967 1.00 83.31 365 PRO A O 1
ATOM 2922 N N . SER A 1 366 ? 17.612 1.088 -35.366 1.00 81.50 366 SER A N 1
ATOM 2923 C CA . SER A 1 366 ? 16.638 0.435 -34.485 1.00 81.50 366 SER A CA 1
ATOM 2924 C C . SER A 1 366 ? 16.441 1.162 -33.148 1.00 81.50 366 SER A C 1
ATOM 2926 O O . SER A 1 366 ? 15.461 0.881 -32.457 1.00 81.50 366 SER A O 1
ATOM 2928 N N . ILE A 1 367 ? 17.346 2.077 -32.779 1.00 82.50 367 ILE A N 1
ATOM 2929 C CA . ILE A 1 367 ? 17.353 2.808 -31.506 1.00 82.50 367 ILE A CA 1
ATOM 2930 C C . ILE A 1 367 ? 17.584 4.308 -31.788 1.00 82.50 367 ILE A C 1
ATOM 2932 O O . ILE A 1 367 ? 18.659 4.662 -32.265 1.00 82.50 367 ILE A O 1
ATOM 2936 N N . PRO A 1 368 ? 16.642 5.213 -31.448 1.00 73.31 368 PRO A N 1
ATOM 2937 C CA . PRO A 1 368 ? 15.435 4.979 -30.657 1.00 73.31 368 PRO A CA 1
ATOM 2938 C C . PRO A 1 368 ? 14.242 4.491 -31.500 1.00 73.31 368 PRO A C 1
ATOM 2940 O O . PRO A 1 368 ? 13.805 5.153 -32.438 1.00 73.31 368 PRO A O 1
ATOM 2943 N N . GLY A 1 369 ? 13.658 3.356 -31.109 1.00 80.31 369 GLY A N 1
ATOM 2944 C CA . GLY A 1 369 ? 12.417 2.814 -31.660 1.00 80.31 369 GLY A CA 1
ATOM 2945 C C . GLY A 1 369 ? 11.455 2.332 -30.563 1.00 80.31 369 GLY A C 1
ATOM 2946 O O . GLY A 1 369 ? 11.810 2.287 -29.385 1.00 80.31 369 GLY A O 1
ATOM 2947 N N . PRO A 1 370 ? 10.206 1.973 -30.905 1.00 85.19 370 PRO A N 1
ATOM 2948 C CA . PRO A 1 370 ? 9.280 1.395 -29.938 1.00 85.19 370 PRO A CA 1
ATOM 2949 C C . PRO A 1 370 ? 9.805 0.046 -29.429 1.00 85.19 370 PRO A C 1
ATOM 2951 O O . PRO A 1 370 ? 10.043 -0.882 -30.213 1.00 85.19 370 PRO A O 1
ATOM 2954 N N . ILE A 1 371 ? 9.944 -0.082 -28.109 1.00 89.12 371 ILE A N 1
ATOM 2955 C CA . ILE A 1 371 ? 10.350 -1.334 -27.468 1.00 89.12 371 ILE A CA 1
ATOM 2956 C C . ILE A 1 371 ? 9.170 -2.306 -27.508 1.00 89.12 371 ILE A C 1
ATOM 2958 O O . ILE A 1 371 ? 8.047 -2.002 -27.117 1.00 89.12 371 ILE A O 1
ATOM 2962 N N . ASN A 1 372 ? 9.418 -3.486 -28.056 1.00 91.38 372 ASN A N 1
ATOM 2963 C CA . ASN A 1 372 ? 8.463 -4.574 -28.175 1.00 91.38 372 ASN A CA 1
ATOM 2964 C C . ASN A 1 372 ? 9.236 -5.906 -28.217 1.00 91.38 372 ASN A C 1
ATOM 2966 O O . ASN A 1 372 ? 10.462 -5.890 -28.337 1.00 91.38 372 ASN A O 1
ATOM 2970 N N . PRO A 1 373 ? 8.565 -7.073 -28.174 1.00 89.69 373 PRO A N 1
ATOM 2971 C CA . PRO A 1 373 ? 9.267 -8.358 -28.122 1.00 89.69 373 PRO A CA 1
ATOM 2972 C C . PRO A 1 373 ? 10.220 -8.621 -29.301 1.00 89.69 373 PRO A C 1
ATOM 2974 O O . PRO A 1 373 ? 11.128 -9.433 -29.173 1.00 89.69 373 PRO A O 1
ATOM 2977 N N . LYS A 1 374 ? 10.033 -7.950 -30.448 1.00 89.56 374 LYS A N 1
ATOM 2978 C CA . LYS A 1 374 ? 10.921 -8.075 -31.613 1.00 89.56 374 LYS A CA 1
ATOM 2979 C C . LYS A 1 374 ? 12.131 -7.146 -31.540 1.00 89.56 374 LYS A C 1
ATOM 2981 O O . LYS A 1 374 ? 13.175 -7.491 -32.076 1.00 89.56 374 LYS A O 1
ATOM 2986 N N . THR A 1 375 ? 11.992 -5.974 -30.922 1.00 91.06 375 THR A N 1
ATOM 2987 C CA . THR A 1 375 ? 13.065 -4.969 -30.841 1.00 91.06 375 THR A CA 1
ATOM 2988 C C . THR A 1 375 ? 13.893 -5.097 -29.567 1.00 91.06 375 THR A C 1
ATOM 2990 O O . THR A 1 375 ? 15.069 -4.755 -29.595 1.00 91.06 375 THR A O 1
ATOM 2993 N N . LEU A 1 376 ? 13.343 -5.652 -28.482 1.00 91.38 376 LEU A N 1
ATOM 2994 C CA . LEU A 1 376 ? 14.050 -5.850 -27.211 1.00 91.38 376 LEU A CA 1
ATOM 2995 C C . LEU A 1 376 ? 15.410 -6.574 -27.357 1.00 91.38 376 LEU A C 1
ATOM 2997 O O . LEU A 1 376 ? 16.381 -6.084 -26.781 1.00 91.38 376 LEU A O 1
ATOM 3001 N N . PRO A 1 377 ? 15.559 -7.639 -28.177 1.00 94.12 377 PRO A N 1
ATOM 3002 C CA . PRO A 1 377 ? 16.868 -8.263 -28.397 1.00 94.12 377 PRO A CA 1
ATOM 3003 C C . PRO A 1 377 ? 17.916 -7.317 -29.002 1.00 94.12 377 PRO A C 1
ATOM 3005 O O . PRO A 1 377 ? 19.101 -7.452 -28.714 1.00 94.12 377 PRO A O 1
ATOM 3008 N N . VAL A 1 378 ? 17.494 -6.340 -29.814 1.00 93.19 378 VAL A N 1
ATOM 3009 C CA . VAL A 1 378 ? 18.398 -5.340 -30.404 1.00 93.19 378 VAL A CA 1
ATOM 3010 C C . VAL A 1 378 ? 18.900 -4.372 -29.337 1.00 93.19 378 VAL A C 1
ATOM 3012 O O . VAL A 1 378 ? 20.087 -4.062 -29.312 1.00 93.19 378 VAL A O 1
ATOM 3015 N N . TYR A 1 379 ? 18.018 -3.937 -28.432 1.00 92.94 379 TYR A N 1
ATOM 3016 C CA . TYR A 1 379 ? 18.394 -3.100 -27.290 1.00 92.94 379 TYR A CA 1
ATOM 3017 C C . TYR A 1 379 ? 19.354 -3.824 -26.344 1.00 92.94 379 TYR A C 1
ATOM 3019 O O . TYR A 1 379 ? 20.303 -3.212 -25.862 1.00 92.94 379 TYR A O 1
ATOM 3027 N N . LYS A 1 380 ? 19.128 -5.120 -26.112 1.00 93.88 380 LYS A N 1
ATOM 3028 C CA . LYS A 1 380 ? 20.001 -5.957 -25.290 1.00 93.88 380 LYS A CA 1
ATOM 3029 C C . LYS A 1 380 ? 21.384 -6.120 -25.914 1.00 93.88 380 LYS A C 1
ATOM 3031 O O . LYS A 1 380 ? 22.373 -5.834 -25.262 1.00 93.88 380 LYS A O 1
ATOM 3036 N N . SER A 1 381 ? 21.444 -6.454 -27.204 1.00 94.62 381 SER A N 1
ATOM 3037 C CA . SER A 1 381 ? 22.710 -6.534 -27.947 1.00 94.62 381 SER A CA 1
ATOM 3038 C C . SER A 1 381 ? 23.483 -5.213 -27.911 1.00 94.62 381 SER A C 1
ATOM 3040 O O . SER A 1 381 ? 24.695 -5.221 -27.730 1.00 94.62 381 SER A O 1
ATOM 3042 N N . ALA A 1 382 ? 22.787 -4.082 -28.062 1.00 93.25 382 ALA A N 1
ATOM 3043 C CA . ALA A 1 382 ? 23.399 -2.761 -27.968 1.00 93.25 382 ALA A CA 1
ATOM 3044 C C . ALA A 1 382 ? 23.951 -2.478 -26.560 1.00 93.25 382 ALA A C 1
ATOM 3046 O O . ALA A 1 382 ? 25.040 -1.924 -26.428 1.00 93.25 382 ALA A O 1
ATOM 3047 N N . HIS A 1 383 ? 23.212 -2.856 -25.511 1.00 95.31 383 HIS A N 1
ATOM 3048 C CA . HIS A 1 383 ? 23.672 -2.752 -24.124 1.00 95.31 383 HIS A CA 1
ATOM 3049 C C . HIS A 1 383 ? 24.896 -3.636 -23.866 1.00 95.31 383 HIS A C 1
ATOM 3051 O O . HIS A 1 383 ? 25.883 -3.117 -23.357 1.00 95.31 383 HIS A O 1
ATOM 3057 N N . ASP A 1 384 ? 24.882 -4.905 -24.281 1.00 95.56 384 ASP A N 1
ATOM 3058 C CA . ASP A 1 384 ? 25.991 -5.847 -24.076 1.00 95.56 384 ASP A CA 1
ATOM 3059 C C . ASP A 1 384 ? 27.291 -5.358 -24.748 1.00 95.56 384 ASP A C 1
ATOM 3061 O O . ASP A 1 384 ? 28.372 -5.413 -24.153 1.00 95.56 384 ASP A O 1
ATOM 3065 N N . GLU A 1 385 ? 27.195 -4.828 -25.974 1.00 95.62 385 GLU A N 1
ATOM 3066 C CA . GLU A 1 385 ? 28.336 -4.255 -26.703 1.00 95.62 385 GLU A CA 1
ATOM 3067 C C . GLU A 1 385 ? 28.872 -2.989 -26.025 1.00 95.62 385 GLU A C 1
ATOM 3069 O O . GLU A 1 385 ? 30.084 -2.849 -25.850 1.00 95.62 385 GLU A O 1
ATOM 3074 N N . LEU A 1 386 ? 27.982 -2.087 -25.595 1.00 94.19 386 LEU A N 1
ATOM 3075 C CA . LEU A 1 386 ? 28.370 -0.876 -24.868 1.00 94.19 386 LEU A CA 1
ATOM 3076 C C . LEU A 1 386 ? 28.968 -1.192 -23.494 1.00 94.19 386 LEU A C 1
ATOM 3078 O O . LEU A 1 386 ? 29.939 -0.550 -23.108 1.00 94.19 386 LEU A O 1
ATOM 3082 N N . CYS A 1 387 ? 28.428 -2.176 -22.775 1.00 93.94 387 CYS A N 1
ATOM 3083 C CA . CYS A 1 387 ? 28.948 -2.618 -21.484 1.00 93.94 387 CYS A CA 1
ATOM 3084 C C . CYS A 1 387 ? 30.347 -3.218 -21.645 1.00 93.94 387 CYS A C 1
ATOM 3086 O O . CYS A 1 387 ? 31.258 -2.847 -20.916 1.00 93.94 387 CYS A O 1
ATOM 3088 N N . SER A 1 388 ? 30.549 -4.057 -22.664 1.00 94.50 388 SER A N 1
ATOM 3089 C CA . SER A 1 388 ? 31.861 -4.647 -22.953 1.00 94.50 388 SER A CA 1
ATOM 3090 C C . SER A 1 388 ? 32.910 -3.582 -23.297 1.00 94.50 388 SER A C 1
ATOM 3092 O O . SER A 1 388 ? 34.028 -3.629 -22.787 1.00 94.50 388 SER A O 1
ATOM 3094 N N . ALA A 1 389 ? 32.552 -2.596 -24.130 1.00 93.31 389 ALA A N 1
ATOM 3095 C CA . ALA A 1 389 ? 33.438 -1.477 -24.461 1.00 93.31 389 ALA A CA 1
ATOM 3096 C C . ALA A 1 389 ? 33.731 -0.592 -23.236 1.00 93.31 389 ALA A C 1
ATOM 3098 O O . ALA A 1 389 ? 34.853 -0.120 -23.053 1.00 93.31 389 ALA A O 1
ATOM 3099 N N . TRP A 1 390 ? 32.733 -0.392 -22.372 1.00 92.69 390 TRP A N 1
ATOM 3100 C CA . TRP A 1 390 ? 32.873 0.353 -21.124 1.00 92.69 390 TRP A CA 1
ATOM 3101 C C . TRP A 1 390 ? 33.809 -0.338 -20.127 1.00 92.69 390 TRP A C 1
ATOM 3103 O O . TRP A 1 390 ? 34.700 0.304 -19.568 1.00 92.69 390 TRP A O 1
ATOM 3113 N N . ASP A 1 391 ? 33.645 -1.644 -19.930 1.00 91.75 391 ASP A N 1
ATOM 3114 C CA . ASP A 1 391 ? 34.480 -2.442 -19.031 1.00 91.75 391 ASP A CA 1
ATOM 3115 C C . ASP A 1 391 ? 35.936 -2.479 -19.516 1.00 91.75 391 ASP A C 1
ATOM 3117 O O . ASP A 1 391 ? 36.857 -2.321 -18.716 1.00 91.75 391 ASP A O 1
ATOM 3121 N N . GLN A 1 392 ? 36.155 -2.603 -20.832 1.00 92.31 392 GLN A N 1
ATOM 3122 C CA . GLN A 1 392 ? 37.490 -2.517 -21.428 1.00 92.31 392 GLN A CA 1
ATOM 3123 C C . GLN A 1 392 ? 38.140 -1.153 -21.149 1.00 92.31 392 GLN A C 1
ATOM 3125 O O . GLN A 1 392 ? 39.241 -1.086 -20.608 1.00 92.31 392 GLN A O 1
ATOM 3130 N N . MET A 1 393 ? 37.433 -0.067 -21.468 1.00 92.25 393 MET A N 1
ATOM 3131 C CA . MET A 1 393 ? 37.931 1.294 -21.280 1.00 92.25 393 MET A CA 1
ATOM 3132 C C . MET A 1 393 ? 38.251 1.589 -19.810 1.00 92.25 393 MET A C 1
ATOM 3134 O O . MET A 1 393 ? 39.298 2.150 -19.501 1.00 92.25 393 MET A O 1
ATOM 3138 N N . THR A 1 394 ? 37.371 1.205 -18.884 1.00 89.19 394 THR A N 1
ATOM 3139 C CA . THR A 1 394 ? 37.570 1.476 -17.451 1.00 89.19 394 THR A CA 1
ATOM 3140 C C . THR A 1 394 ? 38.677 0.633 -16.820 1.00 89.19 394 THR A C 1
ATOM 3142 O O . THR A 1 394 ? 39.268 1.070 -15.831 1.00 89.19 394 THR A O 1
ATOM 3145 N N . ALA A 1 395 ? 39.000 -0.533 -17.387 1.00 89.44 395 ALA A N 1
ATOM 3146 C CA . ALA A 1 395 ? 40.148 -1.330 -16.966 1.00 89.44 395 ALA A CA 1
ATOM 3147 C C . ALA A 1 395 ? 41.493 -0.672 -17.328 1.00 89.44 395 ALA A C 1
ATOM 3149 O O . ALA A 1 395 ? 42.459 -0.828 -16.581 1.00 89.44 395 ALA A O 1
ATOM 3150 N N . GLU A 1 396 ? 41.557 0.065 -18.442 1.00 89.25 396 GLU A N 1
ATOM 3151 C CA . GLU A 1 396 ? 42.787 0.696 -18.941 1.00 89.25 396 GLU A CA 1
ATOM 3152 C C . GLU A 1 396 ? 42.954 2.150 -18.462 1.00 89.25 396 GLU A C 1
ATOM 3154 O O . GLU A 1 396 ? 44.023 2.527 -17.986 1.00 89.25 396 GLU A O 1
ATOM 3159 N N . GLU A 1 397 ? 41.889 2.952 -18.521 1.00 84.06 397 GLU A N 1
ATOM 3160 C CA . GLU A 1 397 ? 41.907 4.400 -18.236 1.00 84.06 397 GLU A CA 1
ATOM 3161 C C . GLU A 1 397 ? 41.438 4.745 -16.809 1.00 84.06 397 GLU A C 1
ATOM 3163 O O . GLU A 1 397 ? 41.557 5.882 -16.344 1.00 84.06 397 GLU A O 1
ATOM 3168 N N . GLY A 1 398 ? 40.889 3.765 -16.085 1.00 80.00 398 GLY A N 1
ATOM 3169 C CA . GLY A 1 398 ? 40.245 3.970 -14.791 1.00 80.00 398 GLY A CA 1
ATOM 3170 C C . GLY A 1 398 ? 38.817 4.525 -14.895 1.00 80.00 398 GLY A C 1
ATOM 3171 O O . GLY A 1 398 ? 38.213 4.632 -15.961 1.00 80.00 398 GLY A O 1
ATOM 3172 N N . SER A 1 399 ? 38.223 4.849 -13.743 1.00 74.00 399 SER A N 1
ATOM 3173 C CA . SER A 1 399 ? 36.826 5.298 -13.673 1.00 74.00 399 SER A CA 1
ATOM 3174 C C . SER A 1 399 ? 36.655 6.744 -14.154 1.00 74.00 399 SER A C 1
ATOM 3176 O O . SER A 1 399 ? 37.241 7.676 -13.596 1.00 74.00 399 SER A O 1
ATOM 3178 N N . LEU A 1 400 ? 35.767 6.952 -15.132 1.00 72.25 400 LEU A N 1
ATOM 3179 C CA . LEU A 1 400 ? 35.327 8.281 -15.558 1.00 72.25 400 LEU A CA 1
ATOM 3180 C C . LEU A 1 400 ? 34.271 8.821 -14.589 1.00 72.25 400 LEU A C 1
ATOM 3182 O O . LEU A 1 400 ? 33.069 8.721 -14.839 1.00 72.25 400 LEU A O 1
ATOM 3186 N N . SER A 1 401 ? 34.716 9.445 -13.499 1.00 62.16 401 SER A N 1
ATOM 3187 C CA . SER A 1 401 ? 33.865 9.932 -12.398 1.00 62.16 401 SER A CA 1
ATOM 3188 C C . SER A 1 401 ? 32.767 10.952 -12.778 1.00 62.16 401 SER A C 1
ATOM 3190 O O . SER A 1 401 ? 32.015 11.374 -11.906 1.00 62.16 401 SER A O 1
ATOM 3192 N N . ASN A 1 402 ? 32.608 11.314 -14.062 1.00 66.50 402 ASN A N 1
ATOM 3193 C CA . ASN A 1 402 ? 31.648 12.313 -14.551 1.00 66.50 402 ASN A CA 1
ATOM 3194 C C . ASN A 1 402 ? 30.913 11.959 -15.868 1.00 66.50 402 ASN A C 1
ATOM 3196 O O . ASN A 1 402 ? 30.205 12.811 -16.397 1.00 66.50 402 ASN A O 1
ATOM 3200 N N . PHE A 1 403 ? 31.055 10.751 -16.429 1.00 72.38 403 PHE A N 1
ATOM 3201 C CA . PHE A 1 403 ? 30.577 10.460 -17.798 1.00 72.38 403 PHE A CA 1
ATOM 3202 C C . PHE A 1 403 ? 29.044 10.358 -17.956 1.00 72.38 403 PHE A C 1
ATOM 3204 O O . PHE A 1 403 ? 28.501 10.667 -19.015 1.00 72.38 403 PHE A O 1
ATOM 3211 N N . GLY A 1 404 ? 28.325 9.955 -16.905 1.00 67.75 404 GLY A N 1
ATOM 3212 C CA . GLY A 1 404 ? 26.866 9.768 -16.968 1.00 67.75 404 GLY A CA 1
ATOM 3213 C C . GLY A 1 404 ? 26.139 9.806 -15.623 1.00 67.75 404 GLY A C 1
ATOM 3214 O O . GLY A 1 404 ? 24.915 9.657 -15.571 1.00 67.75 404 GLY A O 1
ATOM 3215 N N . GLY A 1 405 ? 26.881 10.018 -14.532 1.00 79.69 405 GLY A N 1
ATOM 3216 C CA . GLY A 1 405 ? 26.366 9.980 -13.168 1.00 79.69 405 GLY A CA 1
ATOM 3217 C C . GLY A 1 405 ? 25.718 8.642 -12.793 1.00 79.69 405 GLY A C 1
ATOM 3218 O O . GLY A 1 405 ? 25.751 7.661 -13.533 1.00 79.69 405 GLY A O 1
ATOM 3219 N N . GLN A 1 406 ? 25.048 8.635 -11.639 1.00 76.12 406 GLN A N 1
ATOM 3220 C CA . GLN A 1 406 ? 24.447 7.432 -11.054 1.00 76.12 406 GLN A CA 1
ATOM 3221 C C . GLN A 1 406 ? 23.445 6.717 -11.983 1.00 76.12 406 GLN A C 1
ATOM 3223 O O . GLN A 1 406 ? 23.280 5.504 -11.890 1.00 76.12 406 GLN A O 1
ATOM 3228 N N . GLY A 1 407 ? 22.756 7.451 -12.864 1.00 76.56 407 GLY A N 1
ATOM 3229 C CA . GLY A 1 407 ? 21.766 6.868 -13.775 1.00 76.56 407 GLY A CA 1
ATOM 3230 C C . GLY A 1 407 ? 22.386 5.977 -14.854 1.00 76.56 407 GLY A C 1
ATOM 3231 O O . GLY A 1 407 ? 21.790 4.969 -15.225 1.00 76.56 407 GLY A O 1
ATOM 3232 N N . PHE A 1 408 ? 23.587 6.312 -15.330 1.00 84.94 408 PHE A N 1
ATOM 3233 C CA . PHE A 1 408 ? 24.298 5.501 -16.316 1.00 84.94 408 PHE A CA 1
ATOM 3234 C C . PHE A 1 408 ? 24.880 4.229 -15.698 1.00 84.94 408 PHE A C 1
ATOM 3236 O O . PHE A 1 408 ? 24.688 3.151 -16.252 1.00 84.94 408 PHE A O 1
ATOM 3243 N N . ASP A 1 409 ? 25.467 4.328 -14.503 1.00 82.31 409 ASP A N 1
ATOM 3244 C CA . ASP A 1 409 ? 25.957 3.159 -13.760 1.00 82.31 409 ASP A CA 1
ATOM 3245 C C . ASP A 1 409 ? 24.813 2.178 -13.454 1.00 82.31 409 ASP A C 1
ATOM 3247 O O . ASP A 1 409 ? 24.940 0.964 -13.616 1.00 82.31 409 ASP A O 1
ATOM 3251 N N . GLN A 1 410 ? 23.646 2.706 -13.065 1.00 81.31 410 GLN A N 1
ATOM 3252 C CA . GLN A 1 410 ? 22.443 1.893 -12.888 1.00 81.31 410 GLN A CA 1
ATOM 3253 C C . GLN A 1 410 ? 21.996 1.228 -14.190 1.00 81.31 410 GLN A C 1
ATOM 3255 O O . GLN A 1 410 ? 21.523 0.097 -14.154 1.00 81.31 410 GLN A O 1
ATOM 3260 N N . TRP A 1 411 ? 22.107 1.907 -15.331 1.00 88.81 411 TRP A N 1
ATOM 3261 C CA . TRP A 1 411 ? 21.783 1.312 -16.623 1.00 88.81 411 TRP A CA 1
ATOM 3262 C C . TRP A 1 411 ? 22.742 0.182 -16.993 1.00 88.81 411 TRP A C 1
ATOM 3264 O O . TRP A 1 411 ? 22.275 -0.897 -17.348 1.00 88.81 411 TRP A O 1
ATOM 3274 N N . LEU A 1 412 ? 24.051 0.391 -16.839 1.00 87.88 412 LEU A N 1
ATOM 3275 C CA . LEU A 1 412 ? 25.067 -0.624 -17.116 1.00 87.88 412 LEU A CA 1
ATOM 3276 C C . LEU A 1 412 ? 24.826 -1.892 -16.291 1.00 87.88 412 LEU A C 1
ATOM 3278 O O . LEU A 1 412 ? 24.735 -2.982 -16.850 1.00 87.88 412 LEU A O 1
ATOM 3282 N N . HIS A 1 413 ? 24.649 -1.747 -14.975 1.00 85.62 413 HIS A N 1
ATOM 3283 C CA . HIS A 1 413 ? 24.626 -2.891 -14.060 1.00 85.62 413 HIS A CA 1
ATOM 3284 C C . HIS A 1 413 ? 23.231 -3.475 -13.797 1.00 85.62 413 HIS A C 1
ATOM 3286 O O . HIS A 1 413 ? 23.113 -4.643 -13.425 1.00 85.62 413 HIS A O 1
ATOM 3292 N N . HIS A 1 414 ? 22.158 -2.704 -13.998 1.00 84.75 414 HIS A N 1
ATOM 3293 C CA . HIS A 1 414 ? 20.782 -3.144 -13.731 1.00 84.75 414 HIS A CA 1
ATOM 3294 C C . HIS A 1 414 ? 19.909 -3.216 -14.992 1.00 84.75 414 HIS A C 1
ATOM 3296 O O . HIS A 1 414 ? 18.685 -3.239 -14.888 1.00 84.75 414 HIS A O 1
ATOM 3302 N N . TYR A 1 415 ? 20.492 -3.312 -16.190 1.00 89.44 415 TYR A N 1
ATOM 3303 C CA . TYR A 1 415 ? 19.725 -3.461 -17.434 1.00 89.44 415 TYR A CA 1
ATOM 3304 C C . TYR A 1 415 ? 18.708 -4.615 -17.388 1.00 89.44 415 TYR A C 1
ATOM 3306 O O . TYR A 1 415 ? 17.527 -4.434 -17.689 1.00 89.44 415 TYR A O 1
ATOM 3314 N N . HIS A 1 416 ? 19.148 -5.786 -16.916 1.00 87.81 416 HIS A N 1
ATOM 3315 C CA . HIS A 1 416 ? 18.314 -6.983 -16.761 1.00 87.81 416 HIS A CA 1
ATOM 3316 C C . HIS A 1 416 ? 17.097 -6.757 -15.842 1.00 87.81 416 HIS A C 1
ATOM 3318 O O . HIS A 1 416 ? 16.046 -7.366 -16.037 1.00 87.81 416 HIS A O 1
ATOM 3324 N N . VAL A 1 417 ? 17.209 -5.850 -14.863 1.00 84.62 417 VAL A N 1
ATOM 3325 C CA . VAL A 1 417 ? 16.103 -5.455 -13.978 1.00 84.62 417 VAL A CA 1
ATOM 3326 C C . VAL A 1 417 ? 15.038 -4.689 -14.759 1.00 84.62 417 VAL A C 1
ATOM 3328 O O . VAL A 1 417 ? 13.842 -4.951 -14.605 1.00 84.62 417 VAL A O 1
ATOM 3331 N N . TYR A 1 418 ? 15.453 -3.753 -15.617 1.00 86.94 418 TYR A N 1
ATOM 3332 C CA . TYR A 1 418 ? 14.533 -2.996 -16.466 1.00 86.94 418 TYR A CA 1
ATOM 3333 C C . TYR A 1 418 ? 13.866 -3.888 -17.517 1.00 86.94 418 TYR A C 1
ATOM 3335 O O . TYR A 1 418 ? 12.662 -3.752 -17.736 1.00 86.94 418 TYR A O 1
ATOM 3343 N N . GLU A 1 419 ? 14.611 -4.837 -18.094 1.00 89.94 419 GLU A N 1
ATOM 3344 C CA . GLU A 1 419 ? 14.112 -5.841 -19.044 1.00 89.94 419 GLU A CA 1
ATOM 3345 C C . GLU A 1 419 ? 13.016 -6.698 -18.396 1.00 89.94 419 GLU A C 1
ATOM 3347 O O . GLU A 1 419 ? 11.868 -6.704 -18.850 1.00 89.94 419 GLU A O 1
ATOM 3352 N N . ALA A 1 420 ? 13.330 -7.340 -17.268 1.00 87.75 420 ALA A N 1
ATOM 3353 C CA . ALA A 1 420 ? 12.390 -8.189 -16.545 1.00 87.75 420 ALA A CA 1
ATOM 3354 C C . ALA A 1 420 ? 11.148 -7.413 -16.073 1.00 87.75 420 ALA A C 1
ATOM 3356 O O . ALA A 1 420 ? 10.019 -7.909 -16.161 1.00 87.75 420 ALA A O 1
ATOM 3357 N N . ARG A 1 421 ? 11.324 -6.161 -15.627 1.00 87.19 421 ARG A N 1
ATOM 3358 C CA . ARG A 1 421 ? 10.206 -5.282 -15.267 1.00 87.19 421 ARG A CA 1
ATOM 3359 C C . ARG A 1 421 ? 9.324 -4.968 -16.474 1.00 87.19 421 ARG A C 1
ATOM 3361 O O . ARG A 1 421 ? 8.103 -5.086 -16.361 1.00 87.19 421 ARG A O 1
ATOM 3368 N N . TRP A 1 422 ? 9.909 -4.571 -17.604 1.00 91.50 422 TRP A N 1
ATOM 3369 C CA . TRP A 1 422 ? 9.168 -4.261 -18.827 1.00 91.50 422 TRP A CA 1
ATOM 3370 C C . TRP A 1 422 ? 8.360 -5.470 -19.306 1.00 91.50 422 TRP A C 1
ATOM 3372 O O . TRP A 1 422 ? 7.159 -5.343 -19.565 1.00 91.50 422 TRP A O 1
ATOM 3382 N N . GLU A 1 423 ? 8.975 -6.653 -19.348 1.00 91.31 423 GLU A N 1
ATOM 3383 C CA . GLU A 1 423 ? 8.302 -7.879 -19.771 1.00 91.31 423 GLU A CA 1
ATOM 3384 C C . GLU A 1 423 ? 7.108 -8.220 -18.886 1.00 91.31 423 GLU A C 1
ATOM 3386 O O . GLU A 1 423 ? 6.015 -8.499 -19.387 1.00 91.31 423 GLU A O 1
ATOM 3391 N N . LEU A 1 424 ? 7.307 -8.206 -17.568 1.00 89.88 424 LEU A N 1
ATOM 3392 C CA . LEU A 1 424 ? 6.264 -8.574 -16.627 1.00 89.88 424 LEU A CA 1
ATOM 3393 C C . LEU A 1 424 ? 5.089 -7.602 -16.695 1.00 89.88 424 LEU A C 1
ATOM 3395 O O . LEU A 1 424 ? 3.942 -8.042 -16.780 1.00 89.88 424 LEU A O 1
ATOM 3399 N N . VAL A 1 425 ? 5.348 -6.289 -16.679 1.00 90.94 425 VAL A N 1
ATOM 3400 C CA . VAL A 1 425 ? 4.266 -5.295 -16.734 1.00 90.94 425 VAL A CA 1
ATOM 3401 C C . VAL A 1 425 ? 3.532 -5.382 -18.072 1.00 90.94 425 VAL A C 1
ATOM 3403 O O . VAL A 1 425 ? 2.308 -5.266 -18.094 1.00 90.94 425 VAL A O 1
ATOM 3406 N N . THR A 1 426 ? 4.237 -5.654 -19.172 1.00 93.12 426 THR A N 1
ATOM 3407 C CA . THR A 1 426 ? 3.628 -5.841 -20.497 1.00 93.12 426 THR A CA 1
ATOM 3408 C C . THR A 1 426 ? 2.730 -7.079 -20.538 1.00 93.12 426 THR A C 1
ATOM 3410 O O . THR A 1 426 ? 1.583 -6.990 -20.987 1.00 93.12 426 THR A O 1
ATOM 3413 N N . LYS A 1 427 ? 3.203 -8.219 -20.014 1.00 93.31 427 LYS A N 1
ATOM 3414 C CA . LYS A 1 427 ? 2.414 -9.459 -19.884 1.00 93.31 427 LYS A CA 1
ATOM 3415 C C . LYS A 1 427 ? 1.185 -9.232 -18.999 1.00 93.31 427 LYS A C 1
ATOM 3417 O O . LYS A 1 427 ? 0.069 -9.554 -19.404 1.00 93.31 427 LYS A O 1
ATOM 3422 N N . LEU A 1 428 ? 1.365 -8.599 -17.841 1.00 92.81 428 LEU A N 1
ATOM 3423 C CA . LEU A 1 428 ? 0.285 -8.295 -16.903 1.00 92.81 428 LEU A CA 1
ATOM 3424 C C . LEU A 1 428 ? -0.755 -7.340 -17.506 1.00 92.81 428 LEU A C 1
ATOM 3426 O O . LEU A 1 428 ? -1.956 -7.580 -17.395 1.00 92.81 428 LEU A O 1
ATOM 3430 N N . HIS A 1 429 ? -0.310 -6.289 -18.197 1.00 94.12 429 HIS A N 1
ATOM 3431 C CA . HIS A 1 429 ? -1.194 -5.369 -18.907 1.00 94.12 429 HIS A CA 1
ATOM 3432 C C . HIS A 1 429 ? -2.011 -6.101 -19.979 1.00 94.12 429 HIS A C 1
ATOM 3434 O O . HIS A 1 429 ? -3.213 -5.866 -20.091 1.00 94.12 429 HIS A O 1
ATOM 3440 N N . ALA A 1 430 ? -1.401 -7.024 -20.731 1.00 93.69 430 ALA A N 1
ATOM 3441 C CA . ALA A 1 430 ? -2.113 -7.830 -21.719 1.00 93.69 430 ALA A CA 1
ATOM 3442 C C . ALA A 1 430 ? -3.195 -8.721 -21.082 1.00 93.69 430 ALA A C 1
ATOM 3444 O O . ALA A 1 430 ? -4.297 -8.799 -21.627 1.00 93.69 430 ALA A O 1
ATOM 3445 N N . VAL A 1 431 ? -2.920 -9.338 -19.926 1.00 94.38 431 VAL A N 1
ATOM 3446 C CA . VAL A 1 431 ? -3.916 -10.117 -19.168 1.00 94.38 431 VAL A CA 1
ATOM 3447 C C . VAL A 1 431 ? -5.073 -9.221 -18.723 1.00 94.38 431 VAL A C 1
ATOM 3449 O O . VAL A 1 431 ? -6.215 -9.492 -19.075 1.00 94.38 431 VAL A O 1
ATOM 3452 N N . VAL A 1 432 ? -4.790 -8.100 -18.052 1.00 93.81 432 VAL A N 1
ATOM 3453 C CA . VAL A 1 432 ? -5.818 -7.168 -17.543 1.00 93.81 432 VAL A CA 1
ATOM 3454 C C . VAL A 1 432 ? -6.663 -6.535 -18.653 1.00 93.81 432 VAL A C 1
ATOM 3456 O O . VAL A 1 432 ? -7.829 -6.192 -18.444 1.00 93.81 432 VAL A O 1
ATOM 3459 N N . VAL A 1 433 ? -6.092 -6.341 -19.844 1.00 93.38 433 VAL A N 1
ATOM 3460 C CA . VAL A 1 433 ? -6.839 -5.863 -21.015 1.00 93.38 433 VAL A CA 1
ATOM 3461 C C . VAL A 1 433 ? -7.808 -6.929 -21.527 1.00 93.38 433 VAL A C 1
ATOM 3463 O O . VAL A 1 433 ? -8.921 -6.570 -21.903 1.00 93.38 433 VAL A O 1
ATOM 3466 N N . ARG A 1 434 ? -7.395 -8.202 -21.554 1.00 94.88 434 ARG A N 1
ATOM 3467 C CA . ARG A 1 434 ? -8.205 -9.317 -22.072 1.00 94.88 434 ARG A CA 1
ATOM 3468 C C . ARG A 1 434 ? -9.251 -9.816 -21.073 1.00 94.88 434 ARG A C 1
ATOM 3470 O O . ARG A 1 434 ? -10.313 -10.235 -21.510 1.00 94.88 434 ARG A O 1
ATOM 3477 N N . GLN A 1 435 ? -8.932 -9.778 -19.782 1.00 94.50 435 GLN A N 1
ATOM 3478 C CA . GLN A 1 435 ? -9.712 -10.356 -18.683 1.00 94.50 435 GLN A CA 1
ATOM 3479 C C . GLN A 1 435 ? -9.819 -9.345 -17.526 1.00 94.50 435 GLN A C 1
ATOM 3481 O O . GLN A 1 435 ? -9.108 -9.458 -16.523 1.00 94.50 435 GLN A O 1
ATOM 3486 N N . PRO A 1 436 ? -10.628 -8.278 -17.652 1.00 93.69 436 PRO A N 1
ATOM 3487 C CA . PRO A 1 436 ? -10.783 -7.284 -16.587 1.00 93.69 436 PRO A CA 1
ATOM 3488 C C . PRO A 1 436 ? -11.403 -7.851 -15.295 1.00 93.69 436 PRO A C 1
ATOM 3490 O O . PRO A 1 436 ? -11.168 -7.299 -14.220 1.00 93.69 436 PRO A O 1
ATOM 3493 N N . GLU A 1 437 ? -12.165 -8.942 -15.373 1.00 94.88 437 GLU A N 1
ATOM 3494 C CA . GLU A 1 437 ? -12.821 -9.631 -14.254 1.00 94.88 437 GLU A CA 1
ATOM 3495 C C . GLU A 1 437 ? -11.839 -10.161 -13.202 1.00 94.88 437 GLU A C 1
ATOM 3497 O O . GLU A 1 437 ? -12.158 -10.171 -12.012 1.00 94.88 437 GLU A O 1
ATOM 3502 N N . VAL A 1 438 ? -10.608 -10.488 -13.608 1.00 95.38 438 VAL A N 1
ATOM 3503 C CA . VAL A 1 438 ? -9.508 -10.868 -12.708 1.00 95.38 438 VAL A CA 1
ATOM 3504 C C . VAL A 1 438 ? -9.250 -9.802 -11.642 1.00 95.38 438 VAL A C 1
ATOM 3506 O O . VAL A 1 438 ? -8.914 -10.130 -10.508 1.00 95.38 438 VAL A O 1
ATOM 3509 N N . LEU A 1 439 ? -9.429 -8.518 -11.968 1.00 96.56 439 LEU A N 1
ATOM 3510 C CA . LEU A 1 439 ? -9.225 -7.441 -10.999 1.00 96.56 439 LEU A CA 1
ATOM 3511 C C . LEU A 1 439 ? -10.322 -7.406 -9.939 1.00 96.56 439 LEU A C 1
ATOM 3513 O O . LEU A 1 439 ? -10.038 -7.074 -8.792 1.00 96.56 439 LEU A O 1
ATOM 3517 N N . ALA A 1 440 ? -11.562 -7.731 -10.308 1.00 96.38 440 ALA A N 1
ATOM 3518 C CA . ALA A 1 440 ? -12.649 -7.829 -9.344 1.00 96.38 440 ALA A CA 1
ATOM 3519 C C . ALA A 1 440 ? -12.475 -9.065 -8.453 1.00 96.38 440 ALA A C 1
ATOM 3521 O O . ALA A 1 440 ? -12.645 -8.954 -7.243 1.00 96.38 440 ALA A O 1
ATOM 3522 N N . ALA A 1 441 ? -12.059 -10.202 -9.023 1.00 95.62 441 ALA A N 1
ATOM 3523 C CA . ALA A 1 441 ? -11.729 -11.403 -8.256 1.00 95.62 441 ALA A CA 1
ATOM 3524 C C . ALA A 1 441 ? -10.598 -11.139 -7.247 1.00 95.62 441 ALA A C 1
ATOM 3526 O O . ALA A 1 441 ? -10.760 -11.419 -6.063 1.00 95.62 441 ALA A O 1
ATOM 3527 N N . TRP A 1 442 ? -9.506 -10.505 -7.688 1.00 95.31 442 TRP A N 1
ATOM 3528 C CA . TRP A 1 442 ? -8.405 -10.072 -6.822 1.00 95.31 442 TRP A CA 1
ATOM 3529 C C . TRP A 1 442 ? -8.858 -9.098 -5.723 1.00 95.31 442 TRP A C 1
ATOM 3531 O O . TRP A 1 442 ? -8.407 -9.171 -4.586 1.00 95.31 442 TRP A O 1
ATOM 3541 N N . ALA A 1 443 ? -9.756 -8.167 -6.045 1.00 95.06 443 ALA A N 1
ATOM 3542 C CA . ALA A 1 443 ? -10.214 -7.150 -5.102 1.00 95.06 443 ALA A CA 1
ATOM 3543 C C . ALA A 1 443 ? -11.172 -7.679 -4.022 1.00 95.06 443 ALA A C 1
ATOM 3545 O O . ALA A 1 443 ? -11.413 -6.968 -3.040 1.00 95.06 443 ALA A O 1
ATOM 3546 N N . LEU A 1 444 ? -11.754 -8.862 -4.240 1.00 94.31 444 LEU A N 1
ATOM 3547 C CA . LEU A 1 444 ? -12.723 -9.516 -3.358 1.00 94.31 444 LEU A CA 1
ATOM 3548 C C . LEU A 1 444 ? -12.154 -10.755 -2.645 1.00 94.31 444 LEU A C 1
ATOM 3550 O O . LEU A 1 444 ? -12.820 -11.271 -1.748 1.00 94.31 444 LEU A O 1
ATOM 3554 N N . SER A 1 445 ? -10.960 -11.220 -3.033 1.00 87.69 445 SER A N 1
ATOM 3555 C CA . SER A 1 445 ? -10.177 -12.230 -2.304 1.00 87.69 445 SER A CA 1
ATOM 3556 C C . SER A 1 445 ? -9.497 -11.631 -1.081 1.00 87.69 445 SER A C 1
ATOM 3558 O O . SER A 1 445 ? -9.482 -12.304 -0.028 1.00 87.69 445 SER A O 1
#